Protein AF-A0A843FE63-F1 (afdb_monomer_lite)

Radius of gyration: 25.48 Å; chains: 1; bounding box: 56×61×73 Å

Foldseek 3Di:
DKWKKKFAFKAWLADQDAQAAQVQWPDFAPFQDAVRGGRTGRMTIHMDDPLSVVLSVVTMDTDDMDIHDDDDDDDDDAPPVLVLLLLVLVQQLFALVPPPPCVVVNVVSVVVNVVSLVVQQPDQFDFDWDQDPVVRDIDPTCDPGPPVVSVCCQVPDPPDPHHNVVSVVVQSVQVSLVSLVQCLQADSVVSDGQWNDDDSNDTDGPPVVVSVVVLVVSQVVVLVVLVVVCVVSVNDQCSQFPAYPVRHTDGPRGDDDPADWDKDAPDDQFIWTADPNDIWTGHPQFDGPLQVVVCVVVDPDSRVLRDAFNKWFQWDDDPNDIGGHRPHKDKDKAQDKDWDWDADPVGDIDIDIDRIDIDIDRGMDTHHDDPSNVVVVVVVVVVVVD

Secondary structure (DSSP, 8-state):
-EEEEEEEEEEES-SS----BGGGEEEEES-EEETTEEEEEEEEEEEEEHHHHHHHHHHEE-SEEEEEEEE-----PPPHHHHHHHHHHHHHHHHSTT-TT-HHHHHHHHHHHHHHHHHHT--SSPPPP-EETTTTEE--S-PPP-HHHHHHHHHT-TT----HHHHHHHHHHHHHHHHHHHHHTEETTTTEE-EEEEETTEEEES-GGGGHHHHHHHHHHHHHHHHHHHHHHT--GGGTSPBPTTS-B--TT--------EEEESSTTEEEEEETTEEEEEETTS-HHHHHHHHHHH-S-HHHHSSTT-EE-SEEEETTEEEESS-EEEEEEE-S-EEEEEE-TTS-EEEEEES-EEEEEEE-EE----HHHHHHHHHHHHHHT-

pLDDT: mean 90.54, std 9.46, range [31.5, 98.5]

Sequence (386 aa):
CVFDASFTDVESLIWFEHYISQSRCWSCVNAKTDNGRIIKADSISITLTEQDYEIIKMTYRWGSLKIKNLRIYKKDYLPKEFILAILGLYKNKTELKGVEGMEAEYLGSKELLNSCYGMTVTDICREETSFSKEDRSWDDGHKPIDYERNLQKYNDSKQRFLAYQWGVWVTAYARKRLWRGILGCTDMKTGSSDYLYSDTDSLKIINVERHQAWFDEDNRIAVEKLQRMCDHYRIPYDMVSPMTKDGKIKTLGLWEHEYDCDFKTLGAKRYMVRKDGKYEITVSGLNKKTTMDYIMTKTDDPFSFFKDNMHIPATYQKNGKTMIGAGKNTHTYIDVPREGIVKDHEGRYYEYHIDTCIHMEEADYTLSLASEFIDLLLHIERMEYN

Structure (mmCIF, N/CA/C/O backbone):
data_AF-A0A843FE63-F1
#
_entry.id   AF-A0A843FE63-F1
#
loop_
_atom_site.group_PDB
_atom_site.id
_atom_site.type_symbol
_atom_site.label_atom_id
_atom_site.label_alt_id
_atom_site.label_comp_id
_atom_site.label_asym_id
_atom_site.label_entity_id
_atom_site.label_seq_id
_atom_site.pdbx_PDB_ins_code
_atom_site.Cartn_x
_atom_site.Cartn_y
_atom_site.Cartn_z
_atom_site.occupancy
_atom_site.B_iso_or_equiv
_atom_site.auth_seq_id
_atom_site.auth_comp_id
_atom_site.auth_asym_id
_atom_site.auth_atom_id
_atom_site.pdbx_PDB_model_num
ATOM 1 N N . CYS A 1 1 ? 10.857 -7.842 -15.094 1.00 93.69 1 CYS A N 1
ATOM 2 C CA . CYS A 1 1 ? 12.273 -7.527 -14.836 1.00 93.69 1 CYS A CA 1
ATOM 3 C C . CYS A 1 1 ? 12.348 -6.451 -13.760 1.00 93.69 1 CYS A C 1
ATOM 5 O O . CYS A 1 1 ? 11.331 -5.843 -13.454 1.00 93.69 1 CYS A O 1
ATOM 7 N N . VAL A 1 2 ? 13.526 -6.250 -13.176 1.00 97.00 2 VAL A N 1
ATOM 8 C CA . VAL A 1 2 ? 13.840 -5.117 -12.291 1.00 97.00 2 VAL A CA 1
ATOM 9 C C . VAL A 1 2 ? 15.051 -4.409 -12.868 1.00 97.00 2 VAL A C 1
ATOM 11 O O . VAL A 1 2 ? 15.966 -5.081 -13.343 1.00 97.00 2 VAL A O 1
ATOM 14 N N . PHE A 1 3 ? 15.054 -3.085 -12.870 1.00 97.88 3 PHE A N 1
ATOM 15 C CA . PHE A 1 3 ? 16.146 -2.300 -13.430 1.00 97.88 3 PHE A CA 1
ATOM 16 C C . PHE A 1 3 ? 16.241 -0.929 -12.777 1.00 97.88 3 PHE A C 1
ATOM 18 O O . PHE A 1 3 ? 15.262 -0.417 -12.234 1.00 97.88 3 PHE A O 1
ATOM 25 N N . ASP A 1 4 ? 17.421 -0.333 -12.881 1.00 98.31 4 ASP A N 1
ATOM 26 C CA . ASP A 1 4 ? 17.639 1.057 -12.513 1.00 98.31 4 ASP A CA 1
ATOM 27 C C . ASP A 1 4 ? 17.378 1.931 -13.735 1.00 98.31 4 ASP A C 1
ATOM 29 O O . ASP A 1 4 ? 17.822 1.626 -14.846 1.00 98.31 4 ASP A O 1
ATOM 33 N N . ALA A 1 5 ? 16.644 3.014 -13.530 1.00 98.00 5 ALA A N 1
ATOM 34 C CA . ALA A 1 5 ? 16.250 3.950 -14.561 1.00 98.00 5 ALA A CA 1
ATOM 35 C C . ALA A 1 5 ? 16.658 5.366 -14.162 1.00 98.00 5 ALA A C 1
ATOM 37 O O . ALA A 1 5 ? 16.433 5.785 -13.027 1.00 98.00 5 ALA A O 1
ATOM 38 N N . SER A 1 6 ? 17.214 6.107 -15.116 1.00 98.25 6 SER A N 1
ATOM 39 C CA . SER A 1 6 ? 17.405 7.552 -15.010 1.00 98.25 6 SER A CA 1
ATOM 40 C C . SER A 1 6 ? 16.595 8.236 -16.099 1.00 98.25 6 SER A C 1
ATOM 42 O O . SER A 1 6 ? 16.800 7.953 -17.282 1.00 98.25 6 SER A O 1
ATOM 44 N N . PHE A 1 7 ? 15.695 9.126 -15.695 1.00 98.38 7 PHE A N 1
ATOM 45 C CA . PHE A 1 7 ? 14.868 9.920 -16.596 1.00 98.38 7 PHE A CA 1
ATOM 46 C C . PHE A 1 7 ? 15.310 11.385 -16.556 1.00 98.38 7 PHE A C 1
ATOM 48 O O . PHE A 1 7 ? 15.741 11.861 -15.503 1.00 98.38 7 PHE A O 1
ATOM 55 N N . THR A 1 8 ? 15.181 12.094 -17.677 1.00 98.50 8 THR A N 1
ATOM 56 C CA . THR A 1 8 ? 15.332 13.560 -17.749 1.00 98.50 8 THR A CA 1
ATOM 57 C C . THR A 1 8 ? 14.021 14.215 -18.152 1.00 98.50 8 THR A C 1
ATOM 59 O O . THR A 1 8 ? 13.212 13.577 -18.826 1.00 98.50 8 THR A O 1
ATOM 62 N N . ASP A 1 9 ? 13.829 15.474 -17.764 1.00 97.94 9 ASP A N 1
ATOM 63 C CA . ASP A 1 9 ? 12.680 16.306 -18.147 1.00 97.94 9 ASP A CA 1
ATOM 64 C C . ASP A 1 9 ? 11.342 15.604 -17.863 1.00 97.94 9 ASP A C 1
ATOM 66 O O . ASP A 1 9 ? 10.475 15.482 -18.729 1.00 97.94 9 ASP A O 1
ATOM 70 N N . VAL A 1 10 ? 11.220 15.044 -16.657 1.00 98.12 10 VAL A N 1
ATOM 71 C CA . VAL A 1 10 ? 10.059 14.257 -16.240 1.00 98.12 10 VAL A CA 1
ATOM 72 C C . VAL A 1 10 ? 8.908 15.192 -15.927 1.00 98.12 10 VAL A C 1
ATOM 74 O O . VAL A 1 10 ? 9.076 16.137 -15.161 1.00 98.12 10 VAL A O 1
ATOM 77 N N . GLU A 1 11 ? 7.727 14.891 -16.454 1.00 98.00 11 GLU A N 1
ATOM 78 C CA . GLU A 1 11 ? 6.517 15.662 -16.190 1.00 98.00 11 GLU A CA 1
ATOM 79 C C . GLU A 1 11 ? 5.276 14.774 -16.252 1.00 98.00 11 GLU A C 1
ATOM 81 O O . GLU A 1 11 ? 5.135 13.938 -17.146 1.00 98.00 11 GLU A O 1
ATOM 86 N N . SER A 1 12 ? 4.381 14.943 -15.285 1.00 96.00 12 SER A N 1
ATOM 87 C CA . SER A 1 12 ? 3.114 14.224 -15.211 1.00 96.00 12 SER A CA 1
ATOM 88 C C . SER A 1 12 ? 2.190 14.631 -16.359 1.00 96.00 12 SER A C 1
ATOM 90 O O . SER A 1 12 ? 2.055 15.808 -16.683 1.00 96.00 12 SER A O 1
ATOM 92 N N . LEU A 1 13 ? 1.528 13.647 -16.962 1.00 94.06 13 LEU A N 1
ATOM 93 C CA . LEU A 1 13 ? 0.487 13.832 -17.980 1.00 94.06 13 LEU A CA 1
ATOM 94 C C . LEU A 1 13 ? -0.896 14.070 -17.364 1.00 94.06 13 LEU A C 1
ATOM 96 O O . LEU A 1 13 ? -1.820 14.480 -18.059 1.00 94.06 13 LEU A O 1
ATOM 100 N N . ILE A 1 14 ? -1.035 13.785 -16.072 1.00 92.44 14 ILE A N 1
ATOM 101 C CA . ILE A 1 14 ? -2.270 13.909 -15.298 1.00 92.44 14 ILE A CA 1
ATOM 102 C C . ILE A 1 14 ? -2.037 14.824 -14.096 1.00 92.44 14 ILE A C 1
ATOM 104 O O . ILE A 1 14 ? -0.908 14.945 -13.618 1.00 92.44 14 ILE A O 1
ATOM 108 N N . TRP A 1 15 ? -3.095 15.466 -13.611 1.00 88.69 15 TRP A N 1
ATOM 109 C CA . TRP A 1 15 ? -3.023 16.465 -12.537 1.00 88.69 15 TRP A CA 1
ATOM 110 C C . TRP A 1 15 ? -3.649 15.999 -11.213 1.00 88.69 15 TRP A C 1
ATOM 112 O O . TRP A 1 15 ? -3.420 16.625 -10.188 1.00 88.69 15 TRP A O 1
ATOM 122 N N . PHE A 1 16 ? -4.436 14.920 -11.233 1.00 88.00 16 PHE A N 1
ATOM 123 C CA . PHE A 1 16 ? -5.239 14.464 -10.090 1.00 88.00 16 PHE A CA 1
ATOM 124 C C . PHE A 1 16 ? -4.562 13.382 -9.227 1.00 88.00 16 PHE A C 1
ATOM 126 O O . PHE A 1 16 ? -5.054 13.077 -8.146 1.00 88.00 16 PHE A O 1
ATOM 133 N N . GLU A 1 17 ? -3.485 12.747 -9.704 1.00 91.50 17 GLU A N 1
ATOM 134 C CA . GLU A 1 17 ? -2.731 11.723 -8.964 1.00 91.50 17 GLU A CA 1
ATOM 135 C C . GLU A 1 17 ? -1.332 11.544 -9.569 1.00 91.50 17 GLU A C 1
ATOM 137 O O . GLU A 1 17 ? -1.157 11.652 -10.784 1.00 91.50 17 GLU A O 1
ATOM 142 N N . HIS A 1 18 ? -0.332 11.211 -8.747 1.00 94.12 18 HIS A N 1
ATOM 143 C CA . HIS A 1 18 ? 1.064 11.144 -9.186 1.00 94.12 18 HIS A CA 1
ATOM 144 C C . HIS A 1 18 ? 1.771 9.875 -8.694 1.00 94.12 18 HIS A C 1
ATOM 146 O O . HIS A 1 18 ? 1.884 9.596 -7.499 1.00 94.12 18 HIS A O 1
ATOM 152 N N . TYR A 1 19 ? 2.304 9.084 -9.631 1.00 96.31 19 TYR A N 1
ATOM 153 C CA . TYR A 1 19 ? 2.851 7.766 -9.305 1.00 96.31 19 TYR A CA 1
ATOM 154 C C . TYR A 1 19 ? 4.201 7.819 -8.586 1.00 96.31 19 TYR A C 1
ATOM 156 O O . TYR A 1 19 ? 4.414 7.146 -7.569 1.00 96.31 19 TYR A O 1
ATOM 164 N N . ILE A 1 20 ? 5.142 8.589 -9.133 1.00 97.44 20 ILE A N 1
ATOM 165 C CA . ILE A 1 20 ? 6.550 8.507 -8.746 1.00 97.44 20 ILE A CA 1
ATOM 166 C C . ILE A 1 20 ? 6.724 9.152 -7.372 1.00 97.44 20 ILE A C 1
ATOM 168 O O . ILE A 1 20 ? 6.470 10.336 -7.205 1.00 97.44 20 ILE A O 1
ATOM 172 N N . SER A 1 21 ? 7.173 8.390 -6.374 1.00 95.31 21 SER A N 1
ATOM 173 C CA . SER A 1 21 ? 7.490 8.942 -5.053 1.00 95.31 21 SER A CA 1
ATOM 174 C C . SER A 1 21 ? 8.931 9.434 -4.999 1.00 95.31 21 SER A C 1
ATOM 176 O O . SER A 1 21 ? 9.858 8.680 -5.304 1.00 95.31 21 SER A O 1
ATOM 178 N N . GLN A 1 22 ? 9.125 10.673 -4.548 1.00 95.50 22 GLN A N 1
ATOM 179 C CA . GLN A 1 22 ? 10.445 11.280 -4.392 1.00 95.50 22 GLN A CA 1
ATOM 180 C C . GLN A 1 22 ? 11.329 10.482 -3.426 1.00 95.50 22 GLN A C 1
ATOM 182 O O . GLN A 1 22 ? 12.498 10.269 -3.719 1.00 95.50 22 GLN A O 1
ATOM 187 N N . SER A 1 23 ? 10.773 9.957 -2.329 1.00 94.50 23 SER A N 1
ATOM 188 C CA . SER A 1 23 ? 11.525 9.164 -1.339 1.00 94.50 23 SER A CA 1
ATOM 189 C C . SER A 1 23 ? 12.009 7.808 -1.861 1.00 94.50 23 SER A C 1
ATOM 191 O O . SER A 1 23 ? 12.816 7.142 -1.217 1.00 94.50 23 SER A O 1
ATOM 193 N N . ARG A 1 24 ? 11.508 7.372 -3.023 1.00 94.75 24 ARG A N 1
ATOM 194 C CA . ARG A 1 24 ? 11.960 6.158 -3.717 1.00 94.75 24 ARG A CA 1
ATOM 195 C C . ARG A 1 24 ? 12.994 6.451 -4.802 1.00 94.75 24 ARG A C 1
ATOM 197 O O . ARG A 1 24 ? 13.536 5.515 -5.383 1.00 94.75 24 ARG A O 1
ATOM 204 N N . CYS A 1 25 ? 13.268 7.725 -5.069 1.00 96.94 25 CYS A N 1
ATOM 205 C CA . CYS A 1 25 ? 14.338 8.143 -5.957 1.00 96.94 25 CYS A CA 1
ATOM 206 C C . CYS A 1 25 ? 15.630 8.270 -5.146 1.00 96.94 25 CYS A C 1
ATOM 208 O O . CYS A 1 25 ? 15.658 8.931 -4.113 1.00 96.94 25 CYS A O 1
ATOM 210 N N . TRP A 1 26 ? 16.714 7.663 -5.624 1.00 96.31 26 TRP A N 1
ATOM 211 C CA . TRP A 1 26 ? 18.041 7.820 -5.016 1.00 96.31 26 TRP A CA 1
ATOM 212 C C . TRP A 1 26 ? 18.768 9.073 -5.528 1.00 96.31 26 TRP A C 1
ATOM 214 O O . TRP A 1 26 ? 19.793 9.472 -4.984 1.00 96.31 26 TRP A O 1
ATOM 224 N N . SER A 1 27 ? 18.225 9.718 -6.563 1.00 96.69 27 SER A N 1
ATOM 225 C CA . SER A 1 27 ? 18.616 11.052 -7.016 1.00 96.69 27 SER A CA 1
ATOM 226 C C . SER A 1 27 ? 17.399 11.768 -7.595 1.00 96.69 27 SER A C 1
ATOM 228 O O . SER A 1 27 ? 16.607 11.153 -8.314 1.00 96.69 27 SER A O 1
ATOM 230 N N . CYS A 1 28 ? 17.236 13.047 -7.265 1.00 96.69 28 CYS A N 1
ATOM 231 C CA . CYS A 1 28 ? 16.118 13.871 -7.703 1.00 96.69 28 CYS A CA 1
ATOM 232 C C . CYS A 1 28 ? 16.577 15.332 -7.797 1.00 96.69 28 CYS A C 1
ATOM 234 O O . CYS A 1 28 ? 17.030 15.890 -6.798 1.00 96.69 28 CYS A O 1
ATOM 236 N N . VAL A 1 29 ? 16.497 15.938 -8.983 1.00 97.56 29 VAL A N 1
ATOM 237 C CA . VAL A 1 29 ? 16.990 17.300 -9.250 1.00 97.56 29 VAL A CA 1
ATOM 238 C C . VAL A 1 29 ? 15.822 18.215 -9.609 1.00 97.56 29 VAL A C 1
ATOM 240 O O . VAL A 1 29 ? 15.047 17.894 -10.509 1.00 97.56 29 VAL A O 1
ATOM 243 N N . ASN A 1 30 ? 15.718 19.351 -8.907 1.00 95.75 30 ASN A N 1
ATOM 244 C CA . ASN A 1 30 ? 14.715 20.405 -9.126 1.00 95.75 30 ASN A CA 1
ATOM 245 C C . ASN A 1 30 ? 13.269 19.885 -9.216 1.00 95.75 30 ASN A C 1
ATOM 247 O O . ASN A 1 30 ? 12.483 20.309 -10.063 1.00 95.75 30 ASN A O 1
ATOM 251 N N . ALA A 1 31 ? 12.910 18.935 -8.352 1.00 94.75 31 ALA A N 1
ATOM 252 C CA . ALA A 1 31 ? 11.579 18.351 -8.376 1.00 94.75 31 ALA A CA 1
ATOM 253 C C . ALA A 1 31 ? 10.525 19.279 -7.773 1.00 94.75 31 ALA A C 1
ATOM 255 O O . ALA A 1 31 ? 10.700 19.812 -6.679 1.00 94.75 31 ALA A O 1
ATOM 256 N N . LYS A 1 32 ? 9.389 19.390 -8.464 1.00 95.06 32 LYS A N 1
ATOM 257 C CA . LYS A 1 32 ? 8.132 19.879 -7.899 1.00 95.06 32 LYS A CA 1
ATOM 258 C C . LYS A 1 32 ? 7.281 18.675 -7.520 1.00 95.06 32 LYS A C 1
ATOM 260 O O . LYS A 1 32 ? 7.083 17.784 -8.354 1.00 95.06 32 LYS A O 1
ATOM 265 N N . THR A 1 33 ? 6.771 18.653 -6.293 1.00 92.12 33 THR A N 1
ATOM 266 C CA . THR A 1 33 ? 6.015 17.517 -5.767 1.00 92.12 33 THR A CA 1
ATOM 267 C C . THR A 1 33 ? 4.618 17.893 -5.279 1.00 92.12 33 THR A C 1
ATOM 269 O O . THR A 1 33 ? 4.340 19.047 -4.970 1.00 92.12 33 THR A O 1
ATOM 272 N N . ASP A 1 34 ? 3.742 16.893 -5.241 1.00 87.31 34 ASP A N 1
ATOM 273 C CA . ASP A 1 34 ? 2.472 16.869 -4.518 1.00 87.31 34 ASP A CA 1
ATOM 274 C C . ASP A 1 34 ? 2.613 15.838 -3.394 1.00 87.31 34 ASP A C 1
ATOM 276 O O . ASP A 1 34 ? 2.721 14.638 -3.659 1.00 87.31 34 ASP A O 1
ATOM 280 N N . ASN A 1 35 ? 2.705 16.292 -2.140 1.00 83.62 35 ASN A N 1
ATOM 281 C CA . ASN A 1 35 ? 2.868 15.422 -0.968 1.00 83.62 35 ASN A CA 1
ATOM 282 C C . ASN A 1 35 ? 3.978 14.358 -1.139 1.00 83.62 35 ASN A C 1
ATOM 284 O O . ASN A 1 35 ? 3.813 13.178 -0.809 1.00 83.62 35 ASN A O 1
ATOM 288 N N . GLY A 1 36 ? 5.123 14.762 -1.701 1.00 88.56 36 GLY A N 1
ATOM 289 C CA . GLY A 1 36 ? 6.260 13.872 -1.961 1.00 88.56 36 GLY A CA 1
ATOM 290 C C . GLY A 1 36 ? 6.110 12.960 -3.188 1.00 88.56 36 GLY A C 1
ATOM 291 O O . GLY A 1 36 ? 6.940 12.065 -3.390 1.00 88.56 36 GLY A O 1
ATOM 292 N N . ARG A 1 37 ? 5.084 13.156 -4.023 1.00 93.69 37 ARG A N 1
ATOM 293 C CA . ARG A 1 37 ? 4.957 12.560 -5.362 1.00 93.69 37 ARG A CA 1
ATOM 294 C C . ARG A 1 37 ? 5.413 13.540 -6.430 1.00 93.69 37 ARG A C 1
ATOM 296 O O . ARG A 1 37 ? 5.078 14.710 -6.370 1.00 93.69 37 ARG A O 1
ATOM 303 N N . ILE A 1 38 ? 6.190 13.087 -7.402 1.00 96.38 38 ILE A N 1
ATOM 304 C CA . ILE A 1 38 ? 6.798 13.952 -8.415 1.00 96.38 38 ILE A CA 1
ATOM 305 C C . ILE A 1 38 ? 5.742 14.375 -9.433 1.00 96.38 38 ILE A C 1
ATOM 307 O O . ILE A 1 38 ? 5.168 13.527 -10.113 1.00 96.38 38 ILE A O 1
ATOM 311 N N . ILE A 1 39 ? 5.543 15.684 -9.574 1.00 96.88 39 ILE A N 1
ATOM 312 C CA . ILE A 1 39 ? 4.764 16.290 -10.661 1.00 96.88 39 ILE A CA 1
ATOM 313 C C . ILE A 1 39 ? 5.687 16.519 -11.854 1.00 96.88 39 ILE A C 1
ATOM 315 O O . ILE A 1 39 ? 5.374 16.122 -12.972 1.00 96.88 39 ILE A O 1
ATOM 319 N N . LYS A 1 40 ? 6.844 17.143 -11.609 1.00 97.69 40 LYS A N 1
ATOM 320 C CA . LYS A 1 40 ? 7.896 17.351 -12.607 1.00 97.69 40 LYS A CA 1
ATOM 321 C C . LYS A 1 40 ? 9.281 17.403 -11.971 1.00 97.69 40 LYS A C 1
ATOM 323 O O . LYS A 1 40 ? 9.386 17.761 -10.799 1.00 97.69 40 LYS A O 1
ATOM 328 N N . ALA A 1 41 ? 10.320 17.067 -12.726 1.00 98.06 41 ALA A N 1
ATOM 329 C CA . ALA A 1 41 ? 11.715 17.117 -12.290 1.00 98.06 41 ALA A CA 1
ATOM 330 C C . ALA A 1 41 ? 12.668 17.162 -13.493 1.00 98.06 41 ALA A C 1
ATOM 332 O O . ALA A 1 41 ? 12.421 16.498 -14.500 1.00 98.06 41 ALA A O 1
ATOM 333 N N . ASP A 1 42 ? 13.797 17.859 -13.356 1.00 98.50 42 ASP A N 1
ATOM 334 C CA . ASP A 1 42 ? 14.818 17.932 -14.414 1.00 98.50 42 ASP A CA 1
ATOM 335 C C . ASP A 1 42 ? 15.484 16.570 -14.625 1.00 98.50 42 ASP A C 1
ATOM 337 O O . ASP A 1 42 ? 15.749 16.145 -15.749 1.00 98.50 42 ASP A O 1
ATOM 341 N N . SER A 1 43 ? 15.745 15.852 -13.530 1.00 98.00 43 SER A N 1
ATOM 342 C CA . SER A 1 43 ? 16.182 14.463 -13.597 1.00 98.00 43 SER A CA 1
ATOM 343 C C . SER A 1 43 ? 15.834 13.684 -12.338 1.00 98.00 43 SER A C 1
ATOM 345 O O . SER A 1 43 ? 15.839 14.220 -11.227 1.00 98.00 43 SER A O 1
ATOM 347 N N . ILE A 1 44 ? 15.554 12.395 -12.523 1.00 98.38 44 ILE A N 1
ATOM 348 C CA . ILE A 1 44 ? 15.342 11.442 -11.432 1.00 98.38 44 ILE A CA 1
ATOM 349 C C . ILE A 1 44 ? 16.113 10.163 -11.714 1.00 98.38 44 ILE A C 1
ATOM 351 O O . ILE A 1 44 ? 16.284 9.773 -12.872 1.00 98.38 44 ILE A O 1
ATOM 355 N N . SER A 1 45 ? 16.531 9.477 -10.654 1.00 98.38 45 SER A N 1
ATOM 356 C CA . SER A 1 45 ? 17.008 8.102 -10.750 1.00 98.38 45 SER A CA 1
ATOM 357 C C . SER A 1 45 ? 16.334 7.199 -9.721 1.00 98.38 45 SER A C 1
ATOM 359 O O . SER A 1 45 ? 16.221 7.553 -8.546 1.00 98.38 45 SER A O 1
ATOM 361 N N . ILE A 1 46 ? 15.853 6.044 -10.182 1.00 98.31 46 ILE A N 1
ATOM 362 C CA . ILE A 1 46 ? 14.939 5.163 -9.446 1.00 98.31 46 ILE A CA 1
ATOM 363 C C . ILE A 1 46 ? 15.120 3.699 -9.872 1.00 98.31 46 ILE A C 1
ATOM 365 O O . ILE A 1 46 ? 15.494 3.423 -11.010 1.00 98.31 46 ILE A O 1
ATOM 369 N N . THR A 1 47 ? 14.836 2.751 -8.978 1.00 97.94 47 THR A N 1
ATOM 370 C CA . THR A 1 47 ? 14.759 1.316 -9.304 1.00 97.94 47 THR A CA 1
ATOM 371 C C . THR A 1 47 ? 13.300 0.909 -9.492 1.00 97.94 47 THR A C 1
ATOM 373 O O . THR A 1 47 ? 12.457 1.198 -8.643 1.00 97.94 47 THR A O 1
ATOM 376 N N . LEU A 1 48 ? 12.991 0.236 -10.601 1.00 97.50 48 LEU A N 1
ATOM 377 C CA . LEU A 1 48 ? 11.625 -0.069 -11.028 1.00 97.50 48 LEU A CA 1
ATOM 378 C C . LEU A 1 48 ? 11.476 -1.542 -11.415 1.00 97.50 48 LEU A C 1
ATOM 380 O O . LEU A 1 48 ? 12.395 -2.153 -11.965 1.00 97.50 48 LEU A O 1
ATOM 384 N N . THR A 1 49 ? 10.288 -2.104 -11.190 1.00 97.81 49 THR A N 1
ATOM 385 C CA . THR A 1 49 ? 9.845 -3.302 -11.912 1.00 97.81 49 THR A CA 1
ATOM 386 C C . THR A 1 49 ? 9.303 -2.920 -13.289 1.00 97.81 49 THR A C 1
ATOM 388 O O . THR A 1 49 ? 8.984 -1.760 -13.561 1.00 97.81 49 THR A O 1
ATOM 391 N N . GLU A 1 50 ? 9.089 -3.911 -14.156 1.00 96.75 50 GLU A N 1
ATOM 392 C CA . GLU A 1 50 ? 8.411 -3.654 -15.425 1.00 96.75 50 GLU A CA 1
ATOM 393 C C . GLU A 1 50 ? 6.971 -3.159 -15.234 1.00 96.75 50 GLU A C 1
ATOM 395 O O . GLU A 1 50 ? 6.478 -2.409 -16.063 1.00 96.75 50 GLU A O 1
ATOM 400 N N . GLN A 1 51 ? 6.288 -3.547 -14.149 1.00 97.75 51 GLN A N 1
ATOM 401 C CA . GLN A 1 51 ? 4.918 -3.083 -13.907 1.00 97.75 51 GLN A CA 1
ATOM 402 C C . GLN A 1 51 ? 4.899 -1.604 -13.504 1.00 97.75 51 GLN A C 1
ATOM 404 O O . GLN A 1 51 ? 4.008 -0.881 -13.937 1.00 97.75 51 GLN A O 1
ATOM 409 N N . ASP A 1 52 ? 5.896 -1.155 -12.735 1.00 98.25 52 ASP A N 1
ATOM 410 C CA . ASP A 1 52 ? 6.057 0.257 -12.369 1.00 98.25 52 ASP A CA 1
ATOM 411 C C . ASP A 1 52 ? 6.337 1.116 -13.606 1.00 98.25 52 ASP A C 1
ATOM 413 O O . ASP A 1 52 ? 5.749 2.181 -13.777 1.00 98.25 52 ASP A O 1
ATOM 417 N N . TYR A 1 53 ? 7.197 0.624 -14.500 1.00 97.88 53 TYR A N 1
ATOM 418 C CA . TYR A 1 53 ? 7.508 1.307 -15.752 1.00 97.88 53 TYR A CA 1
ATOM 419 C C . TYR A 1 53 ? 6.288 1.460 -16.667 1.00 97.88 53 TYR A C 1
ATOM 421 O O . TYR A 1 53 ? 6.096 2.528 -17.241 1.00 97.88 53 TYR A O 1
ATOM 429 N N . GLU A 1 54 ? 5.432 0.437 -16.768 1.00 98.00 54 GLU A N 1
ATOM 430 C CA . GLU A 1 54 ? 4.181 0.539 -17.532 1.00 98.00 54 GLU A CA 1
ATOM 431 C C . GLU A 1 54 ? 3.265 1.647 -16.990 1.00 98.00 54 GLU A C 1
ATOM 433 O O . GLU A 1 54 ? 2.676 2.384 -17.774 1.00 98.00 54 GLU A O 1
ATOM 438 N N . ILE A 1 55 ? 3.181 1.816 -15.665 1.00 97.94 55 ILE A N 1
ATOM 439 C CA . ILE A 1 55 ? 2.398 2.906 -15.059 1.00 97.94 55 ILE A CA 1
ATOM 440 C C . ILE A 1 55 ? 3.015 4.264 -15.410 1.00 97.94 55 ILE A C 1
ATOM 442 O O . ILE A 1 55 ? 2.302 5.167 -15.847 1.00 97.94 55 ILE A O 1
ATOM 446 N N . ILE A 1 56 ? 4.338 4.407 -15.265 1.00 98.06 56 ILE A N 1
ATOM 447 C CA . ILE A 1 56 ? 5.058 5.652 -15.587 1.00 98.06 56 ILE A CA 1
ATOM 448 C C . ILE A 1 56 ? 4.851 6.024 -17.054 1.00 98.06 56 ILE A C 1
ATOM 450 O O . ILE A 1 56 ? 4.558 7.173 -17.361 1.00 98.06 56 ILE A O 1
ATOM 454 N N . LYS A 1 57 ? 4.916 5.047 -17.960 1.00 97.12 57 LYS A N 1
ATOM 455 C CA . LYS A 1 57 ? 4.690 5.252 -19.393 1.00 97.12 57 LYS A CA 1
ATOM 456 C C . LYS A 1 57 ? 3.290 5.773 -19.721 1.00 97.12 57 LYS A C 1
ATOM 458 O O . LYS A 1 57 ? 3.123 6.464 -20.719 1.00 97.12 57 LYS A O 1
ATOM 463 N N . MET A 1 58 ? 2.292 5.433 -18.909 1.00 95.44 58 MET A N 1
ATOM 464 C CA . MET A 1 58 ? 0.919 5.908 -19.087 1.00 95.44 58 MET A CA 1
ATOM 465 C C . MET A 1 58 ? 0.675 7.283 -18.454 1.00 95.44 58 MET A C 1
ATOM 467 O O . MET A 1 58 ? -0.269 7.961 -18.848 1.00 95.44 58 MET A O 1
ATOM 471 N N . THR A 1 59 ? 1.485 7.682 -17.470 1.00 96.19 59 THR A N 1
ATOM 472 C CA . THR A 1 59 ? 1.184 8.827 -16.591 1.00 96.19 59 THR A CA 1
ATOM 473 C C . THR A 1 59 ? 2.220 9.944 -16.633 1.00 96.19 59 THR A C 1
ATOM 475 O O . THR A 1 59 ? 1.942 11.023 -16.124 1.00 96.19 59 THR A O 1
ATOM 478 N N . TYR A 1 60 ? 3.374 9.741 -17.271 1.00 97.56 60 TYR A N 1
ATOM 479 C CA . TYR A 1 60 ? 4.436 10.738 -17.401 1.00 97.56 60 TYR A CA 1
ATOM 480 C C . TYR A 1 60 ? 4.958 10.827 -18.833 1.00 97.56 60 TYR A C 1
ATOM 482 O O . TYR A 1 60 ? 4.987 9.845 -19.575 1.00 97.56 60 TYR A O 1
ATOM 490 N N . ARG A 1 61 ? 5.455 12.013 -19.181 1.00 97.75 61 ARG A N 1
ATOM 491 C CA . ARG A 1 61 ? 6.397 12.238 -20.279 1.00 97.75 61 ARG A CA 1
ATOM 492 C C . ARG A 1 61 ? 7.798 12.474 -19.722 1.00 97.75 61 ARG A C 1
ATOM 494 O O . ARG A 1 61 ? 7.956 12.871 -18.570 1.00 97.75 61 ARG A O 1
ATOM 501 N N . TRP A 1 62 ? 8.804 12.207 -20.544 1.00 98.50 62 TRP A N 1
ATOM 502 C CA . TRP A 1 62 ? 10.211 12.437 -20.225 1.00 98.50 62 TRP A CA 1
ATOM 503 C C . TRP A 1 62 ? 11.003 12.708 -21.506 1.00 98.50 62 TRP A C 1
ATOM 505 O O . TRP A 1 62 ? 10.627 12.234 -22.581 1.00 98.50 62 TRP A O 1
ATOM 515 N N . GLY A 1 63 ? 12.108 13.441 -21.393 1.00 98.50 63 GLY A N 1
ATOM 516 C CA . GLY A 1 63 ? 13.012 13.735 -22.505 1.00 98.50 63 GLY A CA 1
ATOM 517 C C . GLY A 1 63 ? 13.868 12.530 -22.894 1.00 98.50 63 GLY A C 1
ATOM 518 O O . GLY A 1 63 ? 13.909 12.126 -24.055 1.00 98.50 63 GLY A O 1
ATOM 519 N N . SER A 1 64 ? 14.533 11.904 -21.920 1.00 98.00 64 SER A N 1
ATOM 520 C CA . SER A 1 64 ? 15.369 10.722 -22.154 1.00 98.00 64 SER A CA 1
ATOM 521 C C . SER A 1 64 ? 15.260 9.696 -21.027 1.00 98.00 64 SER A C 1
ATOM 523 O O . SER A 1 64 ? 14.942 10.040 -19.892 1.00 98.00 64 SER A O 1
ATOM 525 N N . LEU A 1 65 ? 15.517 8.426 -21.354 1.00 98.06 65 LEU A N 1
ATOM 526 C CA . LEU A 1 65 ? 15.547 7.304 -20.415 1.00 98.06 65 LEU A CA 1
ATOM 527 C C . LEU A 1 65 ? 16.847 6.518 -20.598 1.00 98.06 65 LEU A C 1
ATOM 529 O O . LEU A 1 65 ? 17.152 6.049 -21.694 1.00 98.06 65 LEU A O 1
ATOM 533 N N . LYS A 1 66 ? 17.591 6.328 -19.508 1.00 98.06 66 LYS A N 1
ATOM 534 C CA . LYS A 1 66 ? 18.750 5.431 -19.434 1.00 98.06 66 LYS A CA 1
ATOM 535 C C . LYS A 1 66 ? 18.431 4.272 -18.499 1.00 98.06 66 LYS A C 1
ATOM 537 O O . LYS A 1 66 ? 17.988 4.500 -17.379 1.00 98.06 66 LYS A O 1
ATOM 542 N N . ILE A 1 67 ? 18.691 3.045 -18.946 1.00 97.69 67 ILE A N 1
ATOM 543 C CA . ILE A 1 67 ? 18.466 1.818 -18.170 1.00 97.69 67 ILE A CA 1
ATOM 544 C C . ILE A 1 67 ? 19.817 1.217 -17.778 1.00 97.69 67 ILE A C 1
ATOM 546 O O . ILE A 1 67 ? 20.718 1.107 -18.611 1.00 97.69 67 ILE A O 1
ATOM 550 N N . LYS A 1 68 ? 19.954 0.809 -16.515 1.00 97.06 68 LYS A N 1
ATOM 551 C CA . LYS A 1 68 ? 21.121 0.107 -15.962 1.00 97.06 68 LYS A CA 1
ATOM 552 C C . LYS A 1 68 ? 20.677 -1.077 -15.097 1.00 97.06 68 LYS A C 1
ATOM 554 O O . LYS A 1 68 ? 19.519 -1.167 -14.699 1.00 97.06 68 LYS A O 1
ATOM 559 N N . ASN A 1 69 ? 21.605 -1.994 -14.813 1.00 96.75 69 ASN A N 1
ATOM 560 C CA . ASN A 1 69 ? 21.417 -3.109 -13.872 1.00 96.75 69 ASN A CA 1
ATOM 561 C C . ASN A 1 69 ? 20.135 -3.937 -14.106 1.00 96.75 69 ASN A C 1
ATOM 563 O O . ASN A 1 69 ? 19.432 -4.306 -13.161 1.00 96.75 69 ASN A O 1
ATOM 567 N N . LEU A 1 70 ? 19.826 -4.224 -15.375 1.00 96.88 70 LEU A N 1
ATOM 568 C CA . LEU A 1 70 ? 18.645 -4.990 -15.765 1.00 96.88 70 LEU A CA 1
ATOM 569 C C . LEU A 1 70 ? 18.753 -6.444 -15.289 1.00 96.88 70 LEU A C 1
ATOM 571 O O . LEU A 1 70 ? 19.637 -7.190 -15.704 1.00 96.88 70 LEU A O 1
ATOM 575 N N . ARG A 1 71 ? 17.798 -6.858 -14.457 1.00 95.62 71 ARG A N 1
ATOM 576 C CA . ARG A 1 71 ? 17.642 -8.223 -13.950 1.00 95.62 71 ARG A CA 1
ATOM 577 C C . ARG A 1 71 ? 16.341 -8.820 -14.467 1.00 95.62 71 ARG A C 1
ATOM 579 O O . ARG A 1 71 ? 15.262 -8.232 -14.331 1.00 95.62 71 ARG A O 1
ATOM 586 N N . ILE A 1 72 ? 16.431 -10.000 -15.068 1.00 94.19 72 ILE A N 1
ATOM 587 C CA . ILE A 1 72 ? 15.298 -10.706 -15.670 1.00 94.19 72 ILE A CA 1
ATOM 588 C C . ILE A 1 72 ? 15.050 -11.990 -14.884 1.00 94.19 72 ILE A C 1
ATOM 590 O O . ILE A 1 72 ? 15.983 -12.676 -14.484 1.00 94.19 72 ILE A O 1
ATOM 594 N N . TYR A 1 73 ? 13.774 -12.300 -14.677 1.00 90.25 73 TYR A N 1
ATOM 595 C CA . TYR A 1 73 ? 13.320 -13.492 -13.972 1.00 90.25 73 TYR A CA 1
ATOM 596 C C . TYR A 1 73 ? 12.295 -14.212 -14.842 1.00 90.25 73 TYR A C 1
ATOM 598 O O . TYR A 1 73 ? 11.489 -13.561 -15.518 1.00 90.25 73 TYR A O 1
ATOM 606 N N . LYS A 1 74 ? 12.314 -15.547 -14.817 1.00 91.06 74 LYS A N 1
ATOM 607 C CA . LYS A 1 74 ? 11.269 -16.357 -15.444 1.00 91.06 74 LYS A CA 1
ATOM 608 C C . LYS A 1 74 ? 9.972 -16.169 -14.657 1.00 91.06 74 LYS A C 1
ATOM 610 O O . LYS A 1 74 ? 9.965 -16.316 -13.438 1.00 91.06 74 LYS A O 1
ATOM 615 N N . LYS A 1 75 ? 8.890 -15.824 -15.355 1.00 91.06 75 LYS A N 1
ATOM 616 C CA . LYS A 1 75 ? 7.548 -15.769 -14.767 1.00 91.06 75 LYS A CA 1
ATOM 617 C C . LYS A 1 75 ? 6.956 -17.171 -14.760 1.00 91.06 75 LYS A C 1
ATOM 619 O O . LYS A 1 75 ? 7.024 -17.860 -15.774 1.00 91.06 75 LYS A O 1
ATOM 624 N N . ASP A 1 76 ? 6.376 -17.544 -13.635 1.00 92.31 76 ASP A N 1
ATOM 625 C CA . ASP A 1 76 ? 5.607 -18.769 -13.464 1.00 92.31 76 ASP A CA 1
ATOM 626 C C . ASP A 1 76 ? 4.577 -18.546 -12.350 1.00 92.31 76 ASP A C 1
ATOM 628 O O . ASP A 1 76 ? 4.606 -17.507 -11.674 1.00 92.31 76 ASP A O 1
ATOM 632 N N . TYR A 1 77 ? 3.664 -19.491 -12.165 1.00 94.31 77 TYR A N 1
ATOM 633 C CA . TYR A 1 77 ? 2.799 -19.482 -10.993 1.00 94.31 77 TYR A CA 1
ATOM 634 C C . TYR A 1 77 ? 3.604 -19.738 -9.704 1.00 94.31 77 TYR A C 1
ATOM 636 O O . TYR A 1 77 ? 4.688 -20.325 -9.720 1.00 94.31 77 TYR A O 1
ATOM 644 N N . LEU A 1 78 ? 3.080 -19.264 -8.567 1.00 93.94 78 LEU A N 1
ATOM 645 C CA . LEU A 1 78 ? 3.639 -19.588 -7.250 1.00 93.94 78 LEU A CA 1
ATOM 646 C C . LEU A 1 78 ? 3.514 -21.097 -6.976 1.00 93.94 78 LEU A C 1
ATOM 648 O O . LEU A 1 78 ? 2.604 -21.722 -7.520 1.00 93.94 78 LEU A O 1
ATOM 652 N N . PRO A 1 79 ? 4.358 -21.681 -6.101 1.00 93.88 79 PRO A N 1
ATOM 653 C CA . PRO A 1 79 ? 4.234 -23.088 -5.728 1.00 93.88 79 PRO A CA 1
ATOM 654 C C . PRO A 1 79 ? 2.805 -23.443 -5.309 1.00 93.88 79 PRO A C 1
ATOM 656 O O . PRO A 1 79 ? 2.174 -22.709 -4.539 1.00 93.88 79 PRO A O 1
ATOM 659 N N . LYS A 1 80 ? 2.297 -24.571 -5.812 1.00 95.88 80 LYS A N 1
ATOM 660 C CA . LYS A 1 80 ? 0.901 -24.991 -5.632 1.00 95.88 80 LYS A CA 1
ATOM 661 C C . LYS A 1 80 ? 0.509 -25.048 -4.157 1.00 95.88 80 LYS A C 1
ATOM 663 O O . LYS A 1 80 ? -0.568 -24.595 -3.787 1.00 95.88 80 LYS A O 1
ATOM 668 N N . GLU A 1 81 ? 1.384 -25.580 -3.317 1.00 95.00 81 GLU A N 1
ATOM 669 C CA . GLU A 1 81 ? 1.184 -25.744 -1.878 1.00 95.00 81 GLU A CA 1
ATOM 670 C C . GLU A 1 81 ? 1.012 -24.388 -1.189 1.00 95.00 81 GLU A C 1
ATOM 672 O O . GLU A 1 81 ? 0.147 -24.225 -0.329 1.00 95.00 81 GLU A O 1
ATOM 677 N N . PHE A 1 82 ? 1.783 -23.387 -1.620 1.00 93.94 82 PHE A N 1
ATOM 678 C CA . PHE A 1 82 ? 1.666 -22.029 -1.103 1.00 93.94 82 PHE A CA 1
ATOM 679 C C . PHE A 1 82 ? 0.355 -21.369 -1.549 1.00 93.94 82 PHE A C 1
ATOM 681 O O . PHE A 1 82 ? -0.318 -20.734 -0.739 1.00 93.94 82 PHE A O 1
ATOM 688 N N . ILE A 1 83 ? -0.059 -21.579 -2.804 1.00 95.75 83 ILE A N 1
ATOM 689 C CA . ILE A 1 83 ? -1.367 -21.124 -3.299 1.00 95.75 83 ILE A CA 1
ATOM 690 C C . ILE A 1 83 ? -2.498 -21.761 -2.488 1.00 95.75 83 ILE A C 1
ATOM 692 O O . ILE A 1 83 ? -3.378 -21.047 -2.021 1.00 95.75 83 ILE A O 1
ATOM 696 N N . LEU A 1 84 ? -2.474 -23.079 -2.276 1.00 96.75 84 LEU A N 1
ATOM 697 C CA . LEU A 1 84 ? -3.506 -23.780 -1.507 1.00 96.75 84 LEU A CA 1
ATOM 698 C C . LEU A 1 84 ? -3.604 -23.263 -0.066 1.00 96.75 84 LEU A C 1
ATOM 700 O O . LEU A 1 84 ? -4.715 -23.084 0.430 1.00 96.75 84 LEU A O 1
ATOM 704 N N . ALA A 1 85 ? -2.474 -22.959 0.580 1.00 94.56 85 ALA A N 1
ATOM 705 C CA . ALA A 1 85 ? -2.465 -22.345 1.907 1.00 94.56 85 ALA A CA 1
ATOM 706 C C . ALA A 1 85 ? -3.135 -20.957 1.905 1.00 94.56 85 ALA A C 1
ATOM 708 O O . ALA A 1 85 ? -3.988 -20.680 2.749 1.00 94.56 85 ALA A O 1
ATOM 709 N N . ILE A 1 86 ? -2.808 -20.106 0.924 1.00 95.44 86 ILE A N 1
ATOM 710 C CA . ILE A 1 86 ? -3.430 -18.782 0.753 1.00 95.44 86 ILE A CA 1
ATOM 711 C C . ILE A 1 86 ? -4.939 -18.912 0.505 1.00 95.44 86 ILE A C 1
ATOM 713 O O . ILE A 1 86 ? -5.724 -18.188 1.117 1.00 95.44 86 ILE A O 1
ATOM 717 N N . LEU A 1 87 ? -5.357 -19.835 -0.365 1.00 96.50 87 LEU A N 1
ATOM 718 C CA . LEU A 1 87 ? -6.770 -20.057 -0.678 1.00 96.50 87 LEU A CA 1
ATOM 719 C C . LEU A 1 87 ? -7.547 -20.602 0.524 1.00 96.50 87 LEU A C 1
ATOM 721 O O . LEU A 1 87 ? -8.679 -20.181 0.745 1.00 96.50 87 LEU A O 1
ATOM 725 N N . GLY A 1 88 ? -6.938 -21.460 1.346 1.00 95.38 88 GLY A N 1
ATOM 726 C CA . GLY A 1 88 ? -7.527 -21.907 2.611 1.00 95.38 88 GLY A CA 1
ATOM 727 C C . GLY A 1 88 ? -7.778 -20.745 3.576 1.00 95.38 88 GLY A C 1
ATOM 728 O O . GLY A 1 88 ? -8.887 -20.587 4.084 1.00 95.38 88 GLY A O 1
ATOM 729 N N . LEU A 1 89 ? -6.782 -19.871 3.767 1.00 94.88 89 LEU A N 1
ATOM 730 C CA . LEU A 1 89 ? -6.927 -18.665 4.592 1.00 94.88 89 LEU A CA 1
ATOM 731 C C . LEU A 1 89 ? -7.981 -17.702 4.027 1.00 94.88 89 LEU A C 1
ATOM 733 O O . LEU A 1 89 ? -8.759 -17.120 4.783 1.00 94.88 89 LEU A O 1
ATOM 737 N N . TYR A 1 90 ? -8.032 -17.543 2.702 1.00 95.25 90 TYR A N 1
ATOM 738 C CA . TYR A 1 90 ? -9.022 -16.702 2.032 1.00 95.25 90 TYR A CA 1
ATOM 739 C C . TYR A 1 90 ? -10.450 -17.239 2.198 1.00 95.25 90 TYR A C 1
ATOM 741 O O . TYR A 1 90 ? -11.356 -16.466 2.524 1.00 95.25 90 TYR A O 1
ATOM 749 N N . LYS A 1 91 ? -10.642 -18.553 2.036 1.00 93.56 91 LYS A N 1
ATOM 750 C CA . LYS A 1 91 ? -11.923 -19.233 2.249 1.00 93.56 91 LYS A CA 1
ATOM 751 C C . LYS A 1 91 ? -12.410 -19.045 3.682 1.00 93.56 91 LYS A C 1
ATOM 753 O O . LYS A 1 91 ? -13.484 -18.483 3.874 1.00 93.56 91 LYS A O 1
ATOM 758 N N . ASN A 1 92 ? -11.570 -19.354 4.672 1.00 91.88 92 ASN A N 1
ATOM 759 C CA . ASN A 1 92 ? -11.897 -19.158 6.088 1.00 91.88 92 ASN A CA 1
ATOM 760 C C . ASN A 1 92 ? -12.236 -17.694 6.397 1.00 91.88 92 ASN A C 1
ATOM 762 O O . ASN A 1 92 ? -13.268 -17.403 6.996 1.00 91.88 92 ASN A O 1
ATOM 766 N N . LYS A 1 93 ? -11.416 -16.742 5.928 1.00 92.31 93 LYS A N 1
ATOM 767 C CA . LYS A 1 93 ? -11.691 -15.303 6.078 1.00 92.31 93 LYS A CA 1
ATOM 768 C C . LYS A 1 93 ? -13.062 -14.918 5.507 1.00 92.31 93 LYS A C 1
ATOM 770 O O . LYS A 1 93 ? -13.696 -14.007 6.031 1.00 92.31 93 LYS A O 1
ATOM 775 N N . THR A 1 94 ? -13.488 -15.551 4.418 1.00 90.56 94 THR A N 1
ATOM 776 C CA . THR A 1 94 ? -14.741 -15.228 3.724 1.00 90.56 94 THR A CA 1
ATOM 777 C C . THR A 1 94 ? -15.952 -15.849 4.413 1.00 90.56 94 THR A C 1
ATOM 779 O O . THR A 1 94 ? -16.940 -15.156 4.650 1.00 90.56 94 THR A O 1
ATOM 782 N N . GLU A 1 95 ? -15.861 -17.128 4.765 1.00 91.62 95 GLU A N 1
ATOM 783 C CA . GLU A 1 95 ? -16.949 -17.905 5.365 1.00 91.62 95 GLU A CA 1
ATOM 784 C C . GLU A 1 95 ? -17.220 -17.489 6.816 1.00 91.62 95 GLU A C 1
ATOM 786 O O . GLU A 1 95 ? -18.375 -17.398 7.226 1.00 91.62 95 GLU A O 1
ATOM 791 N N . LEU A 1 96 ? -16.169 -17.153 7.575 1.00 90.62 96 LEU A N 1
ATOM 792 C CA . LEU A 1 96 ? -16.271 -16.802 8.997 1.00 90.62 96 LEU A CA 1
ATOM 793 C C . LEU A 1 96 ? -16.631 -15.329 9.244 1.00 90.62 96 LEU A C 1
ATOM 795 O O . LEU A 1 96 ? -16.923 -14.938 10.375 1.00 90.62 96 LEU A O 1
ATOM 799 N N . LYS A 1 97 ? -16.607 -14.475 8.211 1.00 89.25 97 LYS A N 1
ATOM 800 C CA . LYS A 1 97 ? -16.838 -13.035 8.380 1.00 89.25 97 LYS A CA 1
ATOM 801 C C . LYS A 1 97 ? -18.246 -12.766 8.921 1.00 89.25 97 LYS A C 1
ATOM 803 O O . LYS A 1 97 ? -19.246 -12.964 8.236 1.00 89.25 97 LYS A O 1
ATOM 808 N N . GLY A 1 98 ? -18.301 -12.223 10.137 1.00 84.62 98 GLY A N 1
ATOM 809 C CA . GLY A 1 98 ? -19.545 -11.851 10.810 1.00 84.62 98 GLY A CA 1
ATOM 810 C C . GLY A 1 98 ? -20.334 -13.035 11.372 1.00 84.62 98 GLY A C 1
ATOM 811 O O . GLY A 1 98 ? -21.508 -12.855 11.689 1.00 84.62 98 GLY A O 1
ATOM 812 N N . VAL A 1 99 ? -19.748 -14.231 11.456 1.00 87.81 99 VAL A N 1
ATOM 813 C CA . VAL A 1 99 ? -20.340 -15.368 12.175 1.00 87.81 99 VAL A CA 1
ATOM 814 C C . VAL A 1 99 ? -20.110 -15.160 13.672 1.00 87.81 99 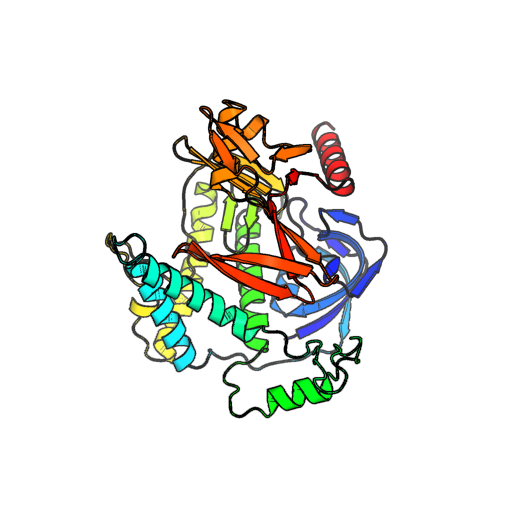VAL A C 1
ATOM 816 O O . VAL A 1 99 ? -18.970 -14.984 14.094 1.00 87.81 99 VAL A O 1
ATOM 819 N N . GLU A 1 100 ? -21.193 -15.154 14.450 1.00 89.62 100 GLU A N 1
ATOM 820 C CA . GLU A 1 100 ? -21.147 -14.961 15.903 1.00 89.62 100 GLU A CA 1
ATOM 821 C C . GLU A 1 100 ? -20.331 -16.078 16.570 1.00 89.62 100 GLU A C 1
ATOM 823 O O . GLU A 1 100 ? -20.561 -17.260 16.306 1.00 89.62 100 GLU A O 1
ATOM 828 N N . GLY A 1 101 ? -19.364 -15.701 17.407 1.00 89.81 101 GLY A N 1
ATOM 829 C CA . GLY A 1 101 ? -18.483 -16.630 18.119 1.00 89.81 101 GLY A CA 1
ATOM 830 C C . GLY A 1 101 ? -17.251 -17.089 17.332 1.00 89.81 101 GLY A C 1
ATOM 831 O O . GLY A 1 101 ? -16.440 -17.818 17.893 1.00 89.81 101 GLY A O 1
ATOM 832 N N . MET A 1 102 ? -17.092 -16.665 16.070 1.00 91.31 102 MET A N 1
ATOM 833 C CA . MET A 1 102 ? -15.934 -16.990 15.215 1.00 91.31 102 MET A CA 1
ATOM 834 C C . MET A 1 102 ? -15.040 -15.768 14.944 1.00 91.31 102 MET A C 1
ATOM 836 O O . MET A 1 102 ? -14.259 -15.739 13.985 1.00 91.31 102 MET A O 1
ATOM 840 N N . GLU A 1 103 ? -15.179 -14.700 15.736 1.00 91.06 103 GLU A N 1
ATOM 841 C CA . GLU A 1 103 ? -14.464 -13.441 15.527 1.00 91.06 103 GLU A CA 1
ATOM 842 C C . GLU A 1 103 ? -12.946 -13.624 15.639 1.00 91.06 103 GLU A C 1
ATOM 844 O O . GLU A 1 103 ? -12.201 -13.027 14.858 1.00 91.06 103 GLU A O 1
ATOM 849 N N . ALA A 1 104 ? -12.488 -14.467 16.569 1.00 89.00 104 ALA A N 1
ATOM 850 C CA . ALA A 1 104 ? -11.070 -14.744 16.777 1.00 89.00 104 ALA A CA 1
ATOM 851 C C . ALA A 1 104 ? -10.459 -15.495 15.583 1.00 89.00 104 ALA A C 1
ATOM 853 O O . ALA A 1 104 ? -9.407 -15.109 15.075 1.00 89.00 104 ALA A O 1
ATOM 854 N N . GLU A 1 105 ? -11.140 -16.521 15.077 1.00 89.06 105 GLU A N 1
ATOM 855 C CA . GLU A 1 105 ? -10.724 -17.330 13.932 1.00 89.06 105 GLU A CA 1
ATOM 856 C C . GLU A 1 105 ? -10.728 -16.514 12.635 1.00 89.06 105 GLU A C 1
ATOM 858 O O . GLU A 1 105 ? -9.814 -16.633 11.809 1.00 89.06 105 GLU A O 1
ATOM 863 N N . TYR A 1 106 ? -11.734 -15.650 12.461 1.00 89.94 106 TYR A N 1
ATOM 864 C CA . TYR A 1 106 ? -11.787 -14.693 11.359 1.00 89.94 106 TYR A CA 1
ATOM 865 C C . TYR A 1 106 ? -10.601 -13.720 11.408 1.00 89.94 106 TYR A C 1
ATOM 867 O O . TYR A 1 106 ? -9.931 -13.517 10.387 1.00 89.94 106 TYR A O 1
ATOM 875 N N . LEU A 1 107 ? -10.323 -13.131 12.578 1.00 87.81 107 LEU A N 1
ATOM 876 C CA . LEU A 1 107 ? -9.195 -12.216 12.764 1.00 87.81 107 LEU A CA 1
ATOM 877 C C . LEU A 1 107 ? -7.864 -12.923 12.502 1.00 87.81 107 LEU A C 1
ATOM 879 O O . LEU A 1 107 ? -7.091 -12.441 11.675 1.00 87.81 107 LEU A O 1
ATOM 883 N N . GLY A 1 108 ? -7.651 -14.104 13.085 1.00 89.50 108 GLY A N 1
ATOM 884 C CA . GLY A 1 108 ? -6.449 -14.906 12.863 1.00 89.50 108 GLY A CA 1
ATOM 885 C C . GLY A 1 108 ? -6.246 -15.266 11.389 1.00 89.50 108 GLY A C 1
ATOM 886 O O . GLY A 1 108 ? -5.160 -15.075 10.846 1.00 89.50 108 GLY A O 1
ATOM 887 N N . SER A 1 109 ? -7.302 -15.692 10.687 1.00 90.06 109 SER A N 1
ATOM 888 C CA . SER A 1 109 ? -7.227 -15.996 9.247 1.00 90.06 109 SER A CA 1
ATOM 889 C C . SER A 1 109 ? -6.870 -14.760 8.414 1.00 90.06 109 SER A C 1
ATOM 891 O O . SER A 1 109 ? -6.063 -14.836 7.486 1.00 90.06 109 SER A O 1
ATOM 893 N N . LYS A 1 110 ? -7.445 -13.598 8.751 1.00 89.31 110 LYS A N 1
ATOM 894 C CA . LYS A 1 110 ? -7.161 -12.322 8.082 1.00 89.31 110 LYS A CA 1
ATOM 895 C C . LYS A 1 110 ? -5.720 -11.861 8.323 1.00 89.31 110 LYS A C 1
ATOM 897 O O . LYS A 1 110 ? -5.069 -11.400 7.385 1.00 89.31 110 LYS A O 1
ATOM 902 N N . GLU A 1 111 ? -5.230 -11.973 9.551 1.00 90.94 111 GLU A N 1
ATOM 903 C CA . GLU A 1 111 ? -3.867 -11.597 9.930 1.00 90.94 111 GLU A CA 1
ATOM 904 C C . GLU A 1 111 ? -2.829 -12.508 9.275 1.00 90.94 111 GLU A C 1
ATOM 906 O O . GLU A 1 111 ? -1.860 -12.012 8.695 1.00 90.94 111 GLU A O 1
ATOM 911 N N . LEU A 1 112 ? -3.061 -13.823 9.272 1.00 92.38 112 LEU A N 1
ATOM 912 C CA . LEU A 1 112 ? -2.187 -14.795 8.615 1.00 92.38 112 LEU A CA 1
ATOM 913 C C . LEU A 1 112 ? -2.145 -14.591 7.098 1.00 92.38 112 LEU A C 1
ATOM 915 O O . LEU A 1 112 ? -1.060 -14.596 6.518 1.00 92.38 112 LEU A O 1
ATOM 919 N N . LEU A 1 113 ? -3.294 -14.334 6.461 1.00 91.25 113 LEU A N 1
ATOM 920 C CA . LEU A 1 113 ? -3.356 -14.043 5.026 1.00 91.25 113 LEU A CA 1
ATOM 921 C C . LEU A 1 113 ? -2.498 -12.821 4.663 1.00 91.25 113 LEU A C 1
ATOM 923 O O . LEU A 1 113 ? -1.718 -12.865 3.711 1.00 91.25 113 LEU A O 1
ATOM 927 N N . ASN A 1 114 ? -2.599 -11.743 5.445 1.00 88.38 114 ASN A N 1
ATOM 928 C CA . ASN A 1 114 ? -1.771 -10.550 5.254 1.00 88.38 114 ASN A CA 1
ATOM 929 C C . ASN A 1 114 ? -0.285 -10.831 5.548 1.00 88.38 114 ASN A C 1
ATOM 931 O O . ASN A 1 114 ? 0.604 -10.302 4.874 1.00 88.38 114 ASN A O 1
ATOM 935 N N . SER A 1 115 ? -0.010 -11.704 6.518 1.00 90.31 115 SER A N 1
ATOM 936 C CA . SER A 1 115 ? 1.345 -12.101 6.907 1.00 90.31 115 SER A CA 1
ATOM 937 C C . SER A 1 115 ? 2.054 -12.929 5.836 1.00 90.31 115 SER A C 1
ATOM 939 O O . SER A 1 115 ? 3.274 -12.840 5.739 1.00 90.31 115 SER A O 1
ATOM 941 N N . CYS A 1 116 ? 1.341 -13.663 4.970 1.00 91.56 116 CYS A N 1
ATOM 942 C CA . CYS A 1 116 ? 1.955 -14.360 3.829 1.00 91.56 116 CYS A CA 1
ATOM 943 C C . CYS A 1 116 ? 2.782 -13.403 2.953 1.00 91.56 116 CYS A C 1
ATOM 945 O O . CYS A 1 116 ? 3.915 -13.714 2.574 1.00 91.56 116 CYS A O 1
ATOM 947 N N . TYR A 1 117 ? 2.245 -12.211 2.674 1.00 91.56 117 TYR A N 1
ATOM 948 C CA . TYR A 1 117 ? 2.986 -11.158 1.982 1.00 91.56 117 TYR A CA 1
ATOM 949 C C . TYR A 1 117 ? 4.130 -10.612 2.853 1.00 91.56 117 TYR A C 1
ATOM 951 O O . TYR A 1 117 ? 5.267 -10.559 2.386 1.00 91.56 117 TYR A O 1
ATOM 959 N N . GLY A 1 118 ? 3.860 -10.268 4.117 1.00 90.75 118 GLY A N 1
ATOM 960 C CA . GLY A 1 118 ? 4.858 -9.690 5.029 1.00 90.75 118 GLY A CA 1
ATOM 961 C C . GLY A 1 118 ? 6.098 -10.570 5.236 1.00 90.75 118 GLY A C 1
ATOM 962 O O . GLY A 1 118 ? 7.224 -10.081 5.164 1.00 90.75 118 GLY A O 1
ATOM 963 N N . MET A 1 119 ? 5.909 -11.882 5.392 1.00 90.94 119 MET A N 1
ATOM 964 C CA . MET A 1 119 ? 7.002 -12.858 5.494 1.00 90.94 119 MET A CA 1
ATOM 965 C C . MET A 1 119 ? 7.843 -12.927 4.217 1.00 90.94 119 MET A C 1
ATOM 967 O O . MET A 1 119 ? 9.044 -13.173 4.272 1.00 90.94 119 MET A O 1
ATOM 971 N N . THR A 1 120 ? 7.223 -12.694 3.059 1.00 92.25 120 THR A N 1
ATOM 972 C CA . THR A 1 120 ? 7.924 -12.721 1.774 1.00 92.25 120 THR A CA 1
ATOM 973 C C . THR A 1 120 ? 8.871 -11.528 1.638 1.00 92.25 120 THR A C 1
ATOM 975 O O . THR A 1 120 ? 9.967 -11.690 1.117 1.00 92.25 120 THR A O 1
ATOM 978 N N . VAL A 1 121 ? 8.483 -10.346 2.126 1.00 91.75 121 VAL A N 1
ATOM 979 C CA . VAL A 1 121 ? 9.273 -9.100 2.018 1.00 91.75 121 VAL A CA 1
ATOM 980 C C . VAL A 1 121 ? 9.975 -8.698 3.314 1.00 91.75 121 VAL A C 1
ATOM 982 O O . VAL A 1 121 ? 10.378 -7.545 3.460 1.00 91.75 121 VAL A O 1
ATOM 985 N N . THR A 1 122 ? 10.106 -9.622 4.265 1.00 90.81 122 THR A N 1
ATOM 986 C CA . THR A 1 122 ? 10.843 -9.361 5.506 1.00 90.81 122 THR A CA 1
ATOM 987 C C . THR A 1 122 ? 12.279 -8.979 5.170 1.00 90.81 122 THR A C 1
ATOM 989 O O . THR A 1 122 ? 12.914 -9.632 4.338 1.00 90.81 122 THR A O 1
ATOM 992 N N . ASP A 1 123 ? 12.771 -7.910 5.796 1.00 89.88 123 ASP A N 1
ATOM 993 C CA . ASP A 1 123 ? 14.124 -7.428 5.554 1.00 89.88 123 ASP A CA 1
ATOM 994 C C . ASP A 1 123 ? 15.147 -8.499 5.949 1.00 89.88 123 ASP A C 1
ATOM 996 O O . ASP A 1 123 ? 15.182 -8.981 7.085 1.00 89.88 123 ASP A O 1
ATOM 1000 N N . ILE A 1 124 ? 15.944 -8.907 4.965 1.00 90.44 124 ILE A N 1
ATOM 1001 C CA . ILE A 1 124 ? 16.971 -9.935 5.110 1.00 90.44 124 ILE A CA 1
ATOM 1002 C C . ILE A 1 124 ? 18.207 -9.340 5.791 1.00 90.44 124 ILE A C 1
ATOM 1004 O O . ILE A 1 124 ? 18.882 -10.026 6.558 1.00 90.44 124 ILE A O 1
ATOM 1008 N N . CYS A 1 125 ? 18.496 -8.068 5.516 1.00 89.75 125 CYS A N 1
ATOM 1009 C CA . CYS A 1 125 ? 19.725 -7.394 5.900 1.00 89.75 125 CYS A CA 1
ATOM 1010 C C . CYS A 1 125 ? 19.404 -6.315 6.932 1.00 89.75 125 CYS A C 1
ATOM 1012 O O . CYS A 1 125 ? 19.386 -5.131 6.619 1.00 89.75 125 CYS A O 1
ATOM 1014 N N . ARG A 1 126 ? 19.151 -6.750 8.167 1.00 84.00 126 ARG A N 1
ATOM 1015 C CA . ARG A 1 126 ? 18.845 -5.879 9.308 1.00 84.00 126 ARG A CA 1
ATOM 1016 C C . ARG A 1 126 ? 20.068 -5.633 10.178 1.00 84.00 126 ARG A C 1
ATOM 1018 O O . ARG A 1 126 ? 20.955 -6.483 10.264 1.00 84.00 126 ARG A O 1
ATOM 1025 N N . GLU A 1 127 ? 20.060 -4.503 10.867 1.00 81.44 127 GLU A N 1
ATOM 1026 C CA . GLU A 1 127 ? 20.965 -4.266 11.985 1.00 81.44 127 GLU A CA 1
ATOM 1027 C C . GLU A 1 127 ? 20.645 -5.264 13.107 1.00 81.44 127 GLU A C 1
ATOM 1029 O O . GLU A 1 127 ? 19.483 -5.476 13.467 1.00 81.44 127 GLU A O 1
ATOM 1034 N N . GLU A 1 128 ? 21.677 -5.930 13.619 1.00 75.25 128 GLU A N 1
ATOM 1035 C CA . GLU A 1 128 ? 21.564 -6.834 14.760 1.00 75.25 128 GLU A CA 1
ATOM 1036 C C . GLU A 1 128 ? 22.122 -6.120 15.993 1.00 75.25 128 GLU A C 1
ATOM 1038 O O . GLU A 1 128 ? 23.293 -5.750 16.023 1.00 75.25 128 GLU A O 1
ATOM 1043 N N . THR A 1 129 ? 21.292 -5.943 17.019 1.00 77.25 129 THR A N 1
ATOM 1044 C CA . THR A 1 129 ? 21.740 -5.456 18.328 1.00 77.25 129 THR A CA 1
ATOM 1045 C C . THR A 1 129 ? 21.926 -6.654 19.252 1.00 77.25 129 THR A C 1
ATOM 1047 O O . THR A 1 129 ? 20.969 -7.370 19.556 1.00 77.25 129 THR A O 1
ATOM 1050 N N . SER A 1 130 ? 23.159 -6.900 19.694 1.00 78.50 130 SER A N 1
ATOM 1051 C CA . SER A 1 130 ? 23.477 -7.975 20.639 1.00 78.50 130 SER A CA 1
ATOM 1052 C C . SER A 1 130 ? 23.745 -7.422 22.035 1.00 78.50 130 SER A C 1
ATOM 1054 O O . SER A 1 130 ? 24.446 -6.425 22.181 1.00 78.50 130 SER A O 1
ATOM 1056 N N . PHE A 1 131 ? 23.228 -8.097 23.060 1.00 80.38 131 PHE A N 1
ATOM 1057 C CA . PHE A 1 131 ? 23.546 -7.804 24.456 1.00 80.38 131 PHE A CA 1
ATOM 1058 C C . PHE A 1 131 ? 24.717 -8.676 24.926 1.00 80.38 131 PHE A C 1
ATOM 1060 O O . PHE A 1 131 ? 24.619 -9.908 24.899 1.00 80.38 131 PHE A O 1
ATOM 1067 N N . SER A 1 132 ? 25.807 -8.050 25.372 1.00 79.69 132 SER A N 1
ATOM 1068 C CA . SER A 1 132 ? 26.921 -8.730 26.034 1.00 79.69 132 SER A CA 1
ATOM 1069 C C . SER A 1 132 ? 26.552 -8.995 27.491 1.00 79.69 132 SER A C 1
ATOM 1071 O O . SER A 1 132 ? 26.385 -8.076 28.292 1.00 79.69 132 SER A O 1
ATOM 1073 N N . LYS A 1 133 ? 26.425 -10.276 27.858 1.00 78.44 133 LYS A N 1
ATOM 1074 C CA . LYS A 1 133 ? 26.199 -10.666 29.261 1.00 78.44 133 LYS A CA 1
ATOM 1075 C C . LYS A 1 133 ? 27.414 -10.387 30.143 1.00 78.44 133 LYS A C 1
ATOM 1077 O O . LYS A 1 133 ? 27.238 -10.137 31.330 1.00 78.44 133 LYS A O 1
ATOM 1082 N N . GLU A 1 134 ? 28.609 -10.471 29.567 1.00 82.62 134 GLU A N 1
ATOM 1083 C CA . GLU A 1 134 ? 29.886 -10.287 30.262 1.00 82.62 134 GLU A CA 1
ATOM 1084 C C . GLU A 1 134 ? 30.091 -8.815 30.617 1.00 82.62 134 GLU A C 1
ATOM 1086 O O . GLU A 1 134 ? 30.358 -8.491 31.772 1.00 82.62 134 GLU A O 1
ATOM 1091 N N . ASP A 1 135 ? 29.835 -7.925 29.659 1.00 77.62 135 ASP A N 1
ATOM 1092 C CA . ASP A 1 135 ? 30.021 -6.480 29.829 1.00 77.62 135 ASP A CA 1
ATOM 1093 C C . ASP A 1 135 ? 28.765 -5.772 30.367 1.00 77.62 135 ASP A C 1
ATOM 1095 O O . ASP A 1 135 ? 28.783 -4.568 30.617 1.00 77.62 135 ASP A O 1
ATOM 1099 N N . ARG A 1 136 ? 27.657 -6.516 30.531 1.00 77.12 136 ARG A N 1
ATOM 1100 C CA . ARG A 1 136 ? 26.311 -6.005 30.856 1.00 77.12 136 ARG A CA 1
ATOM 1101 C C . ARG A 1 136 ? 25.911 -4.798 30.001 1.00 77.12 136 ARG A C 1
ATOM 1103 O O . ARG A 1 136 ? 25.229 -3.891 30.475 1.00 77.12 136 ARG A O 1
ATOM 1110 N N . SER A 1 137 ? 26.322 -4.801 28.740 1.00 76.81 137 SER A N 1
ATOM 1111 C CA . SER A 1 137 ? 26.127 -3.697 27.811 1.00 76.81 137 SER A CA 1
ATOM 1112 C C . SER A 1 137 ? 25.494 -4.182 26.513 1.00 76.81 137 SER A C 1
ATOM 1114 O O . SER A 1 137 ? 25.643 -5.333 26.092 1.00 76.81 137 SER A O 1
ATOM 1116 N N . TRP A 1 138 ? 24.749 -3.288 25.876 1.00 76.75 138 TRP A N 1
ATOM 1117 C CA . TRP A 1 138 ? 24.392 -3.452 24.477 1.00 76.75 138 TRP A CA 1
ATOM 1118 C C . TRP A 1 138 ? 25.604 -3.089 23.627 1.00 76.75 138 TRP A C 1
ATOM 1120 O O . TRP A 1 138 ? 26.330 -2.154 23.961 1.00 76.75 138 TRP A O 1
ATOM 1130 N N . ASP A 1 139 ? 25.812 -3.829 22.542 1.00 73.75 139 ASP A N 1
ATOM 1131 C CA . ASP A 1 139 ? 26.715 -3.400 21.478 1.00 73.75 139 ASP A CA 1
ATOM 1132 C C . ASP A 1 139 ? 26.316 -1.976 21.063 1.00 73.75 139 ASP A C 1
ATOM 1134 O O . ASP A 1 139 ? 25.137 -1.722 20.799 1.00 73.75 139 ASP A O 1
ATOM 1138 N N . ASP A 1 140 ? 27.271 -1.046 21.042 1.00 58.31 140 ASP A N 1
ATOM 1139 C CA . ASP A 1 140 ? 27.054 0.391 20.806 1.00 58.31 140 ASP A CA 1
ATOM 1140 C C . ASP A 1 140 ? 26.680 0.720 19.349 1.00 58.31 140 ASP A C 1
ATOM 1142 O O . ASP A 1 140 ? 26.543 1.878 18.956 1.00 58.31 140 ASP A O 1
ATOM 1146 N N . GLY A 1 141 ? 26.366 -0.321 18.579 1.00 56.53 141 GLY A N 1
ATOM 1147 C CA . GLY A 1 141 ? 25.133 -0.296 17.812 1.00 56.53 141 GLY A CA 1
ATOM 1148 C C . GLY A 1 141 ? 25.236 0.437 16.493 1.00 56.53 141 GLY A C 1
ATOM 1149 O O . GLY A 1 141 ? 24.256 1.026 16.079 1.00 56.53 141 GLY A O 1
ATOM 1150 N N . HIS A 1 142 ? 26.374 0.353 15.803 1.00 59.31 142 HIS A N 1
ATOM 1151 C CA . HIS A 1 142 ? 26.471 0.672 14.374 1.00 59.31 142 HIS A CA 1
ATOM 1152 C C . HIS A 1 142 ? 27.468 -0.249 13.666 1.00 59.31 142 HIS A C 1
ATOM 1154 O O . HIS A 1 142 ? 28.382 0.199 12.970 1.00 59.31 142 HIS A O 1
ATOM 1160 N N . LYS A 1 143 ? 27.321 -1.568 13.834 1.00 67.50 143 LYS A N 1
ATOM 1161 C CA . LYS A 1 143 ? 28.064 -2.498 12.978 1.00 67.50 143 LYS A CA 1
ATOM 1162 C C . LYS A 1 143 ? 27.551 -2.352 11.543 1.00 67.50 143 LYS A C 1
ATOM 1164 O O . LYS A 1 143 ? 26.343 -2.475 11.331 1.00 67.50 143 LYS A O 1
ATOM 1169 N N . PRO A 1 144 ? 28.431 -2.099 10.556 1.00 75.75 144 PRO A N 1
ATOM 1170 C CA . PRO A 1 144 ? 28.026 -2.066 9.161 1.00 75.75 144 PRO A CA 1
ATOM 1171 C C . PRO A 1 144 ? 27.291 -3.356 8.801 1.00 75.75 144 PRO A C 1
ATOM 1173 O O . PRO A 1 144 ? 27.759 -4.451 9.120 1.00 75.75 144 PRO A O 1
ATOM 1176 N N . ILE A 1 145 ? 26.143 -3.227 8.138 1.00 84.75 145 ILE A N 1
ATOM 1177 C CA . ILE A 1 145 ? 25.380 -4.386 7.679 1.00 84.75 145 ILE A CA 1
ATOM 1178 C C . ILE A 1 145 ? 26.232 -5.144 6.657 1.00 84.75 145 ILE A C 1
ATOM 1180 O O . ILE A 1 145 ? 26.543 -4.632 5.580 1.00 84.75 145 ILE A O 1
ATOM 1184 N N . ASP A 1 146 ? 26.580 -6.386 6.982 1.00 88.00 146 ASP A N 1
ATOM 1185 C CA . ASP A 1 146 ? 27.245 -7.296 6.055 1.00 88.00 146 ASP A CA 1
ATOM 1186 C C . ASP A 1 146 ? 26.203 -7.905 5.107 1.00 88.00 146 ASP A C 1
ATOM 1188 O O . ASP A 1 146 ? 25.633 -8.976 5.345 1.00 88.00 146 ASP A O 1
ATOM 1192 N N . TYR A 1 147 ? 25.900 -7.161 4.040 1.00 90.75 147 TYR A N 1
ATOM 1193 C CA . TYR A 1 147 ? 24.916 -7.563 3.038 1.00 90.75 147 TYR A CA 1
ATOM 1194 C C . TYR A 1 147 ? 25.260 -8.907 2.399 1.00 90.75 147 TYR A C 1
ATOM 1196 O O . TYR A 1 147 ? 24.361 -9.717 2.186 1.00 90.75 147 TYR A O 1
ATOM 1204 N N . GLU A 1 148 ? 26.532 -9.158 2.091 1.00 92.00 148 GLU A N 1
ATOM 1205 C CA . GLU A 1 148 ? 26.950 -10.378 1.401 1.00 92.00 148 GLU A CA 1
ATOM 1206 C C . GLU A 1 148 ? 26.716 -11.602 2.284 1.00 92.00 148 GLU A C 1
ATOM 1208 O O . GLU A 1 148 ? 26.019 -12.537 1.875 1.00 92.00 148 GLU A O 1
ATOM 1213 N N . ARG A 1 149 ? 27.178 -11.553 3.537 1.00 90.62 149 ARG A N 1
ATOM 1214 C CA . ARG A 1 149 ? 26.964 -12.635 4.501 1.00 90.62 149 ARG A CA 1
ATOM 1215 C C . ARG A 1 149 ? 25.486 -12.861 4.804 1.00 90.62 149 ARG A C 1
ATOM 1217 O O . ARG A 1 149 ? 25.048 -14.012 4.855 1.00 90.62 149 ARG A O 1
ATOM 1224 N N . ASN A 1 150 ? 24.710 -11.797 5.013 1.00 91.06 150 ASN A N 1
ATOM 1225 C CA . ASN A 1 150 ? 23.285 -11.910 5.335 1.00 91.06 150 ASN A CA 1
ATOM 1226 C C . ASN A 1 150 ? 22.492 -12.512 4.172 1.00 91.06 150 ASN A C 1
ATOM 1228 O O . ASN A 1 150 ? 21.692 -13.432 4.374 1.00 91.06 150 ASN A O 1
ATOM 1232 N N . LEU A 1 151 ? 22.762 -12.057 2.945 1.00 92.56 151 LEU A N 1
ATOM 1233 C CA . LEU A 1 151 ? 22.153 -12.617 1.743 1.00 92.56 151 LEU A CA 1
ATOM 1234 C C . LEU A 1 151 ? 22.569 -14.072 1.534 1.00 92.56 151 LEU A C 1
ATOM 1236 O O . LEU A 1 151 ? 21.711 -14.893 1.219 1.00 92.56 151 LEU A O 1
ATOM 1240 N N . GLN A 1 152 ? 23.842 -14.417 1.741 1.00 92.88 152 GLN A N 1
ATOM 1241 C CA . GLN A 1 152 ? 24.313 -15.796 1.633 1.00 92.88 152 GLN A CA 1
ATOM 1242 C C . GLN A 1 152 ? 23.625 -16.700 2.664 1.00 92.88 152 GLN A C 1
ATOM 1244 O O . GLN A 1 152 ? 23.027 -17.705 2.291 1.00 92.88 152 GLN A O 1
ATOM 1249 N N . LYS A 1 153 ? 23.599 -16.304 3.942 1.00 91.31 153 LYS A N 1
ATOM 1250 C CA . LYS A 1 153 ? 22.912 -17.039 5.019 1.00 91.31 153 LYS A CA 1
ATOM 1251 C C . LYS A 1 153 ? 21.433 -17.265 4.707 1.00 91.31 153 LYS A C 1
ATOM 1253 O O . LYS A 1 153 ? 20.911 -18.354 4.940 1.00 91.31 153 LYS A O 1
ATOM 1258 N N . TYR A 1 154 ? 20.750 -16.246 4.188 1.00 91.06 154 TYR A N 1
ATOM 1259 C CA . TYR A 1 154 ? 19.360 -16.371 3.762 1.00 91.06 154 TYR A CA 1
ATOM 1260 C C . TYR A 1 154 ? 19.212 -17.313 2.563 1.00 91.06 154 TYR A C 1
ATOM 1262 O O . TYR A 1 154 ? 18.325 -18.168 2.561 1.00 91.06 154 TYR A O 1
ATOM 1270 N N . ASN A 1 155 ? 20.078 -17.182 1.555 1.00 90.44 155 ASN A N 1
ATOM 1271 C CA . ASN A 1 155 ? 20.014 -17.975 0.332 1.00 90.44 155 ASN A CA 1
ATOM 1272 C C . ASN A 1 155 ? 20.323 -19.459 0.560 1.00 90.44 155 ASN A C 1
ATOM 1274 O O . ASN A 1 155 ? 19.642 -20.294 -0.031 1.00 90.44 155 ASN A O 1
ATOM 1278 N N . ASP A 1 156 ? 21.267 -19.766 1.449 1.00 93.31 156 ASP A N 1
ATOM 1279 C CA . ASP A 1 156 ? 21.724 -21.125 1.760 1.00 93.31 156 ASP A CA 1
ATOM 1280 C C . ASP A 1 156 ? 20.864 -21.814 2.838 1.00 93.31 156 ASP A C 1
ATOM 1282 O O . ASP A 1 156 ? 21.044 -22.998 3.145 1.00 93.31 156 ASP A O 1
ATOM 1286 N N . SER A 1 157 ? 19.911 -21.093 3.439 1.00 92.06 157 SER A N 1
ATOM 1287 C CA . SER A 1 157 ? 19.048 -21.637 4.487 1.00 92.06 157 SER A CA 1
ATOM 1288 C C . SER A 1 157 ? 18.145 -22.752 3.957 1.00 92.06 157 SER A C 1
ATOM 1290 O O . SER A 1 157 ? 17.271 -22.532 3.121 1.00 92.06 157 SER A O 1
ATOM 1292 N N . LYS A 1 158 ? 18.260 -23.945 4.552 1.00 90.94 158 LYS A N 1
ATOM 1293 C CA . LYS A 1 158 ? 17.369 -25.089 4.273 1.00 90.94 158 LYS A CA 1
ATOM 1294 C C . LYS A 1 158 ? 15.914 -24.851 4.686 1.00 90.94 158 LYS A C 1
ATOM 1296 O O . LYS A 1 158 ? 15.034 -25.587 4.259 1.00 90.94 158 LYS A O 1
ATOM 1301 N N . GLN A 1 159 ? 15.667 -23.856 5.538 1.00 87.50 159 GLN A N 1
ATOM 1302 C CA . GLN A 1 159 ? 14.322 -23.478 5.976 1.00 87.50 159 GLN A CA 1
ATOM 1303 C C . GLN A 1 159 ? 13.676 -22.453 5.038 1.00 87.50 159 GLN A C 1
ATOM 1305 O O . GLN A 1 159 ? 12.526 -22.072 5.242 1.00 87.50 159 GLN A O 1
ATOM 1310 N N . ARG A 1 160 ? 14.395 -21.968 4.019 1.00 87.44 160 ARG A N 1
ATOM 1311 C CA . ARG A 1 160 ? 13.854 -20.995 3.078 1.00 87.44 160 ARG A CA 1
ATOM 1312 C C . ARG A 1 160 ? 12.849 -21.667 2.142 1.00 87.44 160 ARG A C 1
ATOM 1314 O O . ARG A 1 160 ? 13.219 -22.460 1.285 1.00 87.44 160 ARG A O 1
ATOM 1321 N N . PHE A 1 161 ? 11.588 -21.266 2.259 1.00 87.50 161 PHE A N 1
ATOM 1322 C CA . PHE A 1 161 ? 10.507 -21.668 1.350 1.00 87.50 161 PHE A CA 1
ATOM 1323 C C . PHE A 1 161 ? 9.874 -20.482 0.601 1.00 87.50 161 PHE A C 1
ATOM 1325 O O . PHE A 1 161 ? 9.046 -20.682 -0.286 1.00 87.50 161 PHE A O 1
ATOM 1332 N N . LEU A 1 162 ? 10.270 -19.247 0.937 1.00 90.69 162 LEU A N 1
ATOM 1333 C CA . LEU A 1 162 ? 9.812 -18.016 0.291 1.00 90.69 162 LEU A CA 1
ATOM 1334 C C . LEU A 1 162 ? 10.933 -17.361 -0.517 1.00 90.69 162 LEU A C 1
ATOM 1336 O O . LEU A 1 162 ? 12.119 -17.445 -0.179 1.00 90.69 162 LEU A O 1
ATOM 1340 N N . ALA A 1 163 ? 10.540 -16.656 -1.573 1.00 89.75 163 ALA A N 1
ATOM 1341 C CA . ALA A 1 163 ? 11.436 -15.830 -2.361 1.00 89.75 163 ALA A CA 1
ATOM 1342 C C . ALA A 1 163 ? 11.042 -14.356 -2.234 1.00 89.75 163 ALA A C 1
ATOM 1344 O O . ALA A 1 163 ? 9.928 -13.988 -2.599 1.00 89.75 163 ALA A O 1
ATOM 1345 N N . TYR A 1 164 ? 11.978 -13.508 -1.793 1.00 91.38 164 TYR A N 1
ATOM 1346 C CA . TYR A 1 164 ? 11.763 -12.061 -1.646 1.00 91.38 164 TYR A CA 1
ATOM 1347 C C . TYR A 1 164 ? 11.180 -11.410 -2.904 1.00 91.38 164 TYR A C 1
ATOM 1349 O O . TYR A 1 164 ? 10.303 -10.547 -2.839 1.00 91.38 164 TYR A O 1
ATOM 1357 N N . GLN A 1 165 ? 11.610 -11.897 -4.073 1.00 91.94 165 GLN A N 1
ATOM 1358 C CA . GLN A 1 165 ? 11.094 -11.469 -5.367 1.00 91.94 165 GLN A CA 1
ATOM 1359 C C . GLN A 1 165 ? 9.565 -11.542 -5.432 1.00 91.94 165 GLN A C 1
ATOM 1361 O O . GLN A 1 165 ? 8.941 -10.587 -5.879 1.00 91.94 165 GLN A O 1
ATOM 1366 N N . TRP A 1 166 ? 8.935 -12.621 -4.959 1.00 93.69 166 TRP A N 1
ATOM 1367 C CA . TRP A 1 166 ? 7.483 -12.783 -5.067 1.00 93.69 166 TRP A CA 1
ATOM 1368 C C . TRP A 1 166 ? 6.730 -11.582 -4.486 1.00 93.69 166 TRP A C 1
ATOM 1370 O O . TRP A 1 166 ? 5.832 -11.053 -5.137 1.00 93.69 166 TRP A O 1
ATOM 1380 N N . GLY A 1 167 ? 7.162 -11.072 -3.333 1.00 93.31 167 GLY A N 1
ATOM 1381 C CA . GLY A 1 167 ? 6.549 -9.912 -2.693 1.00 93.31 167 GLY A CA 1
ATOM 1382 C C . GLY A 1 167 ? 6.755 -8.602 -3.460 1.00 93.31 167 GLY A C 1
ATOM 1383 O O . GLY A 1 167 ? 5.829 -7.791 -3.557 1.00 93.31 167 GLY A O 1
ATOM 1384 N N . VAL A 1 168 ? 7.920 -8.427 -4.097 1.00 94.19 168 VAL A N 1
ATOM 1385 C CA . VAL A 1 168 ? 8.185 -7.291 -5.000 1.00 94.19 168 VAL A CA 1
ATOM 1386 C C . VAL A 1 168 ? 7.150 -7.255 -6.129 1.00 94.19 168 VAL A C 1
ATOM 1388 O O . VAL A 1 168 ? 6.525 -6.217 -6.355 1.00 94.19 168 VAL A O 1
ATOM 1391 N N . TRP A 1 169 ? 6.895 -8.389 -6.796 1.00 95.19 169 TRP A N 1
ATOM 1392 C CA . TRP A 1 169 ? 5.914 -8.444 -7.889 1.00 95.19 169 TRP A CA 1
ATOM 1393 C C . TRP A 1 169 ? 4.460 -8.411 -7.413 1.00 95.19 169 TRP A C 1
ATOM 1395 O O . TRP A 1 169 ? 3.640 -7.815 -8.109 1.00 95.19 169 TRP A O 1
ATOM 1405 N N . VAL A 1 170 ? 4.124 -8.975 -6.246 1.00 93.94 170 VAL A N 1
ATOM 1406 C CA . VAL A 1 170 ? 2.766 -8.874 -5.675 1.00 93.94 170 VAL A CA 1
ATOM 1407 C C . VAL A 1 170 ? 2.354 -7.407 -5.546 1.00 93.94 170 VAL A C 1
ATOM 1409 O O . VAL A 1 170 ? 1.312 -7.013 -6.071 1.00 93.94 170 VAL A O 1
ATOM 1412 N N . THR A 1 171 ? 3.200 -6.567 -4.940 1.00 94.00 171 THR A N 1
ATOM 1413 C CA . THR A 1 171 ? 2.875 -5.137 -4.804 1.00 94.00 171 THR A CA 1
ATOM 1414 C C . THR A 1 171 ? 2.896 -4.394 -6.133 1.00 94.00 171 THR A C 1
ATOM 1416 O O . THR A 1 171 ? 2.078 -3.502 -6.341 1.00 94.00 171 THR A O 1
ATOM 1419 N N . ALA A 1 172 ? 3.793 -4.756 -7.051 1.00 96.56 172 ALA A N 1
ATOM 1420 C CA . ALA A 1 172 ? 3.873 -4.119 -8.360 1.00 96.56 172 ALA A CA 1
ATOM 1421 C C . ALA A 1 172 ? 2.618 -4.387 -9.208 1.00 96.56 172 ALA A C 1
ATOM 1423 O O . ALA A 1 172 ? 2.074 -3.470 -9.824 1.00 96.56 172 ALA A O 1
ATOM 1424 N N . TYR A 1 173 ? 2.098 -5.621 -9.192 1.00 96.12 173 TYR A N 1
ATOM 1425 C CA . TYR A 1 173 ? 0.830 -5.948 -9.846 1.00 96.12 173 TYR A CA 1
ATOM 1426 C C . TYR A 1 173 ? -0.369 -5.297 -9.152 1.00 96.12 173 TYR A C 1
ATOM 1428 O O . TYR A 1 173 ? -1.263 -4.824 -9.854 1.00 96.12 173 TYR A O 1
ATOM 1436 N N . ALA A 1 174 ? -0.382 -5.222 -7.816 1.00 96.06 174 ALA A N 1
ATOM 1437 C CA . ALA A 1 174 ? -1.429 -4.515 -7.078 1.00 96.06 174 ALA A CA 1
ATOM 1438 C C . ALA A 1 174 ? -1.469 -3.024 -7.455 1.00 96.06 174 ALA A C 1
ATOM 1440 O O . ALA A 1 174 ? -2.517 -2.528 -7.864 1.00 96.06 174 ALA A O 1
ATOM 1441 N N . ARG A 1 175 ? -0.314 -2.337 -7.449 1.00 97.12 175 ARG A N 1
ATOM 1442 C CA . ARG A 1 175 ? -0.200 -0.936 -7.895 1.00 97.12 175 ARG A CA 1
ATOM 1443 C C . ARG A 1 175 ? -0.658 -0.767 -9.336 1.00 97.12 175 ARG A C 1
ATOM 1445 O O . ARG A 1 175 ? -1.455 0.119 -9.613 1.00 97.12 175 ARG A O 1
ATOM 1452 N N . LYS A 1 176 ? -0.212 -1.630 -10.252 1.00 97.00 176 LYS A N 1
ATOM 1453 C CA . LYS A 1 176 ? -0.643 -1.552 -11.654 1.00 97.00 176 LYS A CA 1
ATOM 1454 C C . LYS A 1 176 ? -2.145 -1.725 -11.801 1.00 97.00 176 LYS A C 1
ATOM 1456 O O . LYS A 1 176 ? -2.747 -1.050 -12.628 1.00 97.00 176 LYS A O 1
ATOM 1461 N N . ARG A 1 177 ? -2.755 -2.623 -11.031 1.00 96.44 177 ARG A N 1
ATOM 1462 C CA . ARG A 1 177 ? -4.202 -2.815 -11.077 1.00 96.44 177 ARG A CA 1
ATOM 1463 C C . ARG A 1 177 ? -4.956 -1.607 -10.534 1.00 96.44 177 ARG A C 1
ATOM 1465 O O . ARG A 1 177 ? -5.906 -1.177 -11.177 1.00 96.44 177 ARG A O 1
ATOM 1472 N N . LEU A 1 178 ? -4.497 -1.036 -9.423 1.00 97.44 178 LEU A N 1
ATOM 1473 C CA . LEU A 1 178 ? -5.053 0.203 -8.885 1.00 97.44 178 LEU A CA 1
ATOM 1474 C C . LEU A 1 178 ? -4.985 1.326 -9.928 1.00 97.44 178 LEU A C 1
ATOM 1476 O O . LEU A 1 178 ? -6.000 1.930 -10.248 1.00 97.44 178 LEU A O 1
ATOM 1480 N N . TRP A 1 179 ? -3.816 1.527 -10.540 1.00 97.38 179 TRP A N 1
ATOM 1481 C CA . TRP A 1 179 ? -3.608 2.541 -11.576 1.00 97.38 179 TRP A CA 1
ATOM 1482 C C . TRP A 1 179 ? -4.428 2.310 -12.838 1.00 97.38 179 TRP A C 1
ATOM 1484 O O . TRP A 1 179 ? -4.910 3.265 -13.434 1.00 97.38 179 TRP A O 1
ATOM 1494 N N . ARG A 1 180 ? -4.636 1.054 -13.235 1.00 96.12 180 ARG A N 1
ATOM 1495 C CA . ARG A 1 180 ? -5.579 0.731 -14.307 1.00 96.12 180 ARG A CA 1
ATOM 1496 C C . ARG A 1 180 ? -6.988 1.205 -13.963 1.00 96.12 180 ARG A C 1
ATOM 1498 O O . ARG A 1 180 ? -7.622 1.767 -14.841 1.00 96.12 180 ARG A O 1
ATOM 1505 N N . GLY A 1 181 ? -7.437 1.017 -12.721 1.00 96.19 181 GLY A N 1
ATOM 1506 C CA . GLY A 1 181 ? -8.736 1.505 -12.253 1.00 96.19 181 GLY A CA 1
ATOM 1507 C C . GLY A 1 181 ? -8.838 3.024 -12.212 1.00 96.19 181 GLY A C 1
ATOM 1508 O O . GLY A 1 181 ? -9.812 3.569 -12.718 1.00 96.19 181 GLY A O 1
ATOM 1509 N N . ILE A 1 182 ? -7.800 3.704 -11.716 1.00 96.69 182 ILE A N 1
ATOM 1510 C CA . ILE A 1 182 ? -7.710 5.173 -11.751 1.00 96.69 182 ILE A CA 1
ATOM 1511 C C . ILE A 1 182 ? -7.874 5.670 -13.191 1.00 96.69 182 ILE A C 1
ATOM 1513 O O . ILE A 1 182 ? -8.780 6.443 -13.475 1.00 96.69 182 ILE A O 1
ATOM 1517 N N . LEU A 1 183 ? -7.052 5.161 -14.113 1.00 95.88 183 LEU A N 1
ATOM 1518 C CA . LEU A 1 183 ? -7.071 5.573 -15.518 1.00 95.88 183 LEU A CA 1
ATOM 1519 C C . LEU A 1 183 ? -8.323 5.099 -16.266 1.00 95.88 183 LEU A C 1
ATOM 1521 O O . LEU A 1 183 ? -8.714 5.716 -17.249 1.00 95.88 183 LEU A O 1
ATOM 1525 N N . GLY A 1 184 ? -8.960 4.019 -15.811 1.00 95.69 184 GLY A N 1
ATOM 1526 C CA . GLY A 1 184 ? -10.256 3.561 -16.310 1.00 95.69 184 GLY A CA 1
ATOM 1527 C C . GLY A 1 184 ? -11.384 4.549 -16.024 1.00 95.69 184 GLY A C 1
ATOM 1528 O O . GLY A 1 184 ? -12.344 4.596 -16.783 1.00 95.69 184 GLY A O 1
ATOM 1529 N N . CYS A 1 185 ? -11.223 5.373 -14.985 1.00 95.56 185 CYS A N 1
ATOM 1530 C CA . CYS A 1 185 ? -12.145 6.443 -14.613 1.00 95.56 185 CYS A CA 1
ATOM 1531 C C . CYS A 1 185 ? -11.731 7.814 -15.188 1.00 95.56 185 CYS A C 1
ATOM 1533 O O . CYS A 1 185 ? -12.262 8.844 -14.766 1.00 95.56 185 CYS A O 1
ATOM 1535 N N . THR A 1 186 ? -10.768 7.848 -16.118 1.00 93.50 186 THR A N 1
ATOM 1536 C CA . THR A 1 186 ? -10.189 9.078 -16.677 1.00 93.50 186 THR A CA 1
ATOM 1537 C C . THR A 1 186 ? -10.296 9.104 -18.198 1.00 93.50 186 THR A C 1
ATOM 1539 O O . THR A 1 186 ? -9.851 8.189 -18.891 1.00 93.50 186 THR A O 1
ATOM 1542 N N . ASP A 1 187 ? -10.783 10.216 -18.744 1.00 89.88 187 ASP A N 1
ATOM 1543 C CA . ASP A 1 187 ? -10.609 10.525 -20.159 1.00 89.88 187 ASP A CA 1
ATOM 1544 C C . ASP A 1 187 ? -9.241 11.179 -20.387 1.00 89.88 187 ASP A C 1
ATOM 1546 O O . ASP A 1 187 ? -9.040 12.377 -20.192 1.00 89.88 187 ASP A O 1
ATOM 1550 N N . MET A 1 188 ? -8.288 10.376 -20.856 1.00 85.06 188 MET A N 1
ATOM 1551 C CA . MET A 1 188 ? -6.917 10.816 -21.129 1.00 85.06 188 MET A CA 1
ATOM 1552 C C . MET A 1 188 ? -6.803 11.875 -22.239 1.00 85.06 188 MET A C 1
ATOM 1554 O O . MET A 1 188 ? -5.741 12.478 -22.377 1.00 85.06 188 MET A O 1
ATOM 1558 N N . LYS A 1 189 ? -7.845 12.102 -23.055 1.00 85.81 189 LYS A N 1
ATOM 1559 C CA . LYS A 1 189 ? -7.824 13.147 -24.094 1.00 85.81 189 LYS A CA 1
ATOM 1560 C C . LYS A 1 189 ? -8.167 14.517 -23.531 1.00 85.81 189 LYS A C 1
ATOM 1562 O O . LYS A 1 189 ? -7.568 15.506 -23.940 1.00 85.81 189 LYS A O 1
ATOM 1567 N N . THR A 1 190 ? -9.155 14.567 -22.644 1.00 86.12 190 THR A N 1
ATOM 1568 C CA . THR A 1 190 ? -9.635 15.816 -22.039 1.00 86.12 190 THR A CA 1
ATOM 1569 C C . THR A 1 190 ? -8.964 16.106 -20.700 1.00 86.12 190 THR A C 1
ATOM 1571 O O . THR A 1 190 ? -8.997 17.242 -20.241 1.00 86.12 190 THR A O 1
ATOM 1574 N N . GLY A 1 191 ? -8.349 15.101 -20.069 1.00 82.31 191 GLY A N 1
ATOM 1575 C CA . GLY A 1 191 ? -7.804 15.197 -18.715 1.00 82.31 191 GLY A CA 1
ATOM 1576 C C . GLY A 1 191 ? -8.883 15.213 -17.628 1.00 82.31 191 GLY A C 1
ATOM 1577 O O . GLY A 1 191 ? -8.558 15.428 -16.460 1.00 82.31 191 GLY A O 1
ATOM 1578 N N . SER A 1 192 ? -10.151 14.998 -18.001 1.00 88.12 192 SER A N 1
ATOM 1579 C CA . SER A 1 192 ? -11.273 14.893 -17.070 1.00 88.12 192 SER A CA 1
ATOM 1580 C C . SER A 1 192 ? -11.273 13.520 -16.402 1.00 88.12 192 SER A C 1
ATOM 1582 O O . SER A 1 192 ? -11.038 12.499 -17.053 1.00 88.12 192 SER A O 1
ATOM 1584 N N . SER A 1 193 ? -11.524 13.491 -15.097 1.00 93.88 193 SER A N 1
ATOM 1585 C CA . SER A 1 193 ? -11.483 12.273 -14.296 1.00 93.88 193 SER A CA 1
ATOM 1586 C C . SER A 1 193 ? -12.627 12.263 -13.296 1.00 93.88 193 SER A C 1
ATOM 1588 O O . SER A 1 193 ? -12.843 13.247 -12.595 1.00 93.88 193 SER A O 1
ATOM 1590 N N . ASP A 1 194 ? -13.331 11.137 -13.212 1.00 95.62 194 ASP A N 1
ATOM 1591 C CA . ASP A 1 194 ? -14.322 10.878 -12.162 1.00 95.62 194 ASP A CA 1
ATOM 1592 C C . ASP A 1 194 ? -13.662 10.252 -10.909 1.00 95.62 194 ASP A C 1
ATOM 1594 O O . ASP A 1 194 ? -14.337 9.925 -9.933 1.00 95.62 194 ASP A O 1
ATOM 1598 N N . TYR A 1 195 ? -12.336 10.069 -10.917 1.00 95.38 195 TYR A N 1
ATOM 1599 C CA . TYR A 1 195 ? -11.552 9.621 -9.765 1.00 95.38 195 TYR A CA 1
ATOM 1600 C C . TYR A 1 195 ? -11.383 10.729 -8.718 1.00 95.38 195 TYR A C 1
ATOM 1602 O O . TYR A 1 195 ? -11.013 11.851 -9.054 1.00 95.38 195 TYR A O 1
ATOM 1610 N N . LEU A 1 196 ? -11.576 10.383 -7.440 1.00 93.31 196 LEU A N 1
ATOM 1611 C CA . LEU A 1 196 ? -11.366 11.288 -6.304 1.00 93.31 196 LEU A CA 1
ATOM 1612 C C . LEU A 1 196 ? -10.206 10.869 -5.396 1.00 93.31 196 LEU A C 1
ATOM 1614 O O . LEU A 1 196 ? -9.478 11.720 -4.892 1.00 93.31 196 LEU A O 1
ATOM 1618 N N . TYR A 1 197 ? -10.084 9.575 -5.093 1.00 93.88 197 TYR A N 1
ATOM 1619 C CA . TYR A 1 197 ? -9.107 9.086 -4.116 1.00 93.88 197 TYR A CA 1
ATOM 1620 C C . TYR A 1 197 ? -8.875 7.579 -4.242 1.00 93.88 197 TYR A C 1
ATOM 1622 O O . TYR A 1 197 ? -9.781 6.830 -4.609 1.00 93.88 197 TYR A O 1
ATOM 1630 N N . SER A 1 198 ? -7.683 7.118 -3.868 1.00 93.44 198 SER A N 1
ATOM 1631 C CA . SER A 1 198 ? -7.361 5.700 -3.729 1.00 93.44 198 SER A CA 1
ATOM 1632 C C . SER A 1 198 ? -6.608 5.401 -2.438 1.00 93.44 198 SER A C 1
ATOM 1634 O O . SER A 1 198 ? -5.808 6.199 -1.954 1.00 93.44 198 SER A O 1
ATOM 1636 N N . ASP A 1 199 ? -6.829 4.207 -1.891 1.00 89.94 199 ASP A N 1
ATOM 1637 C CA . ASP A 1 199 ? -5.960 3.638 -0.860 1.00 89.94 199 ASP A CA 1
ATOM 1638 C C . ASP A 1 199 ? -5.782 2.148 -1.113 1.00 89.94 199 ASP A C 1
ATOM 1640 O O . ASP A 1 199 ? -6.728 1.379 -0.956 1.00 89.94 199 ASP A O 1
ATOM 1644 N N . THR A 1 200 ? -4.552 1.774 -1.478 1.00 87.62 200 THR A N 1
ATOM 1645 C CA . THR A 1 200 ? -4.030 0.406 -1.626 1.00 87.62 200 THR A CA 1
ATOM 1646 C C . THR A 1 200 ? -4.751 -0.468 -2.662 1.00 87.62 200 THR A C 1
ATOM 1648 O O . THR A 1 200 ? -4.137 -0.882 -3.645 1.00 87.62 200 THR A O 1
ATOM 1651 N N . ASP A 1 201 ? -6.026 -0.755 -2.447 1.00 90.88 201 ASP A N 1
ATOM 1652 C CA . ASP A 1 201 ? -6.894 -1.646 -3.216 1.00 90.88 201 ASP A CA 1
ATOM 1653 C C . ASP A 1 201 ? -8.328 -1.098 -3.368 1.00 90.88 201 ASP A C 1
ATOM 1655 O O . ASP A 1 201 ? -9.225 -1.818 -3.798 1.00 90.88 201 ASP A O 1
ATOM 1659 N N . SER A 1 202 ? -8.545 0.182 -3.055 1.00 93.44 202 SER A N 1
ATOM 1660 C CA . SER A 1 202 ? -9.847 0.849 -3.137 1.00 93.44 202 SER A CA 1
ATOM 1661 C C . SER A 1 202 ? -9.796 2.124 -3.978 1.00 93.44 202 SER A C 1
ATOM 1663 O O . SER A 1 202 ? -8.772 2.809 -4.024 1.00 93.44 202 SER A O 1
ATOM 1665 N N . LEU A 1 203 ? -10.922 2.443 -4.623 1.00 95.44 203 LEU A N 1
ATOM 1666 C CA . LEU A 1 203 ? -11.144 3.677 -5.376 1.00 95.44 203 LEU A CA 1
ATOM 1667 C C . LEU A 1 203 ? -12.394 4.381 -4.845 1.00 95.44 203 LEU A C 1
ATOM 1669 O O . LEU A 1 203 ? -13.419 3.746 -4.592 1.00 95.44 203 LEU A O 1
ATOM 1673 N N . LYS A 1 204 ? -12.313 5.700 -4.698 1.00 95.38 204 LYS A N 1
ATOM 1674 C CA . LYS A 1 204 ? -13.457 6.594 -4.525 1.00 95.38 204 LYS A CA 1
ATOM 1675 C C . LYS A 1 204 ? -13.625 7.363 -5.822 1.00 95.38 204 LYS A C 1
ATOM 1677 O O . LYS A 1 204 ? -12.687 8.022 -6.271 1.00 95.38 204 LYS A O 1
ATOM 1682 N N . ILE A 1 205 ? -14.800 7.230 -6.420 1.00 95.56 205 ILE A N 1
ATOM 1683 C CA . ILE A 1 205 ? -15.133 7.817 -7.714 1.00 95.56 205 ILE A CA 1
ATOM 1684 C C . ILE A 1 205 ? -16.528 8.433 -7.652 1.00 95.56 205 ILE A C 1
ATOM 1686 O O . ILE A 1 205 ? -17.347 8.036 -6.821 1.00 95.56 205 ILE A O 1
ATOM 1690 N N . ILE A 1 206 ? -16.795 9.371 -8.547 1.00 95.38 206 ILE A N 1
ATOM 1691 C CA . ILE A 1 206 ? -18.140 9.867 -8.844 1.00 95.38 206 ILE A CA 1
ATOM 1692 C C . ILE A 1 206 ? -18.663 9.210 -10.124 1.00 95.38 206 ILE A C 1
ATOM 1694 O O . ILE A 1 206 ? -17.916 8.562 -10.850 1.00 95.38 206 ILE A O 1
ATOM 1698 N N . ASN A 1 207 ? -19.964 9.340 -10.394 1.00 93.81 207 ASN A N 1
ATOM 1699 C CA . ASN A 1 207 ? -20.581 8.856 -11.636 1.00 93.81 207 ASN A CA 1
ATOM 1700 C C . ASN A 1 207 ? -20.276 7.374 -11.964 1.00 93.81 207 ASN A C 1
ATOM 1702 O O . ASN A 1 207 ? -20.073 7.034 -13.128 1.00 93.81 207 ASN A O 1
ATOM 1706 N N . VAL A 1 208 ? -20.256 6.496 -10.948 1.00 91.69 208 VAL A N 1
ATOM 1707 C CA . VAL A 1 208 ? -19.847 5.074 -11.047 1.00 91.69 208 VAL A CA 1
ATOM 1708 C C . VAL A 1 208 ? -20.479 4.321 -12.222 1.00 91.69 208 VAL A C 1
ATOM 1710 O O . VAL A 1 208 ? -19.795 3.569 -12.912 1.00 91.69 208 VAL A O 1
ATOM 1713 N N . GLU A 1 209 ? -21.752 4.599 -12.504 1.00 92.75 209 GLU A N 1
ATOM 1714 C CA . GLU A 1 209 ? -22.541 4.042 -13.611 1.00 92.75 209 GLU A CA 1
ATOM 1715 C C . GLU A 1 209 ? -21.816 4.153 -14.968 1.00 92.75 209 GLU A C 1
ATOM 1717 O O . GLU A 1 209 ? -21.880 3.245 -15.795 1.00 92.75 209 GLU A O 1
ATOM 1722 N N . ARG A 1 210 ? -21.067 5.244 -15.199 1.00 94.31 210 ARG A N 1
ATOM 1723 C CA . ARG A 1 210 ? -20.326 5.485 -16.453 1.00 94.31 210 ARG A CA 1
ATOM 1724 C C . ARG A 1 210 ? -19.152 4.530 -16.651 1.00 94.31 210 ARG A C 1
ATOM 1726 O O . ARG A 1 210 ? -18.743 4.296 -17.786 1.00 94.31 210 ARG A O 1
ATOM 1733 N N . HIS A 1 211 ? -18.629 3.980 -15.559 1.00 94.81 211 HIS A N 1
ATOM 1734 C CA . HIS A 1 211 ? -17.400 3.185 -15.532 1.00 94.81 211 HIS A CA 1
ATOM 1735 C C . HIS A 1 211 ? -17.669 1.694 -15.328 1.00 94.81 211 HIS A C 1
ATOM 1737 O O . HIS A 1 211 ? -16.735 0.894 -15.356 1.00 94.81 211 HIS A O 1
ATOM 1743 N N . GLN A 1 212 ? -18.936 1.291 -15.172 1.00 95.06 212 GLN A N 1
ATOM 1744 C CA . GLN A 1 212 ? -19.317 -0.097 -14.900 1.00 95.06 212 GLN A CA 1
ATOM 1745 C C . GLN A 1 212 ? -18.764 -1.070 -15.950 1.00 95.06 212 GLN A C 1
ATOM 1747 O O . GLN A 1 212 ? -18.149 -2.073 -15.599 1.00 95.06 212 GLN A O 1
ATOM 1752 N N . ALA A 1 213 ? -18.874 -0.725 -17.238 1.00 95.88 213 ALA A N 1
ATOM 1753 C CA . ALA A 1 213 ? -18.352 -1.553 -18.326 1.00 95.88 213 ALA A CA 1
ATOM 1754 C C . ALA A 1 213 ? -16.830 -1.773 -18.234 1.00 95.88 213 ALA A C 1
ATOM 1756 O O . ALA A 1 213 ? -16.329 -2.840 -18.591 1.00 95.88 213 ALA A O 1
ATOM 1757 N N . TRP A 1 214 ? -16.086 -0.778 -17.739 1.00 96.38 214 TRP A N 1
ATOM 1758 C CA . TRP A 1 214 ? -14.649 -0.908 -17.522 1.00 96.38 214 TRP A CA 1
ATOM 1759 C C . TRP A 1 214 ? -14.348 -1.879 -16.372 1.00 96.38 214 TRP A C 1
ATOM 1761 O O . TRP A 1 214 ? -13.501 -2.764 -16.522 1.00 96.38 214 TRP A O 1
ATOM 1771 N N . PHE A 1 215 ? -15.061 -1.752 -15.246 1.00 96.81 215 PHE A N 1
ATOM 1772 C CA . PHE A 1 215 ? -14.897 -2.644 -14.093 1.00 96.81 215 PHE A CA 1
ATOM 1773 C C . PHE A 1 215 ? -15.270 -4.087 -14.429 1.00 96.81 215 PHE A C 1
ATOM 1775 O O . PHE A 1 215 ? -14.543 -5.004 -14.042 1.00 96.81 215 PHE A O 1
ATOM 1782 N N . ASP A 1 216 ? -16.349 -4.289 -15.185 1.00 97.00 216 ASP A N 1
ATOM 1783 C CA . ASP A 1 216 ? -16.786 -5.610 -15.636 1.00 97.00 216 ASP A CA 1
ATOM 1784 C C . ASP A 1 216 ? -15.720 -6.276 -16.512 1.00 97.00 216 ASP A C 1
ATOM 1786 O O . ASP A 1 216 ? -15.401 -7.450 -16.314 1.00 97.00 216 ASP A O 1
ATOM 1790 N N . GLU A 1 217 ? -15.098 -5.525 -17.425 1.00 97.44 217 GLU A N 1
ATOM 1791 C CA . GLU A 1 217 ? -14.021 -6.041 -18.273 1.00 97.44 217 GLU A CA 1
ATOM 1792 C C . GLU A 1 217 ? -12.740 -6.352 -17.476 1.00 97.44 217 GLU A C 1
ATOM 1794 O O . GLU A 1 217 ? -12.146 -7.420 -17.655 1.00 97.44 217 GLU A O 1
ATOM 1799 N N . ASP A 1 218 ? -12.309 -5.478 -16.556 1.00 96.94 218 ASP A N 1
ATOM 1800 C CA . ASP A 1 218 ? -11.136 -5.759 -15.708 1.00 96.94 218 ASP A CA 1
ATOM 1801 C C . ASP A 1 218 ? -11.389 -6.973 -14.793 1.00 96.94 218 ASP A C 1
ATOM 1803 O O . ASP A 1 218 ? -10.507 -7.825 -14.623 1.00 96.94 218 ASP A O 1
ATOM 1807 N N . ASN A 1 219 ? -12.613 -7.113 -14.274 1.00 97.88 219 ASN A N 1
ATOM 1808 C CA . ASN A 1 219 ? -13.049 -8.277 -13.505 1.00 97.88 219 ASN A CA 1
ATOM 1809 C C . ASN A 1 219 ? -13.069 -9.553 -14.351 1.00 97.88 219 ASN A C 1
ATOM 1811 O O . ASN A 1 219 ? -12.568 -10.585 -13.900 1.00 97.88 219 ASN A O 1
ATOM 1815 N N . ARG A 1 220 ? -13.564 -9.495 -15.592 1.00 98.06 220 ARG A N 1
ATOM 1816 C CA . ARG A 1 220 ? -13.554 -10.625 -16.532 1.00 98.06 220 ARG A CA 1
ATOM 1817 C C . ARG A 1 220 ? -12.130 -11.127 -16.779 1.00 98.06 220 ARG A C 1
ATOM 1819 O O . ARG A 1 220 ? -11.870 -12.326 -16.685 1.00 98.06 220 ARG A O 1
ATOM 1826 N N . ILE A 1 221 ? -11.179 -10.216 -16.998 1.00 96.94 221 ILE A N 1
ATOM 1827 C CA . ILE A 1 221 ? -9.755 -10.552 -17.159 1.00 96.94 221 ILE A CA 1
ATOM 1828 C C . ILE A 1 221 ? -9.186 -11.203 -15.886 1.00 96.94 221 ILE A C 1
ATOM 1830 O O . ILE A 1 221 ? -8.365 -12.123 -15.971 1.00 96.94 221 ILE A O 1
ATOM 1834 N N . ALA A 1 222 ? -9.576 -10.734 -14.698 1.00 96.94 222 ALA A N 1
ATOM 1835 C CA . ALA A 1 222 ? -9.149 -11.334 -13.435 1.00 96.94 222 ALA A CA 1
ATOM 1836 C C . ALA A 1 222 ? -9.696 -12.762 -13.265 1.00 96.94 222 ALA A C 1
ATOM 1838 O O . ALA A 1 222 ? -8.930 -13.672 -12.940 1.00 96.94 222 ALA A O 1
ATOM 1839 N N . VAL A 1 223 ? -10.979 -12.975 -13.570 1.00 98.06 223 VAL A N 1
ATOM 1840 C CA . VAL A 1 223 ? -11.632 -14.293 -13.568 1.00 98.06 223 VAL A CA 1
ATOM 1841 C C . VAL A 1 223 ? -10.932 -15.263 -14.518 1.00 98.06 223 VAL A C 1
ATOM 1843 O O . VAL A 1 223 ? -10.603 -16.376 -14.111 1.00 98.06 223 VAL A O 1
ATOM 1846 N N . GLU A 1 224 ? -10.618 -14.846 -15.747 1.00 97.88 224 GLU A N 1
ATOM 1847 C CA . GLU A 1 224 ? -9.888 -15.694 -16.697 1.00 97.88 224 GLU A CA 1
ATOM 1848 C C . GLU A 1 224 ? -8.512 -16.117 -16.173 1.00 97.88 224 GLU A C 1
ATOM 1850 O O . GLU A 1 224 ? -8.090 -17.260 -16.361 1.00 97.88 224 GLU A O 1
ATOM 1855 N N . LYS A 1 225 ? -7.788 -15.208 -15.510 1.00 96.81 225 LYS A N 1
ATOM 1856 C CA . LYS A 1 225 ? -6.479 -15.523 -14.918 1.00 96.81 225 LYS A CA 1
ATOM 1857 C C . LYS A 1 225 ? -6.601 -16.542 -13.790 1.00 96.81 225 LYS A C 1
ATOM 1859 O O . LYS A 1 225 ? -5.762 -17.441 -13.710 1.00 96.81 225 LYS A O 1
ATOM 1864 N N . LEU A 1 226 ? -7.626 -16.409 -12.947 1.00 97.50 226 LEU A N 1
ATOM 1865 C CA . LEU A 1 226 ? -7.927 -17.380 -11.895 1.00 97.50 226 LEU A CA 1
ATOM 1866 C C . LEU A 1 226 ? -8.281 -18.742 -12.489 1.00 97.50 226 LEU A C 1
ATOM 1868 O O . LEU A 1 226 ? -7.732 -19.742 -12.034 1.00 97.50 226 LEU A O 1
ATOM 1872 N N . GLN A 1 227 ? -9.114 -18.779 -13.532 1.00 97.62 227 GLN A N 1
ATOM 1873 C CA . GLN A 1 227 ? -9.489 -20.020 -14.208 1.00 97.62 227 GLN A CA 1
ATOM 1874 C C . GLN A 1 227 ? -8.257 -20.736 -14.770 1.00 97.62 227 GLN A C 1
ATOM 1876 O O . GLN A 1 227 ? -8.027 -21.895 -14.450 1.00 97.62 227 GLN A O 1
ATOM 1881 N N . ARG A 1 228 ? -7.392 -20.023 -15.504 1.00 97.81 228 ARG A N 1
ATOM 1882 C CA . ARG A 1 228 ? -6.148 -20.596 -16.051 1.00 97.81 228 ARG A CA 1
ATOM 1883 C C . ARG A 1 228 ? -5.232 -21.160 -14.962 1.00 97.81 228 ARG A C 1
ATOM 1885 O O . ARG A 1 228 ? -4.617 -22.203 -15.166 1.00 97.81 228 ARG A O 1
ATOM 1892 N N . MET A 1 229 ? -5.141 -20.485 -13.813 1.00 97.31 229 MET A N 1
ATOM 1893 C CA . MET A 1 229 ? -4.368 -20.966 -12.662 1.00 97.31 229 MET A CA 1
ATOM 1894 C C . MET A 1 229 ? -4.987 -22.235 -12.063 1.00 97.31 229 MET A C 1
ATOM 1896 O O . MET A 1 229 ? -4.275 -23.210 -11.815 1.00 97.31 229 MET A O 1
ATOM 1900 N N . CYS A 1 230 ? -6.310 -22.240 -11.880 1.00 97.81 230 CYS A N 1
ATOM 1901 C CA . CYS A 1 230 ? -7.050 -23.392 -11.377 1.00 97.81 230 CYS A CA 1
ATOM 1902 C C . CYS A 1 230 ? -6.891 -24.600 -12.304 1.00 97.81 230 CYS A C 1
ATOM 1904 O O . CYS A 1 230 ? -6.574 -25.685 -11.825 1.00 97.81 230 CYS A O 1
ATOM 1906 N N . ASP A 1 231 ? -7.008 -24.407 -13.619 1.00 97.94 231 ASP A N 1
ATOM 1907 C CA . ASP A 1 231 ? -6.835 -25.461 -14.623 1.00 97.94 231 ASP A CA 1
ATOM 1908 C C . ASP A 1 231 ? -5.404 -26.012 -14.618 1.00 97.94 231 ASP A C 1
ATOM 1910 O O . ASP A 1 231 ? -5.199 -27.228 -14.616 1.00 97.94 231 ASP A O 1
ATOM 1914 N N . HIS A 1 232 ? -4.407 -25.122 -14.551 1.00 97.44 232 HIS A N 1
ATOM 1915 C CA . HIS A 1 232 ? -2.993 -25.490 -14.516 1.00 97.44 232 HIS A CA 1
ATOM 1916 C C . HIS A 1 232 ? -2.664 -26.408 -13.328 1.00 97.44 232 HIS A C 1
ATOM 1918 O O . HIS A 1 232 ? -2.002 -27.433 -13.503 1.00 97.44 232 HIS A O 1
ATOM 1924 N N . TYR A 1 233 ? -3.153 -26.080 -12.127 1.00 97.88 233 TYR A N 1
ATOM 1925 C CA . TYR A 1 233 ? -2.888 -26.863 -10.914 1.00 97.88 233 TYR A CA 1
ATOM 1926 C C . TYR A 1 233 ? -3.962 -27.887 -10.553 1.00 97.88 233 TYR A C 1
ATOM 1928 O O . TYR A 1 233 ? -3.772 -28.637 -9.586 1.00 97.88 233 TYR A O 1
ATOM 1936 N N . ARG A 1 234 ? -5.059 -27.949 -11.315 1.00 97.69 234 ARG A N 1
ATOM 1937 C CA . ARG A 1 234 ? -6.266 -28.731 -11.006 1.00 97.69 234 ARG A CA 1
ATOM 1938 C C . ARG A 1 234 ? -6.812 -28.396 -9.615 1.00 97.69 234 ARG A C 1
ATOM 1940 O O . ARG A 1 234 ? -7.013 -29.283 -8.786 1.00 97.69 234 ARG A O 1
ATOM 1947 N N . ILE A 1 235 ? -6.962 -27.104 -9.341 1.00 97.56 235 ILE A N 1
ATOM 1948 C CA . ILE A 1 235 ? -7.557 -26.585 -8.107 1.00 97.56 235 ILE A CA 1
ATOM 1949 C C . ILE A 1 235 ? -9.054 -26.352 -8.361 1.00 97.56 235 ILE A C 1
ATOM 1951 O O . ILE A 1 235 ? -9.395 -25.755 -9.382 1.00 97.56 235 ILE A O 1
ATOM 1955 N N . PRO A 1 236 ? -9.949 -26.808 -7.469 1.00 96.31 236 PRO A N 1
ATOM 1956 C CA . PRO A 1 236 ? -11.373 -26.498 -7.555 1.00 96.31 236 PRO A CA 1
ATOM 1957 C C . PRO A 1 236 ? -11.643 -24.983 -7.552 1.00 96.31 236 PRO A C 1
ATOM 1959 O O . PRO A 1 236 ? -11.086 -24.245 -6.739 1.00 96.31 236 PRO A O 1
ATOM 1962 N N . TYR A 1 237 ? -12.491 -24.507 -8.469 1.00 95.38 237 TYR A N 1
ATOM 1963 C CA . TYR A 1 237 ? -12.734 -23.068 -8.649 1.00 95.38 237 TYR A CA 1
ATOM 1964 C C . TYR A 1 237 ? -13.451 -22.418 -7.449 1.00 95.38 237 TYR A C 1
ATOM 1966 O O . TYR A 1 237 ? -13.269 -21.236 -7.170 1.00 95.38 237 TYR A O 1
ATOM 1974 N N . ASP A 1 238 ? -14.214 -23.187 -6.676 1.00 94.38 238 ASP A N 1
ATOM 1975 C CA . ASP A 1 238 ? -14.846 -22.721 -5.436 1.00 94.38 238 ASP A CA 1
ATOM 1976 C C . ASP A 1 238 ? -13.819 -22.258 -4.386 1.00 94.38 238 ASP A C 1
ATOM 1978 O O . ASP A 1 238 ? -14.129 -21.406 -3.558 1.00 94.38 238 ASP A O 1
ATOM 1982 N N . MET A 1 239 ? -12.565 -22.726 -4.448 1.00 95.12 239 MET A N 1
ATOM 1983 C CA . MET A 1 239 ? -11.499 -22.237 -3.563 1.00 95.12 239 MET A CA 1
ATOM 1984 C C . MET A 1 239 ? -11.086 -20.788 -3.852 1.00 95.12 239 MET A C 1
ATOM 1986 O O . MET A 1 239 ? -10.635 -20.089 -2.944 1.00 95.12 239 MET A O 1
ATOM 1990 N N . VAL A 1 240 ? -11.219 -20.326 -5.100 1.00 96.69 240 VAL A N 1
ATOM 1991 C CA . VAL A 1 240 ? -10.974 -18.921 -5.476 1.00 96.69 240 VAL A CA 1
ATOM 1992 C C . VAL A 1 240 ? -12.252 -18.082 -5.449 1.00 96.69 240 VAL A C 1
ATOM 1994 O O . VAL A 1 240 ? -12.180 -16.862 -5.594 1.00 96.69 240 VAL A O 1
ATOM 1997 N N . SER A 1 241 ? -13.406 -18.725 -5.266 1.00 96.81 241 SER A N 1
ATOM 1998 C CA . SER A 1 241 ? -14.735 -18.115 -5.271 1.00 96.81 241 SER A CA 1
ATOM 1999 C C . SER A 1 241 ? -15.632 -18.675 -4.147 1.00 96.81 241 SER A C 1
ATOM 2001 O O . SER A 1 241 ? -16.700 -19.227 -4.418 1.00 96.81 241 SER A O 1
ATOM 2003 N N . PRO A 1 242 ? -15.201 -18.583 -2.871 1.00 95.44 242 PRO A N 1
ATOM 2004 C CA . PRO A 1 242 ? -15.976 -19.063 -1.733 1.00 95.44 242 PRO A CA 1
ATOM 20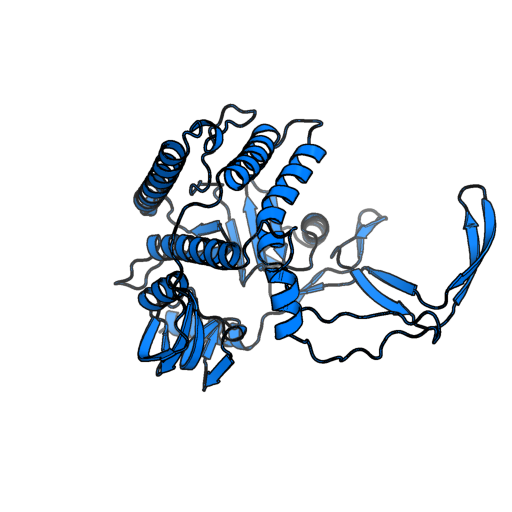05 C C . PRO A 1 242 ? -17.264 -18.257 -1.523 1.00 95.44 242 PRO A C 1
ATOM 2007 O O . PRO A 1 242 ? -17.409 -17.120 -1.980 1.00 95.44 242 PRO A O 1
ATOM 2010 N N . MET A 1 243 ? -18.200 -18.845 -0.783 1.00 93.69 243 MET A N 1
ATOM 2011 C CA . MET A 1 243 ? -19.487 -18.242 -0.444 1.00 93.69 243 MET A CA 1
ATOM 2012 C C . MET A 1 243 ? -19.460 -17.697 0.990 1.00 93.69 243 MET A C 1
ATOM 2014 O O . MET A 1 243 ? -18.902 -18.324 1.883 1.00 93.69 243 MET A O 1
ATOM 2018 N N . THR A 1 244 ? -20.052 -16.531 1.239 1.00 90.62 244 THR A N 1
ATOM 2019 C CA . THR A 1 244 ? -20.218 -16.006 2.604 1.00 90.62 244 THR A CA 1
ATOM 2020 C C . THR A 1 244 ? -21.324 -16.751 3.352 1.00 90.62 244 THR A C 1
ATOM 2022 O O . THR A 1 244 ? -22.170 -17.404 2.740 1.00 90.62 244 THR A O 1
ATOM 2025 N N . LYS A 1 245 ? -21.405 -16.557 4.676 1.00 88.50 245 LYS A N 1
ATOM 2026 C CA . LYS A 1 245 ? -22.528 -17.045 5.502 1.00 88.50 245 LYS A CA 1
ATOM 2027 C C . LYS A 1 245 ? -23.920 -16.621 4.994 1.00 88.50 245 LYS A C 1
ATOM 2029 O O . LYS A 1 245 ? -24.900 -17.305 5.256 1.00 88.50 245 LYS A O 1
ATOM 2034 N N . ASP A 1 246 ? -23.996 -15.512 4.252 1.00 88.88 246 ASP A N 1
ATOM 2035 C CA . ASP A 1 246 ? -25.236 -14.950 3.698 1.00 88.88 246 ASP A CA 1
ATOM 2036 C C . ASP A 1 246 ? -25.510 -15.435 2.259 1.00 88.88 246 ASP A C 1
ATOM 2038 O O . ASP A 1 246 ? -26.328 -14.854 1.547 1.00 88.88 246 ASP A O 1
ATOM 2042 N N . GLY A 1 247 ? -24.781 -16.449 1.782 1.00 89.81 247 GLY A N 1
ATOM 2043 C CA . GLY A 1 247 ? -24.971 -17.035 0.455 1.00 89.81 247 GLY A CA 1
ATOM 2044 C C . GLY A 1 247 ? -24.353 -16.243 -0.703 1.00 89.81 247 GLY A C 1
ATOM 2045 O O . GLY A 1 247 ? -24.585 -16.570 -1.866 1.00 89.81 247 GLY A O 1
ATOM 2046 N N . LYS A 1 248 ? -23.569 -15.190 -0.428 1.00 91.50 248 LYS A N 1
ATOM 2047 C CA . LYS A 1 248 ? -22.967 -14.350 -1.475 1.00 91.50 248 LYS A CA 1
ATOM 2048 C C . LYS A 1 248 ? -21.629 -14.923 -1.922 1.00 91.50 248 LYS A C 1
ATOM 2050 O O . LYS A 1 248 ? -20.745 -15.135 -1.099 1.00 91.50 248 LYS A O 1
ATOM 2055 N N . ILE A 1 249 ? -21.456 -15.120 -3.223 1.00 93.69 249 ILE A N 1
ATOM 2056 C CA . ILE A 1 249 ? -20.181 -15.555 -3.801 1.00 93.69 249 ILE A CA 1
ATOM 2057 C C . ILE A 1 249 ? -19.180 -14.394 -3.762 1.00 93.69 249 ILE A C 1
ATOM 2059 O O . ILE A 1 249 ? -19.512 -13.271 -4.143 1.00 93.69 249 ILE A O 1
ATOM 2063 N N . LYS A 1 250 ? -17.957 -14.666 -3.301 1.00 94.31 250 LYS A N 1
ATOM 2064 C CA . LYS A 1 250 ? -16.854 -13.705 -3.225 1.00 94.31 250 LYS A CA 1
ATOM 2065 C C . LYS A 1 250 ? -15.639 -14.253 -3.955 1.00 94.31 250 LYS A C 1
ATOM 2067 O O . LYS A 1 250 ? -14.842 -15.000 -3.399 1.00 94.31 250 LYS A O 1
ATOM 2072 N N . THR A 1 251 ? -15.501 -13.864 -5.217 1.00 96.62 251 THR A N 1
ATOM 2073 C CA . THR A 1 251 ? -14.343 -14.225 -6.038 1.00 96.62 251 THR A CA 1
ATOM 2074 C C . THR A 1 251 ? -13.136 -13.362 -5.690 1.00 96.62 251 THR A C 1
ATOM 2076 O O . THR A 1 251 ? -13.237 -12.141 -5.551 1.00 96.62 251 THR A O 1
ATOM 2079 N N . LEU A 1 252 ? -11.974 -14.002 -5.581 1.00 94.88 252 LEU A N 1
ATOM 2080 C CA . LEU A 1 252 ? -10.727 -13.358 -5.199 1.00 94.88 252 LEU A CA 1
ATOM 2081 C C . LEU A 1 252 ? -10.342 -12.232 -6.167 1.00 94.88 252 LEU A C 1
ATOM 2083 O O . LEU A 1 252 ? -10.160 -12.440 -7.365 1.00 94.88 252 LEU A O 1
ATOM 2087 N N . GLY A 1 253 ? -10.118 -11.043 -5.610 1.00 93.25 253 GLY A N 1
ATOM 2088 C CA . GLY A 1 253 ? -9.546 -9.920 -6.339 1.00 93.25 253 GLY A CA 1
ATOM 2089 C C . GLY A 1 253 ? -10.461 -9.379 -7.430 1.00 93.25 253 GLY A C 1
ATOM 2090 O O . GLY A 1 253 ? -9.959 -9.051 -8.497 1.00 93.25 253 GLY A O 1
ATOM 2091 N N . LEU A 1 254 ? -11.770 -9.300 -7.218 1.00 96.06 254 LEU A N 1
ATOM 2092 C CA . LEU A 1 254 ? -12.649 -8.508 -8.082 1.00 96.06 254 LEU A CA 1
ATOM 2093 C C . LEU A 1 254 ? -12.846 -7.105 -7.503 1.00 96.06 254 LEU A C 1
ATOM 2095 O O . LEU A 1 254 ? -12.789 -6.919 -6.289 1.00 96.06 254 LEU A O 1
ATOM 2099 N N . TRP A 1 255 ? -13.075 -6.131 -8.379 1.00 96.31 255 TRP A N 1
ATOM 2100 C CA . TRP A 1 255 ? -13.650 -4.849 -7.997 1.00 96.31 255 TRP A CA 1
ATOM 2101 C C . TRP A 1 255 ? -15.108 -5.068 -7.609 1.00 96.31 255 TRP A C 1
ATOM 2103 O O . TRP A 1 255 ? -15.876 -5.630 -8.391 1.00 96.31 255 TRP A O 1
ATOM 2113 N N . GLU A 1 256 ? -15.474 -4.628 -6.411 1.00 93.69 256 GLU A N 1
ATOM 2114 C CA . GLU A 1 256 ? -16.836 -4.701 -5.892 1.00 93.69 256 GLU A CA 1
ATOM 2115 C C . GLU A 1 256 ? -17.291 -3.298 -5.488 1.00 93.69 256 GLU A C 1
ATOM 2117 O O . GLU A 1 256 ? -16.543 -2.565 -4.837 1.00 93.69 256 GLU A O 1
ATOM 2122 N N . HIS A 1 257 ? -18.523 -2.926 -5.847 1.00 93.12 257 HIS A N 1
ATOM 2123 C CA . HIS A 1 257 ? -19.144 -1.722 -5.297 1.00 93.12 257 HIS A CA 1
ATOM 2124 C C . HIS A 1 257 ? -19.456 -1.969 -3.820 1.00 93.12 257 HIS A C 1
ATOM 2126 O O . HIS A 1 257 ? -20.198 -2.889 -3.470 1.00 93.12 257 HIS A O 1
ATOM 2132 N N . GLU A 1 258 ? -18.813 -1.196 -2.946 1.00 90.56 258 GLU A N 1
ATOM 2133 C CA . GLU A 1 258 ? -18.940 -1.386 -1.502 1.00 90.56 258 GLU A CA 1
ATOM 2134 C C . GLU A 1 258 ? -20.143 -0.622 -0.937 1.00 90.56 258 GLU A C 1
ATOM 2136 O O . GLU A 1 258 ? -20.905 -1.175 -0.138 1.00 90.56 258 GLU A O 1
ATOM 2141 N N . TYR A 1 259 ? -20.276 0.656 -1.307 1.00 91.06 259 TYR A N 1
ATOM 2142 C CA . TYR A 1 259 ? -21.361 1.558 -0.922 1.00 91.06 259 TYR A CA 1
ATOM 2143 C C . TYR A 1 259 ? -21.185 2.950 -1.538 1.00 91.06 259 TYR A C 1
ATOM 2145 O O . TYR A 1 259 ? -20.065 3.367 -1.839 1.00 91.06 259 TYR A O 1
ATOM 2153 N N . ASP A 1 260 ? -22.285 3.698 -1.585 1.00 93.56 260 ASP A N 1
ATOM 2154 C CA . ASP A 1 260 ? -22.278 5.141 -1.819 1.00 93.56 260 ASP A CA 1
ATOM 2155 C C . ASP A 1 260 ? -22.085 5.899 -0.498 1.00 93.56 260 ASP A C 1
ATOM 2157 O O . ASP A 1 260 ? -22.507 5.446 0.573 1.00 93.56 260 ASP A O 1
ATOM 2161 N N . CYS A 1 261 ? -21.397 7.038 -0.551 1.00 94.19 261 CYS A N 1
ATOM 2162 C CA . CYS A 1 261 ? -21.090 7.832 0.635 1.00 94.19 261 CYS A CA 1
ATOM 2163 C C . CYS A 1 261 ? -20.811 9.297 0.311 1.00 94.19 261 CYS A C 1
ATOM 2165 O O . CYS A 1 261 ? -20.293 9.605 -0.762 1.00 94.19 261 CYS A O 1
ATOM 2167 N N . ASP A 1 262 ? -21.000 10.163 1.308 1.00 95.38 262 ASP A N 1
ATOM 2168 C CA . ASP A 1 262 ? -20.337 11.466 1.310 1.00 95.38 262 ASP A CA 1
ATOM 2169 C C . ASP A 1 262 ? -18.872 11.265 1.710 1.00 95.38 262 ASP A C 1
ATOM 2171 O O . ASP A 1 262 ? -18.558 10.491 2.625 1.00 95.38 262 ASP A O 1
ATOM 2175 N N . PHE A 1 263 ? -17.963 11.971 1.044 1.00 95.06 263 PHE A N 1
ATOM 2176 C CA . PHE A 1 263 ? -16.528 11.781 1.213 1.00 95.06 263 PHE A CA 1
ATOM 2177 C C . PHE A 1 263 ? -15.803 13.120 1.323 1.00 95.06 263 PHE A C 1
ATOM 2179 O O . PHE A 1 263 ? -16.010 14.017 0.509 1.00 95.06 263 PHE A O 1
ATOM 2186 N N . LYS A 1 264 ? -14.904 13.232 2.305 1.00 94.25 264 LYS A N 1
ATOM 2187 C CA . LYS A 1 264 ? -13.976 14.359 2.434 1.00 94.25 264 LYS A CA 1
ATOM 2188 C C . LYS A 1 264 ? -12.578 13.836 2.717 1.00 94.25 264 LYS A C 1
ATOM 2190 O O . LYS A 1 264 ? -12.383 13.081 3.666 1.00 94.25 264 LYS A O 1
ATOM 2195 N N . THR A 1 265 ? -11.598 14.277 1.940 1.00 92.12 265 THR A N 1
ATOM 2196 C CA . THR A 1 265 ? -10.186 13.936 2.135 1.00 92.12 265 THR A CA 1
ATOM 2197 C C . THR A 1 265 ? -9.351 15.190 2.351 1.00 92.12 265 THR A C 1
ATOM 2199 O O . THR A 1 265 ? -9.643 16.246 1.798 1.00 92.12 265 THR A O 1
ATOM 2202 N N . LEU A 1 266 ? -8.325 15.064 3.185 1.00 88.50 266 LEU A N 1
ATOM 2203 C CA . LEU A 1 266 ? -7.271 16.053 3.404 1.00 88.50 266 LEU A CA 1
ATOM 2204 C C . LEU A 1 266 ? -5.908 15.506 2.934 1.00 88.50 266 LEU A C 1
ATOM 2206 O O . LEU A 1 266 ? -4.862 16.021 3.319 1.00 88.50 266 LEU A O 1
ATOM 2210 N N . GLY A 1 267 ? -5.913 14.417 2.159 1.00 85.12 267 GLY A N 1
ATOM 2211 C CA . GLY A 1 267 ? -4.723 13.764 1.624 1.00 85.12 267 GLY A CA 1
ATOM 2212 C C . GLY A 1 267 ? -4.634 12.279 1.979 1.00 85.12 267 GLY A C 1
ATOM 2213 O O . GLY A 1 267 ? -5.563 11.663 2.511 1.00 85.12 267 GLY A O 1
ATOM 2214 N N . ALA A 1 268 ? -3.480 11.684 1.679 1.00 84.50 268 ALA A N 1
ATOM 2215 C CA . ALA A 1 268 ? -3.244 10.254 1.850 1.00 84.50 268 ALA A CA 1
ATOM 2216 C C . ALA A 1 268 ? -3.493 9.790 3.297 1.00 84.50 268 ALA A C 1
ATOM 2218 O O . ALA A 1 268 ? -2.898 10.305 4.247 1.00 84.50 268 ALA A O 1
ATOM 2219 N N . LYS A 1 269 ? -4.361 8.780 3.457 1.00 86.81 269 LYS A N 1
ATOM 2220 C CA . LYS A 1 269 ? -4.767 8.194 4.750 1.00 86.81 269 LYS A CA 1
ATOM 2221 C C . LYS A 1 269 ? -5.314 9.216 5.754 1.00 86.81 269 LYS A C 1
ATOM 2223 O O . LYS A 1 269 ? -5.145 9.039 6.963 1.00 86.81 269 LYS A O 1
ATOM 2228 N N . ARG A 1 270 ? -5.931 10.288 5.249 1.00 90.88 270 ARG A N 1
ATOM 2229 C CA . ARG A 1 270 ? -6.578 11.354 6.022 1.00 90.88 270 ARG A CA 1
ATOM 2230 C C . ARG A 1 270 ? -7.915 11.684 5.373 1.00 90.88 270 ARG A C 1
ATOM 2232 O O . ARG A 1 270 ? -8.033 12.655 4.633 1.00 90.88 270 ARG A O 1
ATOM 2239 N N . TYR A 1 271 ? -8.929 10.880 5.654 1.00 93.44 271 TYR A N 1
ATOM 2240 C CA . TYR A 1 271 ? -10.257 11.067 5.081 1.00 93.44 271 TYR A CA 1
ATOM 2241 C C . TYR A 1 271 ? -11.371 10.721 6.067 1.00 93.44 271 TYR A C 1
ATOM 2243 O O . TYR A 1 271 ? -11.183 9.966 7.023 1.00 93.44 271 TYR A O 1
ATOM 2251 N N . MET A 1 272 ? -12.546 11.275 5.803 1.00 95.56 272 MET A N 1
ATOM 2252 C CA . MET A 1 272 ? -13.786 11.014 6.512 1.00 95.56 272 MET A CA 1
ATOM 2253 C C . MET A 1 272 ? -14.857 10.587 5.509 1.00 95.56 272 MET A C 1
ATOM 2255 O O . MET A 1 272 ? -14.914 11.087 4.384 1.00 95.56 272 MET A O 1
ATOM 2259 N N . VAL A 1 273 ? -15.691 9.645 5.930 1.00 95.25 273 VAL A N 1
ATOM 2260 C CA . VAL A 1 273 ? -16.782 9.069 5.146 1.00 95.25 273 VAL A CA 1
ATOM 2261 C C . VAL A 1 273 ? -18.069 9.221 5.940 1.00 95.25 273 VAL A C 1
ATOM 2263 O O . VAL A 1 273 ? -18.069 8.976 7.146 1.00 95.25 273 VAL A O 1
ATOM 2266 N N . ARG A 1 274 ? -19.171 9.569 5.274 1.00 95.44 274 ARG A N 1
ATOM 2267 C CA . ARG A 1 274 ? -20.517 9.424 5.831 1.00 95.44 274 ARG A CA 1
ATOM 2268 C C . ARG A 1 274 ? -21.295 8.409 5.006 1.00 95.44 274 ARG A C 1
ATOM 2270 O O . ARG A 1 274 ? -21.502 8.607 3.813 1.00 95.44 274 ARG A O 1
ATOM 2277 N N . LYS A 1 275 ? -21.737 7.334 5.652 1.00 93.75 275 LYS A N 1
ATOM 2278 C CA . LYS A 1 275 ? -22.523 6.258 5.043 1.00 93.75 275 LYS A CA 1
ATOM 2279 C C . LYS A 1 275 ? -23.708 5.936 5.942 1.00 93.75 275 LYS A C 1
ATOM 2281 O O . LYS A 1 275 ? -23.530 5.793 7.149 1.00 93.75 275 LYS A O 1
ATOM 2286 N N . ASP A 1 276 ? -24.909 5.839 5.374 1.00 91.69 276 ASP A N 1
ATOM 2287 C CA . ASP A 1 276 ? -26.140 5.518 6.117 1.00 91.69 276 ASP A CA 1
ATOM 2288 C C . ASP A 1 276 ? -26.336 6.413 7.362 1.00 91.69 276 ASP A C 1
ATOM 2290 O O . ASP A 1 276 ? -26.720 5.963 8.442 1.00 91.69 276 ASP A O 1
ATOM 2294 N N . GLY A 1 277 ? -25.979 7.698 7.236 1.00 88.88 277 GLY A N 1
ATOM 2295 C CA . GLY A 1 277 ? -26.031 8.682 8.321 1.00 88.88 277 GLY A CA 1
ATOM 2296 C C . GLY A 1 277 ? -24.917 8.578 9.373 1.00 88.88 277 GLY A C 1
ATOM 2297 O O . GLY A 1 277 ? -24.857 9.437 10.250 1.00 88.88 277 GLY A O 1
ATOM 2298 N N . LYS A 1 278 ? -24.020 7.588 9.290 1.00 92.38 278 LYS A N 1
ATOM 2299 C CA . LYS A 1 278 ? -22.909 7.376 10.230 1.00 92.38 278 LYS A CA 1
ATOM 2300 C C . LYS A 1 278 ? -21.594 7.899 9.669 1.00 92.38 278 LYS A C 1
ATOM 2302 O O . LYS A 1 278 ? -21.275 7.661 8.507 1.00 92.38 278 LYS A O 1
ATOM 2307 N N . TYR A 1 279 ? -20.830 8.578 10.518 1.00 94.81 279 TYR A N 1
ATOM 2308 C CA . TYR A 1 279 ? -19.512 9.102 10.180 1.00 94.81 279 TYR A CA 1
ATOM 2309 C C . TYR A 1 279 ? -18.405 8.141 10.604 1.00 94.81 279 TYR A C 1
ATOM 2311 O O . TYR A 1 279 ? -18.394 7.640 11.729 1.00 94.81 279 TYR A O 1
ATOM 2319 N N . GLU A 1 280 ? -17.437 7.949 9.717 1.00 94.50 280 GLU A N 1
ATOM 2320 C CA . GLU A 1 280 ? -16.218 7.193 9.969 1.00 94.50 280 GLU A CA 1
ATOM 2321 C C . GLU A 1 280 ? -15.002 8.026 9.566 1.00 94.50 280 GLU A C 1
ATOM 2323 O O . GLU A 1 280 ? -14.955 8.594 8.476 1.00 94.50 280 GLU A O 1
ATOM 2328 N N . ILE A 1 281 ? -13.989 8.073 10.432 1.00 94.06 281 ILE A N 1
ATOM 2329 C CA . ILE A 1 281 ? -12.723 8.762 10.167 1.00 94.06 281 ILE A CA 1
ATOM 2330 C C . ILE A 1 281 ? -11.591 7.758 9.964 1.00 94.06 281 ILE A C 1
ATOM 2332 O O . ILE A 1 281 ? -11.489 6.748 10.662 1.00 94.06 281 ILE A O 1
ATOM 2336 N N . THR A 1 282 ? -10.707 8.049 9.015 1.00 92.69 282 THR A N 1
ATOM 2337 C CA . THR A 1 282 ? -9.434 7.355 8.833 1.00 92.69 282 THR A CA 1
ATOM 2338 C C . THR A 1 282 ? -8.317 8.384 8.792 1.00 92.69 282 THR A C 1
ATOM 2340 O O . THR A 1 282 ? -8.158 9.111 7.816 1.00 92.69 282 THR A O 1
ATOM 2343 N N . VAL A 1 283 ? -7.542 8.432 9.874 1.00 90.38 283 VAL A N 1
ATOM 2344 C CA . VAL A 1 283 ? -6.348 9.266 10.017 1.00 90.38 283 VAL A CA 1
ATOM 2345 C C . VAL A 1 283 ? -5.240 8.400 10.603 1.00 90.38 283 VAL A C 1
ATOM 2347 O O . VAL A 1 283 ? -5.426 7.755 11.635 1.00 90.38 283 VAL A O 1
ATOM 2350 N N . SER A 1 284 ? -4.087 8.358 9.936 1.00 84.31 284 SER A N 1
ATOM 2351 C CA . SER A 1 284 ? -2.931 7.603 10.429 1.00 84.31 284 SER A CA 1
ATOM 2352 C C . SER A 1 284 ? -2.496 8.095 11.814 1.00 84.31 284 SER A C 1
ATOM 2354 O O . SER A 1 284 ? -2.224 9.281 11.996 1.00 84.31 284 SER A O 1
ATOM 2356 N N . GLY A 1 285 ? -2.384 7.168 12.768 1.00 83.75 285 GLY A N 1
ATOM 2357 C CA . GLY A 1 285 ? -2.006 7.464 14.153 1.00 83.75 285 GLY A CA 1
ATOM 2358 C C . GLY A 1 285 ? -3.173 7.805 15.084 1.00 83.75 285 GLY A C 1
ATOM 2359 O O . GLY A 1 285 ? -2.915 8.120 16.239 1.00 83.75 285 GLY A O 1
ATOM 2360 N N . LEU A 1 286 ? -4.422 7.721 14.611 1.00 89.69 286 LEU A N 1
ATOM 2361 C CA . LEU A 1 286 ? -5.624 7.887 15.429 1.00 89.69 286 LEU A CA 1
ATOM 2362 C C . LEU A 1 286 ? -6.436 6.594 15.513 1.00 89.69 286 LEU A C 1
ATOM 2364 O O . LEU A 1 286 ? -6.587 5.861 14.530 1.00 89.69 286 LEU A O 1
ATOM 2368 N N . ASN A 1 287 ? -7.034 6.345 16.677 1.00 92.50 287 ASN A N 1
ATOM 2369 C CA . ASN A 1 287 ? -8.052 5.312 16.811 1.00 92.50 287 ASN A CA 1
ATOM 2370 C C . ASN A 1 287 ? -9.389 5.826 16.255 1.00 92.50 287 ASN A C 1
ATOM 2372 O O . ASN A 1 287 ? -9.923 6.833 16.720 1.00 92.50 287 ASN A O 1
ATOM 2376 N N . LYS A 1 288 ? -9.951 5.111 15.272 1.00 92.62 288 LYS A N 1
ATOM 2377 C CA . LYS A 1 288 ? -11.159 5.539 14.546 1.00 92.62 288 LYS A CA 1
ATOM 2378 C C . LYS A 1 288 ? -12.363 5.762 15.464 1.00 92.62 288 LYS A C 1
ATOM 2380 O O . LYS A 1 288 ? -13.082 6.742 15.298 1.00 92.62 288 LYS A O 1
ATOM 2385 N N . LYS A 1 289 ? -12.583 4.861 16.426 1.00 92.25 289 LYS A N 1
ATOM 2386 C CA . LYS A 1 289 ? -13.778 4.865 17.280 1.00 92.25 289 LYS A CA 1
ATOM 2387 C C . LYS A 1 289 ? -13.713 5.986 18.311 1.00 92.25 289 LYS A C 1
ATOM 2389 O O . LYS A 1 289 ? -14.616 6.812 18.362 1.00 92.25 289 LYS A O 1
ATOM 2394 N N . THR A 1 290 ? -12.631 6.046 19.085 1.00 93.62 290 THR A N 1
ATOM 2395 C CA . THR A 1 290 ? -12.479 7.046 20.155 1.00 93.62 290 THR A CA 1
ATOM 2396 C C . THR A 1 290 ? -12.402 8.466 19.595 1.00 93.62 290 THR A C 1
ATOM 2398 O O . THR A 1 290 ? -12.995 9.387 20.156 1.00 93.62 290 THR A O 1
ATOM 2401 N N . THR A 1 291 ? -11.754 8.627 18.436 1.00 93.69 291 THR A N 1
ATOM 2402 C CA . THR A 1 291 ? -11.678 9.910 17.730 1.00 93.69 291 THR A CA 1
ATOM 2403 C C . THR A 1 291 ? -13.059 10.370 17.275 1.00 93.69 291 THR A C 1
ATOM 2405 O O . THR A 1 291 ? -13.430 11.513 17.536 1.00 93.69 291 THR A O 1
ATOM 2408 N N . MET A 1 292 ? -13.851 9.497 16.638 1.00 94.88 292 MET A N 1
ATOM 2409 C CA . MET A 1 292 ? -15.218 9.859 16.247 1.00 94.88 292 MET A CA 1
ATOM 2410 C C . MET A 1 292 ? -16.093 10.168 17.456 1.00 94.88 292 MET A C 1
ATOM 2412 O O . MET A 1 292 ? -16.810 11.165 17.435 1.00 94.88 292 MET A O 1
ATOM 2416 N N . ASP A 1 293 ? -15.997 9.378 18.528 1.00 94.25 293 ASP A N 1
ATOM 2417 C CA . ASP A 1 293 ? -16.759 9.620 19.753 1.00 94.25 293 ASP A CA 1
ATOM 2418 C C . ASP A 1 293 ? -16.475 11.011 20.336 1.00 94.25 293 ASP A C 1
ATOM 2420 O O . ASP A 1 293 ? -17.411 11.666 20.797 1.00 94.25 293 ASP A O 1
ATOM 2424 N N . TYR A 1 294 ? -15.216 11.467 20.289 1.00 95.12 294 TYR A N 1
ATOM 2425 C CA . TYR A 1 294 ? -14.825 12.824 20.673 1.00 95.12 294 TYR A CA 1
ATOM 2426 C C . TYR A 1 294 ? -15.412 13.880 19.733 1.00 95.12 294 TYR A C 1
ATOM 2428 O O . TYR A 1 294 ? -16.051 14.817 20.213 1.00 95.12 294 TYR A O 1
ATOM 2436 N N . ILE A 1 295 ? -15.238 13.735 18.414 1.00 94.94 295 ILE A N 1
ATOM 2437 C CA . ILE A 1 295 ? -15.718 14.714 17.419 1.00 94.94 295 ILE A CA 1
ATOM 2438 C C . ILE A 1 295 ? -17.229 14.927 17.554 1.00 94.94 295 ILE A C 1
ATOM 2440 O O . ILE A 1 295 ? -17.685 16.069 17.596 1.00 94.94 295 ILE A O 1
ATOM 2444 N N . MET A 1 296 ? -17.990 13.845 17.737 1.00 93.88 296 MET A N 1
ATOM 2445 C CA . MET A 1 296 ? -19.443 13.897 17.933 1.00 93.88 296 MET A CA 1
ATOM 2446 C C . MET A 1 296 ? -19.861 14.618 19.229 1.00 93.88 296 MET A C 1
ATOM 2448 O O . MET A 1 296 ? -21.025 14.964 19.381 1.00 93.88 296 MET A O 1
ATOM 2452 N N . THR A 1 297 ? -18.948 14.856 20.184 1.00 93.38 297 THR A N 1
ATOM 2453 C CA . THR A 1 297 ? -19.226 15.716 21.358 1.00 93.38 297 THR A CA 1
ATOM 2454 C C . THR A 1 297 ? -18.981 17.200 21.103 1.00 93.38 297 THR A C 1
ATOM 2456 O O . THR A 1 297 ? -19.370 18.033 21.921 1.00 93.38 297 THR A O 1
ATOM 2459 N N . LYS A 1 298 ? -18.277 17.538 20.019 1.00 93.88 298 LYS A N 1
ATOM 2460 C CA . LYS A 1 298 ? -17.835 18.904 19.712 1.00 93.88 298 LYS A CA 1
ATOM 2461 C C . LYS A 1 298 ? -18.663 19.563 18.627 1.00 93.88 298 LYS A C 1
ATOM 2463 O O . LYS A 1 298 ? -18.710 20.789 18.580 1.00 93.88 298 LYS A O 1
ATOM 2468 N N . THR A 1 299 ? -19.274 18.777 17.750 1.00 93.75 299 THR A N 1
ATOM 2469 C CA . THR A 1 299 ? -20.033 19.303 16.624 1.00 93.75 299 THR A CA 1
ATOM 2470 C C . THR A 1 299 ? -21.074 18.305 16.131 1.00 93.75 299 THR A C 1
ATOM 2472 O O . THR A 1 299 ? -20.870 17.094 16.216 1.00 93.75 299 THR A O 1
ATOM 2475 N N . ASP A 1 300 ? -22.147 18.840 15.553 1.00 91.62 300 ASP A N 1
ATOM 2476 C CA . ASP A 1 300 ? -23.125 18.089 14.764 1.00 91.62 300 ASP A CA 1
ATOM 2477 C C . ASP A 1 300 ? -22.719 17.980 13.281 1.00 91.62 300 ASP A C 1
ATOM 2479 O O . ASP A 1 300 ? -23.331 17.224 12.528 1.00 91.62 300 ASP A O 1
ATOM 2483 N N . ASP A 1 301 ? -21.662 18.691 12.858 1.00 93.44 301 ASP A N 1
ATOM 2484 C CA . ASP A 1 301 ? -21.085 18.614 11.511 1.00 93.44 301 ASP A CA 1
ATOM 2485 C C . ASP A 1 301 ? -19.607 18.165 11.540 1.00 93.44 301 ASP A C 1
ATOM 2487 O O . ASP A 1 301 ? -18.676 18.982 11.447 1.00 93.44 301 ASP A O 1
ATOM 2491 N N . PRO A 1 302 ? -19.357 16.844 11.644 1.00 95.25 302 PRO A N 1
ATOM 2492 C CA . PRO A 1 302 ? -18.009 16.283 11.646 1.00 95.25 302 PRO A CA 1
ATOM 2493 C C . PRO A 1 302 ? -17.156 16.657 10.426 1.00 95.25 302 PRO A C 1
ATOM 2495 O O . PRO A 1 302 ? -15.937 16.787 10.562 1.00 95.25 302 PRO A O 1
ATOM 2498 N N . PHE A 1 303 ? -17.754 16.879 9.247 1.00 95.50 303 PHE A N 1
ATOM 2499 C CA . PHE A 1 303 ? -16.987 17.260 8.058 1.00 95.50 303 PHE A CA 1
ATOM 2500 C C . PHE A 1 303 ? -16.387 18.658 8.186 1.00 95.50 303 PHE A C 1
ATOM 2502 O O . PHE A 1 303 ? -15.254 18.869 7.745 1.00 95.50 303 PHE A O 1
ATOM 2509 N N . SER A 1 304 ? -17.093 19.604 8.807 1.00 93.62 304 SER A N 1
ATOM 2510 C CA . SER A 1 304 ? -16.554 20.944 9.076 1.00 93.62 304 SER A CA 1
ATOM 2511 C C . SER A 1 304 ? -15.457 20.940 10.144 1.00 93.62 304 SER A C 1
ATOM 2513 O O . SER A 1 304 ? -14.535 21.759 10.087 1.00 93.62 304 SER A O 1
ATOM 2515 N N . PHE A 1 305 ? -15.512 20.003 11.096 1.00 93.88 305 PHE A N 1
ATOM 2516 C CA . PHE A 1 305 ? -14.448 19.806 12.086 1.00 93.88 305 PHE A CA 1
ATOM 2517 C C . PHE A 1 305 ? -13.197 19.153 11.481 1.00 93.88 305 PHE A C 1
ATOM 2519 O O . PHE A 1 305 ? -12.078 19.461 11.890 1.00 93.88 305 PHE A O 1
ATOM 2526 N N . PHE A 1 306 ? -13.371 18.292 10.474 1.00 95.06 306 PHE A N 1
ATOM 2527 C CA . PHE A 1 306 ? -12.278 17.638 9.759 1.00 95.06 306 PHE A CA 1
ATOM 2528 C C . PHE A 1 306 ? -11.594 18.595 8.769 1.00 95.06 306 PHE A C 1
ATOM 2530 O O . PHE A 1 306 ? -11.947 18.671 7.587 1.00 95.06 306 PHE A O 1
ATOM 2537 N N . LYS A 1 307 ? -10.619 19.360 9.266 1.00 92.31 307 LYS A N 1
ATOM 2538 C CA . LYS A 1 307 ? -9.832 20.349 8.513 1.00 92.31 307 LYS A CA 1
ATOM 2539 C C . LYS A 1 307 ? -8.394 20.432 9.032 1.00 92.31 307 LYS A C 1
ATOM 2541 O O . LYS A 1 307 ? -8.045 19.773 10.011 1.00 92.31 307 LYS A O 1
ATOM 2546 N N . ASP A 1 308 ? -7.568 21.234 8.367 1.00 88.00 308 ASP A N 1
ATOM 2547 C CA . ASP A 1 308 ? -6.216 21.531 8.842 1.00 88.00 308 ASP A CA 1
ATOM 2548 C C . ASP A 1 308 ? -6.238 22.095 10.273 1.00 88.00 308 ASP A C 1
ATOM 2550 O O . ASP A 1 308 ? -7.155 22.831 10.650 1.00 88.00 308 ASP A O 1
ATOM 2554 N N . ASN A 1 309 ? -5.244 21.719 11.077 1.00 88.25 309 ASN A N 1
ATOM 2555 C CA . ASN A 1 309 ? -5.144 22.002 12.513 1.00 88.25 309 ASN A CA 1
ATOM 2556 C C . ASN A 1 309 ? -6.251 21.376 13.379 1.00 88.25 309 ASN A C 1
ATOM 2558 O O . ASN A 1 309 ? -6.459 21.796 14.519 1.00 88.25 309 ASN A O 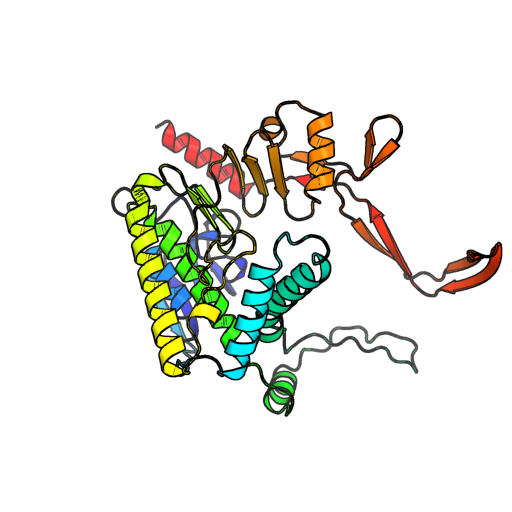1
ATOM 2562 N N . MET A 1 310 ? -6.952 20.347 12.883 1.00 92.25 310 MET A N 1
ATOM 2563 C CA . MET A 1 310 ? -7.824 19.527 13.726 1.00 92.25 310 MET A CA 1
ATOM 2564 C C . MET A 1 310 ? -7.006 18.923 14.874 1.00 92.25 310 MET A C 1
ATOM 2566 O O . MET A 1 310 ? -6.049 18.183 14.642 1.00 92.25 310 MET A O 1
ATOM 2570 N N . HIS A 1 311 ? -7.420 19.202 16.107 1.00 93.75 311 HIS A N 1
ATOM 2571 C CA . HIS A 1 311 ? -6.774 18.705 17.315 1.00 93.75 311 HIS A CA 1
ATOM 2572 C C . HIS A 1 311 ? -7.675 17.707 18.047 1.00 93.75 311 HIS A C 1
ATOM 2574 O O . HIS A 1 311 ? -8.861 17.969 18.265 1.00 93.75 311 HIS A O 1
ATOM 2580 N N . ILE A 1 312 ? -7.097 16.570 18.430 1.00 94.62 312 ILE A N 1
ATOM 2581 C CA . ILE A 1 312 ? -7.736 15.514 19.210 1.00 94.62 312 ILE A CA 1
ATOM 2582 C C . ILE A 1 312 ? -6.888 15.298 20.470 1.00 94.62 312 ILE A C 1
ATOM 2584 O O . ILE A 1 312 ? -5.727 14.900 20.346 1.00 94.62 312 ILE A O 1
ATOM 2588 N N . PRO A 1 313 ? -7.437 15.535 21.671 1.00 93.94 313 PRO A N 1
ATOM 2589 C CA . PRO A 1 313 ? -6.687 15.360 22.907 1.00 93.94 313 PRO A CA 1
ATOM 2590 C C . PRO A 1 313 ? -6.493 13.872 23.234 1.00 93.94 313 PRO A C 1
ATOM 2592 O O . PRO A 1 313 ? -7.260 13.017 22.778 1.00 93.94 313 PRO A O 1
ATOM 2595 N N . ALA A 1 314 ? -5.505 13.562 24.069 1.00 93.31 314 ALA A N 1
ATOM 2596 C CA . ALA A 1 314 ? -5.244 12.238 24.624 1.00 93.31 314 ALA A CA 1
ATOM 2597 C C . ALA A 1 314 ? -6.492 11.702 25.332 1.00 93.31 314 ALA A C 1
ATOM 2599 O O . ALA A 1 314 ? -6.957 10.598 25.039 1.00 93.31 314 ALA A O 1
ATOM 2600 N N . THR A 1 315 ? -7.100 12.548 26.173 1.00 94.44 315 THR A N 1
ATOM 2601 C CA . THR A 1 315 ? -8.351 12.275 26.884 1.00 94.44 315 THR A CA 1
ATOM 2602 C C . THR A 1 315 ? -9.330 13.441 26.828 1.00 94.44 315 THR A C 1
ATOM 2604 O O . THR A 1 315 ? -8.970 14.590 26.580 1.00 94.44 315 THR A O 1
ATOM 2607 N N . TYR A 1 316 ? -10.606 13.155 27.077 1.00 94.12 316 TYR A N 1
ATOM 2608 C CA . TYR A 1 316 ? -11.651 14.161 27.235 1.00 94.12 316 TYR A CA 1
ATOM 2609 C C . TYR A 1 316 ? -12.713 13.705 28.242 1.00 94.12 316 TYR A C 1
ATOM 2611 O O . TYR A 1 316 ? -12.837 12.522 28.543 1.00 94.12 316 TYR A O 1
ATOM 2619 N N . GLN A 1 317 ? -13.499 14.643 28.770 1.00 94.06 317 GLN A N 1
ATOM 2620 C CA . GLN A 1 317 ? -14.590 14.332 29.697 1.00 94.06 317 GLN A CA 1
ATOM 2621 C C . GLN A 1 317 ? -15.908 14.118 28.948 1.00 94.06 317 GLN A C 1
ATOM 2623 O O . GLN A 1 317 ? -16.312 14.958 28.142 1.00 94.06 317 GLN A O 1
ATOM 2628 N N . LYS A 1 318 ? -16.613 13.024 29.255 1.00 91.81 318 LYS A N 1
ATOM 2629 C CA . LYS A 1 318 ? -17.972 12.739 28.768 1.00 91.81 318 LYS A CA 1
ATOM 2630 C C . LYS A 1 318 ? -18.804 12.164 29.908 1.00 91.81 318 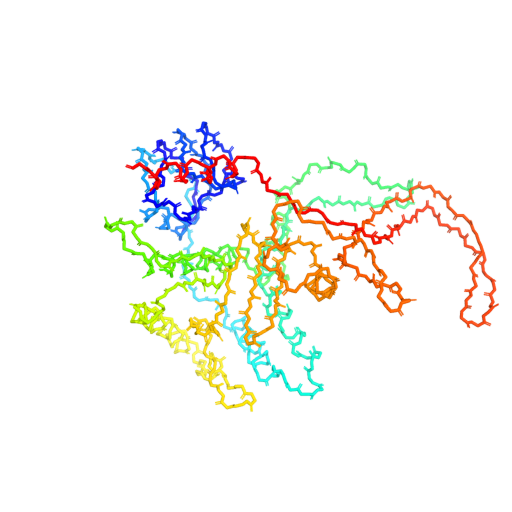LYS A C 1
ATOM 2632 O O . LYS A 1 318 ? -18.452 11.130 30.468 1.00 91.81 318 LYS A O 1
ATOM 2637 N N . ASN A 1 319 ? -19.905 12.828 30.262 1.00 91.75 319 ASN A N 1
ATOM 2638 C CA . ASN A 1 319 ? -20.808 12.402 31.343 1.00 91.75 319 ASN A CA 1
ATOM 2639 C C . ASN A 1 319 ? -20.083 12.111 32.678 1.00 91.75 319 ASN A C 1
ATOM 2641 O O . ASN A 1 319 ? -20.364 11.113 33.338 1.00 91.75 319 ASN A O 1
ATOM 2645 N N . GLY A 1 320 ? -19.111 12.956 33.046 1.00 90.00 320 GLY A N 1
ATOM 2646 C CA . GLY A 1 320 ? -18.330 12.819 34.284 1.00 90.00 320 GLY A CA 1
ATOM 2647 C C . GLY A 1 320 ? -17.288 11.694 34.281 1.00 90.00 320 GLY A C 1
ATOM 2648 O O . GLY A 1 320 ? -16.750 11.374 35.337 1.00 90.00 320 GLY A O 1
ATOM 2649 N N . LYS A 1 321 ? -17.014 11.076 33.125 1.00 93.19 321 LYS A N 1
ATOM 2650 C CA . LYS A 1 321 ? -15.968 10.062 32.958 1.00 93.19 321 LYS A CA 1
ATOM 2651 C C . LYS A 1 321 ? -14.878 10.557 32.014 1.00 93.19 321 LYS A C 1
ATOM 2653 O O . LYS A 1 321 ? -15.178 11.142 30.969 1.00 93.19 321 LYS A O 1
ATOM 2658 N N . THR A 1 322 ? -13.630 10.242 32.353 1.00 93.69 322 THR A N 1
ATOM 2659 C CA . THR A 1 322 ? -12.488 10.385 31.449 1.00 93.69 322 THR A CA 1
ATOM 2660 C C . THR A 1 322 ? -12.588 9.335 30.348 1.00 93.69 322 THR A C 1
ATOM 2662 O O . THR A 1 322 ? -12.659 8.138 30.620 1.00 93.69 322 THR A O 1
ATOM 2665 N N . MET A 1 323 ? -12.607 9.800 29.107 1.00 94.25 323 MET A N 1
ATOM 2666 C CA . MET A 1 323 ? -12.630 8.997 27.895 1.00 94.25 323 MET A CA 1
ATOM 2667 C C . MET A 1 323 ? -11.327 9.208 27.132 1.00 94.25 323 MET A C 1
ATOM 2669 O O . MET A 1 323 ? -10.790 10.313 27.119 1.00 94.25 323 MET A O 1
ATOM 2673 N N . ILE A 1 324 ? -10.864 8.175 26.439 1.00 92.69 324 ILE A N 1
ATOM 2674 C CA . ILE A 1 324 ? -9.741 8.276 25.504 1.00 92.69 324 ILE A CA 1
ATOM 2675 C C . ILE A 1 324 ? -10.211 9.040 24.263 1.00 92.69 324 ILE A C 1
ATOM 2677 O O . ILE A 1 324 ? -11.276 8.733 23.727 1.00 92.69 324 ILE A O 1
ATOM 2681 N N . GLY A 1 325 ? -9.436 10.025 23.812 1.00 91.75 325 GLY A N 1
ATOM 2682 C CA . GLY A 1 325 ? -9.671 10.769 22.574 1.00 91.75 325 GLY A CA 1
ATOM 2683 C C . GLY A 1 325 ? -8.869 10.181 21.417 1.00 91.75 325 GLY A C 1
ATOM 2684 O O . GLY A 1 325 ? -9.379 9.353 20.661 1.00 91.75 325 GLY A O 1
ATOM 2685 N N . ALA A 1 326 ? -7.602 10.581 21.291 1.00 89.88 326 ALA A N 1
ATOM 2686 C CA . ALA A 1 326 ? -6.745 10.213 20.162 1.00 89.88 326 ALA A CA 1
ATOM 2687 C C . ALA A 1 326 ? -6.469 8.700 20.071 1.00 89.88 326 ALA A C 1
ATOM 2689 O O . ALA A 1 326 ? -6.353 8.149 18.972 1.00 89.88 326 ALA A O 1
ATOM 2690 N N . GLY A 1 327 ? -6.377 8.017 21.219 1.00 87.44 327 GLY A N 1
ATOM 2691 C CA . GLY A 1 327 ? -6.020 6.594 21.282 1.00 87.44 327 GLY A CA 1
ATOM 2692 C C . GLY A 1 327 ? -4.605 6.306 20.770 1.00 87.44 327 GLY A C 1
ATOM 2693 O O . GLY A 1 327 ? -4.331 5.204 20.297 1.00 87.44 327 GLY A O 1
ATOM 2694 N N . LYS A 1 328 ? -3.737 7.320 20.824 1.00 87.12 328 LYS A N 1
ATOM 2695 C CA . LYS A 1 328 ? -2.312 7.265 20.511 1.00 87.12 328 LYS A CA 1
ATOM 2696 C C . LYS A 1 328 ? -1.540 7.264 21.823 1.00 87.12 328 LYS A C 1
ATOM 2698 O O . LYS A 1 328 ? -1.905 8.014 22.721 1.00 87.12 328 LYS A O 1
ATOM 2703 N N . ASN A 1 329 ? -0.449 6.504 21.881 1.00 87.06 329 ASN A N 1
ATOM 2704 C CA . ASN A 1 329 ? 0.487 6.560 22.998 1.00 87.06 329 ASN A CA 1
ATOM 2705 C C . ASN A 1 329 ? 1.844 7.118 22.555 1.00 87.06 329 ASN A C 1
ATOM 2707 O O . ASN A 1 329 ? 2.283 6.880 21.426 1.00 87.06 329 ASN A O 1
ATOM 2711 N N . THR A 1 330 ? 2.514 7.814 23.465 1.00 84.62 330 THR A N 1
ATOM 2712 C CA . THR A 1 330 ? 3.941 8.137 23.391 1.00 84.62 330 THR A CA 1
ATOM 2713 C C . THR A 1 330 ? 4.687 7.171 24.301 1.00 84.62 330 THR A C 1
ATOM 2715 O O . THR A 1 330 ? 4.260 6.935 25.431 1.00 84.62 330 THR A O 1
ATOM 2718 N N . HIS A 1 331 ? 5.781 6.590 23.805 1.00 86.00 331 HIS A N 1
ATOM 2719 C CA . HIS A 1 331 ? 6.688 5.805 24.634 1.00 86.00 331 HIS A CA 1
ATOM 2720 C C . HIS A 1 331 ? 7.899 6.645 25.035 1.00 86.00 331 HIS A C 1
ATOM 2722 O O . HIS A 1 331 ? 8.439 7.394 24.220 1.00 86.00 331 HIS A O 1
ATOM 2728 N N . THR A 1 332 ? 8.349 6.462 26.270 1.00 84.12 332 THR A N 1
ATOM 2729 C CA . THR A 1 332 ? 9.554 7.086 26.813 1.00 84.12 332 THR A CA 1
ATOM 2730 C C . THR A 1 332 ? 10.438 5.993 27.394 1.00 84.12 332 THR A C 1
ATOM 2732 O O . THR A 1 332 ? 9.992 5.215 28.241 1.00 84.12 332 THR A O 1
ATOM 2735 N N . TYR A 1 333 ? 11.685 5.931 26.930 1.00 82.81 333 TYR A N 1
ATOM 2736 C CA . TYR A 1 333 ? 12.707 5.066 27.510 1.00 82.81 333 TYR A CA 1
ATOM 2737 C C . TYR A 1 333 ? 13.240 5.712 28.789 1.00 82.81 333 TYR A C 1
ATOM 2739 O O . TYR A 1 333 ? 13.604 6.889 28.799 1.00 82.81 333 TYR A O 1
ATOM 2747 N N . ILE A 1 334 ? 13.226 4.955 29.881 1.00 83.88 334 ILE A N 1
ATOM 2748 C CA . ILE A 1 334 ? 13.752 5.363 31.179 1.00 83.88 334 ILE A CA 1
ATOM 2749 C C . ILE A 1 334 ? 14.969 4.486 31.447 1.00 83.88 334 ILE A C 1
ATOM 2751 O O . ILE A 1 334 ? 14.835 3.375 31.952 1.00 83.88 334 ILE A O 1
ATOM 2755 N N . ASP A 1 335 ? 16.150 5.005 31.125 1.00 85.19 335 ASP A N 1
ATOM 2756 C CA . ASP A 1 335 ? 17.433 4.305 31.294 1.00 85.19 335 ASP A CA 1
ATOM 2757 C C . ASP A 1 335 ? 18.102 4.619 32.644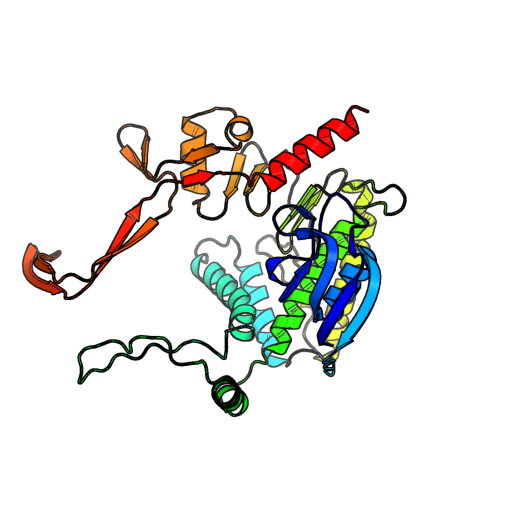 1.00 85.19 335 ASP A C 1
ATOM 2759 O O . ASP A 1 335 ? 19.323 4.601 32.786 1.00 85.19 335 ASP A O 1
ATOM 2763 N N . VAL A 1 336 ? 17.289 4.973 33.643 1.00 84.88 336 VAL A N 1
ATOM 2764 C CA . VAL A 1 336 ? 17.739 5.276 35.003 1.00 84.88 336 VAL A CA 1
ATOM 2765 C C . VAL A 1 336 ? 17.173 4.214 35.942 1.00 84.88 336 VAL A C 1
ATOM 2767 O O . VAL A 1 336 ? 15.943 4.084 35.982 1.00 84.88 336 VAL A O 1
ATOM 2770 N N . PRO A 1 337 ? 18.017 3.526 36.736 1.00 88.94 337 PRO A N 1
ATOM 2771 C CA . PRO A 1 337 ? 17.560 2.514 37.675 1.00 88.94 337 PRO A CA 1
ATOM 2772 C C . PRO A 1 337 ? 16.474 3.037 38.615 1.00 88.94 337 PRO A C 1
ATOM 2774 O O . PRO A 1 337 ? 16.568 4.137 39.173 1.00 88.94 337 PRO A O 1
ATOM 2777 N N . ARG A 1 338 ? 15.422 2.238 38.786 1.00 85.62 338 ARG A N 1
ATOM 2778 C CA . ARG A 1 338 ? 14.302 2.505 39.688 1.00 85.62 338 ARG A CA 1
ATOM 2779 C C . ARG A 1 338 ? 14.132 1.341 40.643 1.00 85.62 338 ARG A C 1
ATOM 2781 O O . ARG A 1 338 ? 14.053 0.190 40.229 1.00 85.62 338 ARG A O 1
ATOM 2788 N N . GLU A 1 339 ? 13.976 1.667 41.913 1.00 92.44 339 GLU A N 1
ATOM 2789 C CA . GLU A 1 339 ? 13.590 0.724 42.952 1.00 92.44 339 GLU A CA 1
ATOM 2790 C C . GLU A 1 339 ? 12.307 1.189 43.635 1.00 92.44 339 GLU A C 1
ATOM 2792 O O . GLU A 1 339 ? 11.967 2.376 43.619 1.00 92.44 339 GLU A O 1
ATOM 2797 N N . GLY A 1 340 ? 11.561 0.245 44.193 1.00 91.44 340 GLY A N 1
ATOM 2798 C CA . GLY A 1 340 ? 10.304 0.540 44.860 1.00 91.44 340 GLY A CA 1
ATOM 2799 C C . GLY A 1 340 ? 9.635 -0.704 45.415 1.00 91.44 340 GLY A C 1
ATOM 2800 O O . GLY A 1 340 ? 10.195 -1.797 45.399 1.00 91.44 340 GLY A O 1
ATOM 2801 N N . ILE A 1 341 ? 8.412 -0.526 45.905 1.00 93.94 341 ILE A N 1
ATOM 2802 C CA . ILE A 1 341 ? 7.595 -1.607 46.452 1.00 93.94 341 ILE A CA 1
ATOM 2803 C C . ILE A 1 341 ? 6.317 -1.701 45.622 1.00 93.94 341 ILE A C 1
ATOM 2805 O O . ILE A 1 341 ? 5.597 -0.713 45.472 1.00 93.94 341 ILE A O 1
ATOM 2809 N N . VAL A 1 342 ? 6.021 -2.887 45.095 1.00 91.94 342 VAL A N 1
ATOM 2810 C CA . VAL A 1 342 ? 4.791 -3.187 44.356 1.00 91.94 342 VAL A CA 1
ATOM 2811 C C . VAL A 1 342 ? 3.909 -4.128 45.167 1.00 91.94 342 VAL A C 1
ATOM 2813 O O . VAL A 1 342 ? 4.397 -5.032 45.842 1.00 91.94 342 VAL A O 1
ATOM 2816 N N . LYS A 1 343 ? 2.596 -3.905 45.119 1.00 94.75 343 LYS A N 1
ATOM 2817 C CA . LYS A 1 343 ? 1.598 -4.759 45.762 1.00 94.75 343 LYS A CA 1
ATOM 2818 C C . LYS A 1 343 ? 0.963 -5.668 44.715 1.00 94.75 343 LYS A C 1
ATOM 2820 O O . LYS A 1 343 ? 0.495 -5.169 43.693 1.00 94.75 343 LYS A O 1
ATOM 2825 N N . ASP A 1 344 ? 0.944 -6.972 44.958 1.00 90.44 344 ASP A N 1
ATOM 2826 C CA . ASP A 1 344 ? 0.273 -7.922 44.073 1.00 90.44 344 ASP A CA 1
ATOM 2827 C C . ASP A 1 344 ? -1.257 -7.930 44.269 1.00 90.44 344 ASP A C 1
ATOM 2829 O O . ASP A 1 344 ? -1.818 -7.248 45.134 1.00 90.44 344 ASP A O 1
ATOM 2833 N N . HIS A 1 345 ? -1.942 -8.725 43.446 1.00 90.00 345 HIS A N 1
ATOM 2834 C CA . HIS A 1 345 ? -3.395 -8.892 43.493 1.00 90.00 345 HIS A CA 1
ATOM 2835 C C . HIS A 1 345 ? -3.912 -9.580 44.774 1.00 90.00 345 HIS A C 1
ATOM 2837 O O . HIS A 1 345 ? -5.090 -9.442 45.093 1.00 90.00 345 HIS A O 1
ATOM 2843 N N . GLU A 1 346 ? -3.051 -10.277 45.524 1.00 93.75 346 GLU A N 1
ATOM 2844 C CA . GLU A 1 346 ? -3.363 -10.870 46.835 1.00 93.75 346 GLU A CA 1
ATOM 2845 C C . GLU A 1 346 ? -3.071 -9.904 47.998 1.00 93.75 346 GLU A C 1
ATOM 2847 O O . GLU A 1 346 ? -3.342 -10.198 49.163 1.00 93.75 346 GLU A O 1
ATOM 2852 N N . GLY A 1 347 ? -2.525 -8.728 47.692 1.00 92.88 347 GLY A N 1
ATOM 2853 C CA . GLY A 1 347 ? -2.198 -7.684 48.641 1.00 92.88 347 GLY A CA 1
ATOM 2854 C C . GLY A 1 347 ? -0.839 -7.822 49.329 1.00 92.88 347 GLY A C 1
ATOM 2855 O O . GLY A 1 347 ? -0.586 -7.099 50.297 1.00 92.88 347 GLY A O 1
ATOM 2856 N N . ARG A 1 348 ? 0.033 -8.705 48.839 1.00 93.38 348 ARG A N 1
ATOM 2857 C CA . ARG A 1 348 ? 1.411 -8.873 49.312 1.00 93.38 348 ARG A CA 1
ATOM 2858 C C . ARG A 1 348 ? 2.324 -7.850 48.654 1.00 93.38 348 ARG A C 1
ATOM 2860 O O . ARG A 1 348 ? 2.144 -7.501 47.491 1.00 93.38 348 ARG A O 1
ATOM 2867 N N . TYR A 1 349 ? 3.301 -7.367 49.411 1.00 94.50 349 TYR A N 1
ATOM 2868 C CA . TYR A 1 349 ? 4.246 -6.349 48.967 1.00 94.50 349 TYR A CA 1
ATOM 2869 C C . TYR A 1 349 ? 5.575 -6.995 48.578 1.00 94.50 349 TYR A C 1
ATOM 2871 O O . TYR A 1 349 ? 6.088 -7.843 49.306 1.00 94.50 349 TYR A O 1
ATOM 2879 N N . TYR A 1 350 ? 6.128 -6.565 47.450 1.00 93.31 350 TYR A N 1
ATOM 2880 C CA . TYR A 1 350 ? 7.396 -7.028 46.902 1.00 93.31 350 TYR A CA 1
ATOM 2881 C C . TYR A 1 350 ? 8.276 -5.828 46.589 1.00 93.31 350 TYR A C 1
ATOM 2883 O O . TYR A 1 350 ? 7.815 -4.868 45.973 1.00 93.31 350 TYR A O 1
ATOM 2891 N N . GLU A 1 351 ? 9.540 -5.890 46.988 1.00 94.19 351 GLU A N 1
ATOM 2892 C CA . GLU A 1 351 ? 10.548 -4.951 46.508 1.00 94.19 351 GLU A CA 1
ATOM 2893 C C . GLU A 1 351 ? 10.904 -5.294 45.062 1.00 94.19 351 GLU A C 1
ATOM 2895 O O . GLU A 1 351 ? 11.052 -6.465 44.702 1.00 94.19 351 GLU A O 1
ATOM 2900 N N . TYR A 1 352 ? 11.028 -4.272 44.225 1.00 89.50 352 TYR A N 1
ATOM 2901 C CA . TYR A 1 352 ? 11.515 -4.416 42.866 1.00 89.50 352 TYR A CA 1
ATOM 2902 C C . TYR A 1 352 ? 12.690 -3.473 42.636 1.00 89.50 352 TYR A C 1
ATOM 2904 O O . TYR A 1 352 ? 12.749 -2.376 43.189 1.00 89.50 352 TYR A O 1
ATOM 2912 N N . HIS A 1 353 ? 13.590 -3.898 41.758 1.00 89.56 353 HIS A N 1
ATOM 2913 C CA . HIS A 1 353 ? 14.666 -3.090 41.209 1.00 89.56 353 HIS A CA 1
ATOM 2914 C C . HIS A 1 353 ? 14.687 -3.322 39.699 1.00 89.56 353 HIS A C 1
ATOM 2916 O O . HIS A 1 353 ? 14.728 -4.471 39.253 1.00 89.56 353 HIS A O 1
ATOM 2922 N N . ILE A 1 354 ? 14.591 -2.251 38.917 1.00 84.88 354 ILE A N 1
ATOM 2923 C CA . ILE A 1 354 ? 14.584 -2.297 37.454 1.00 84.88 354 ILE A CA 1
ATOM 2924 C C . ILE A 1 354 ? 15.632 -1.318 36.951 1.00 84.88 354 ILE A C 1
ATOM 2926 O O . ILE A 1 354 ? 15.547 -0.128 37.244 1.00 84.88 354 ILE A O 1
ATOM 2930 N N . ASP A 1 355 ? 16.595 -1.819 36.184 1.00 84.25 355 ASP A N 1
ATOM 2931 C CA . ASP A 1 355 ? 17.686 -1.011 35.631 1.00 84.25 355 ASP A CA 1
ATOM 2932 C C . ASP A 1 355 ? 17.172 -0.016 34.577 1.00 84.25 355 ASP A C 1
ATOM 2934 O O . ASP A 1 355 ? 17.616 1.129 34.528 1.00 84.25 355 ASP A O 1
ATOM 2938 N N . THR A 1 356 ? 16.206 -0.446 33.758 1.00 84.19 356 THR A N 1
ATOM 2939 C CA . THR A 1 356 ? 15.548 0.371 32.734 1.00 84.19 356 THR A CA 1
ATOM 2940 C C . THR A 1 356 ? 14.070 0.002 32.609 1.00 84.19 356 THR A C 1
ATOM 2942 O O . THR A 1 356 ? 13.655 -1.107 32.963 1.00 84.19 356 THR A O 1
ATOM 2945 N N . CYS A 1 357 ? 13.240 0.913 32.099 1.00 84.12 357 CYS A N 1
ATOM 2946 C CA . CYS A 1 357 ? 11.861 0.590 31.738 1.00 84.12 357 CYS A CA 1
ATOM 2947 C C . CYS A 1 357 ? 11.341 1.430 30.567 1.00 84.12 357 CYS A C 1
ATOM 2949 O O . CYS A 1 357 ? 11.917 2.449 30.190 1.00 84.12 357 CYS A O 1
ATOM 2951 N N . ILE A 1 358 ? 10.231 0.982 29.979 1.00 86.62 358 ILE A N 1
ATOM 2952 C CA . ILE A 1 358 ? 9.495 1.725 28.955 1.00 86.62 358 ILE A CA 1
ATOM 2953 C C . ILE A 1 358 ? 8.201 2.217 29.594 1.00 86.62 358 ILE A C 1
ATOM 2955 O O . ILE A 1 358 ? 7.384 1.418 30.052 1.00 86.62 358 ILE A O 1
ATOM 2959 N N . HIS A 1 359 ? 8.013 3.531 29.610 1.00 85.25 359 HIS A N 1
ATOM 2960 C CA . HIS A 1 359 ? 6.757 4.160 29.994 1.00 85.25 359 HIS A CA 1
ATOM 2961 C C . HIS A 1 359 ? 5.927 4.439 28.742 1.00 85.25 359 HIS A C 1
ATOM 2963 O O . HIS A 1 359 ? 6.460 4.951 27.762 1.00 85.25 359 HIS A O 1
ATOM 2969 N N . MET A 1 360 ? 4.634 4.116 28.769 1.00 88.25 360 MET A N 1
ATOM 2970 C CA . MET A 1 360 ? 3.688 4.490 27.719 1.00 88.25 360 MET A CA 1
ATOM 2971 C C . MET A 1 360 ? 2.589 5.353 28.322 1.00 88.25 360 MET A C 1
ATOM 2973 O O . MET A 1 360 ? 1.925 4.923 29.262 1.00 88.25 360 MET A O 1
ATOM 2977 N N . GLU A 1 361 ? 2.366 6.524 27.743 1.00 89.50 361 GLU A N 1
ATOM 2978 C CA . GLU A 1 361 ? 1.273 7.419 28.122 1.00 89.50 361 GLU A CA 1
ATOM 2979 C C . GLU A 1 361 ? 0.444 7.821 26.914 1.00 89.50 361 GLU A C 1
ATOM 2981 O O . GLU A 1 361 ? 0.934 7.838 25.785 1.00 89.50 361 GLU A O 1
ATOM 2986 N N . GLU A 1 362 ? -0.821 8.140 27.161 1.00 90.94 362 GLU A N 1
ATOM 2987 C CA . GLU A 1 362 ? -1.731 8.639 26.138 1.00 90.94 362 GLU A CA 1
ATOM 2988 C C . GLU A 1 362 ? -1.262 10.010 25.639 1.00 90.94 362 GLU A C 1
ATOM 2990 O O . GLU A 1 362 ? -0.801 10.851 26.409 1.00 90.94 362 GLU A O 1
ATOM 2995 N N . ALA A 1 363 ? -1.388 10.241 24.337 1.00 89.06 363 ALA A N 1
ATOM 2996 C CA . ALA A 1 363 ? -0.841 11.409 23.668 1.00 89.06 363 ALA A CA 1
ATOM 2997 C C . ALA A 1 363 ? -1.862 12.072 22.747 1.00 89.06 363 ALA A C 1
ATOM 2999 O O . ALA A 1 363 ? -2.664 11.411 22.083 1.00 89.06 363 ALA A O 1
ATOM 3000 N N . ASP A 1 364 ? -1.768 13.394 22.668 1.00 91.50 364 ASP A N 1
ATOM 3001 C CA . ASP A 1 364 ? -2.565 14.211 21.766 1.00 91.50 364 ASP A CA 1
ATOM 3002 C C . ASP A 1 364 ? -2.186 13.978 20.293 1.00 91.50 364 ASP A C 1
ATOM 300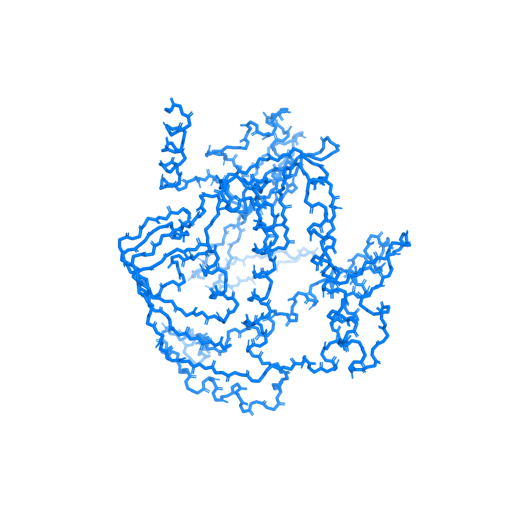4 O O . ASP A 1 364 ? -1.122 13.447 19.934 1.00 91.50 364 ASP A O 1
ATOM 3008 N N . TYR A 1 365 ? -3.063 14.450 19.411 1.00 90.62 365 TYR A N 1
ATOM 3009 C CA . TYR A 1 365 ? -2.839 14.488 17.978 1.00 90.62 365 TYR A CA 1
ATOM 3010 C C . TYR A 1 365 ? -3.292 15.821 17.390 1.00 90.62 365 TYR A C 1
ATOM 3012 O O . TYR A 1 365 ? -4.408 16.273 17.636 1.00 90.62 365 TYR A O 1
ATOM 3020 N N . THR A 1 366 ? -2.460 16.397 16.526 1.00 88.19 366 THR A N 1
ATOM 3021 C CA . THR A 1 366 ? -2.825 17.550 15.701 1.00 88.19 366 THR A CA 1
ATOM 3022 C C . THR A 1 366 ? -2.591 17.199 14.238 1.00 88.19 366 THR A C 1
ATOM 3024 O O . THR A 1 366 ? -1.504 16.761 13.862 1.00 88.19 366 THR A O 1
ATOM 3027 N N . LEU A 1 367 ? -3.624 17.372 13.416 1.00 83.12 367 LEU A N 1
ATOM 3028 C CA . LEU A 1 367 ? -3.547 17.204 11.972 1.00 83.12 367 LEU A CA 1
ATOM 3029 C C . LEU A 1 367 ? -2.921 18.456 11.359 1.00 83.12 367 LEU A C 1
ATOM 3031 O O . LEU A 1 367 ? -3.468 19.539 11.526 1.00 83.12 367 LEU A O 1
ATOM 3035 N N . SER A 1 368 ? -1.824 18.301 10.620 1.00 80.31 368 SER A N 1
ATOM 3036 C CA . SER A 1 368 ? -1.209 19.384 9.847 1.00 80.31 368 SER A CA 1
ATOM 3037 C C . SER A 1 368 ? -1.004 18.986 8.386 1.00 80.31 368 SER A C 1
ATOM 3039 O O . SER A 1 368 ? -0.561 17.869 8.079 1.00 80.31 368 SER A O 1
ATOM 3041 N N . LEU A 1 369 ? -1.351 19.887 7.472 1.00 75.62 369 LEU A N 1
ATOM 3042 C CA . LEU A 1 369 ? -1.038 19.786 6.047 1.00 75.62 369 LEU A CA 1
ATOM 3043 C C . LEU A 1 369 ? 0.371 20.320 5.758 1.00 75.62 369 LEU A C 1
ATOM 3045 O O . LEU A 1 369 ? 0.848 21.242 6.415 1.00 75.62 369 LEU A O 1
ATOM 3049 N N . ALA A 1 370 ? 1.059 19.725 4.781 1.00 71.19 370 ALA A N 1
ATOM 3050 C CA . ALA A 1 370 ? 2.366 20.213 4.350 1.00 71.19 370 ALA A CA 1
ATOM 3051 C C . ALA A 1 370 ? 2.212 21.543 3.594 1.00 71.19 370 ALA A C 1
ATOM 3053 O O . ALA A 1 370 ? 1.339 21.655 2.734 1.00 71.19 370 ALA A O 1
ATOM 3054 N N . SER A 1 371 ? 3.077 22.526 3.866 1.00 67.56 371 SER A N 1
ATOM 3055 C CA . SER A 1 371 ? 3.004 23.858 3.243 1.00 67.56 371 SER A CA 1
ATOM 3056 C C . SER A 1 371 ? 3.032 23.796 1.712 1.00 67.56 371 SER A C 1
ATOM 3058 O O . SER A 1 371 ? 2.233 24.451 1.055 1.00 67.56 371 SER A O 1
ATOM 3060 N N . GLU A 1 372 ? 3.871 22.922 1.148 1.00 64.81 372 GLU A N 1
ATOM 3061 C CA . GLU A 1 372 ? 3.980 22.695 -0.302 1.00 64.81 372 GLU A CA 1
ATOM 3062 C C . GLU A 1 372 ? 2.656 22.222 -0.933 1.00 64.81 372 GLU A C 1
ATOM 3064 O O . GLU A 1 372 ? 2.340 22.578 -2.067 1.00 64.81 372 GLU A O 1
ATOM 3069 N N . PHE A 1 373 ? 1.860 21.441 -0.193 1.00 68.31 373 PHE A N 1
ATOM 3070 C CA . PHE A 1 373 ? 0.553 20.968 -0.649 1.00 68.31 373 PHE A CA 1
ATOM 3071 C C . PHE A 1 373 ? -0.506 22.071 -0.588 1.00 68.31 373 PHE A C 1
ATOM 3073 O O . PHE A 1 373 ? -1.312 22.200 -1.506 1.00 68.31 373 PHE A O 1
ATOM 3080 N N . ILE A 1 374 ? -0.474 22.908 0.453 1.00 70.69 374 ILE A N 1
ATOM 3081 C CA . ILE A 1 374 ? -1.350 24.084 0.558 1.00 70.69 374 ILE A CA 1
ATOM 3082 C C . ILE A 1 374 ? -1.084 25.039 -0.613 1.00 70.69 374 ILE A C 1
ATOM 3084 O O . ILE A 1 374 ? -2.025 25.472 -1.279 1.00 70.69 374 ILE A O 1
ATOM 3088 N N . ASP A 1 375 ? 0.187 25.315 -0.909 1.00 69.50 375 ASP A N 1
ATOM 3089 C CA . ASP A 1 375 ? 0.579 26.188 -2.019 1.00 69.50 375 ASP A CA 1
ATOM 3090 C C . ASP A 1 375 ? 0.112 25.642 -3.376 1.00 69.50 375 ASP A C 1
ATOM 3092 O O . ASP A 1 375 ? -0.323 26.410 -4.237 1.00 69.50 375 ASP A O 1
ATOM 3096 N N . LEU A 1 376 ? 0.159 24.318 -3.568 1.00 69.31 376 LEU A N 1
ATOM 3097 C CA . LEU A 1 376 ? -0.369 23.663 -4.765 1.00 69.31 376 LEU A CA 1
ATOM 3098 C C . LEU A 1 376 ? -1.887 23.856 -4.895 1.00 69.31 376 LEU A C 1
ATOM 3100 O O . LEU A 1 376 ? -2.342 24.274 -5.960 1.00 69.31 376 LEU A O 1
ATOM 3104 N N . LEU A 1 377 ? -2.653 23.598 -3.829 1.00 70.19 377 LEU A N 1
ATOM 3105 C CA . LEU A 1 377 ? -4.113 23.758 -3.825 1.00 70.19 377 LEU A CA 1
ATOM 3106 C C . LEU A 1 377 ? -4.524 25.200 -4.150 1.00 70.19 377 LEU A C 1
ATOM 3108 O O . LEU A 1 377 ? -5.362 25.423 -5.022 1.00 70.19 377 LEU A O 1
ATOM 3112 N N . LEU A 1 378 ? -3.868 26.183 -3.527 1.00 68.69 378 LEU A N 1
ATOM 3113 C CA . LEU A 1 378 ? -4.113 27.604 -3.792 1.00 68.69 378 LEU A CA 1
ATOM 3114 C C . LEU A 1 378 ? -3.762 28.005 -5.232 1.00 68.69 378 LEU A C 1
ATOM 3116 O O . LEU A 1 378 ? -4.345 28.942 -5.780 1.00 68.69 378 LEU A O 1
ATOM 3120 N N . HIS A 1 379 ? -2.793 27.329 -5.853 1.00 60.97 379 HIS A N 1
ATOM 3121 C CA . HIS A 1 379 ? -2.451 27.563 -7.252 1.00 60.97 379 HIS A CA 1
ATOM 3122 C C . HIS A 1 379 ? -3.510 26.990 -8.203 1.00 60.97 379 HIS A C 1
ATOM 3124 O O . HIS A 1 379 ? -3.830 27.643 -9.192 1.00 60.97 379 HIS A O 1
ATOM 3130 N N . ILE A 1 380 ? -4.072 25.817 -7.887 1.00 59.44 380 ILE A N 1
ATOM 3131 C CA . ILE A 1 380 ? -5.152 25.184 -8.660 1.00 59.44 380 ILE A CA 1
ATOM 3132 C C . ILE A 1 380 ? -6.431 26.025 -8.585 1.00 59.44 380 ILE A C 1
ATOM 3134 O O . ILE A 1 380 ? -6.999 26.329 -9.630 1.00 59.44 380 ILE A O 1
ATOM 3138 N N . GLU A 1 381 ? -6.827 26.502 -7.397 1.00 45.81 381 GLU A N 1
ATOM 3139 C CA . GLU A 1 381 ? -7.994 27.390 -7.259 1.00 45.81 381 GLU A CA 1
ATOM 3140 C C . GLU A 1 381 ? -7.859 28.630 -8.156 1.00 45.81 381 GLU A C 1
ATOM 3142 O O . GLU A 1 381 ? -8.784 28.994 -8.873 1.00 45.81 381 GLU A O 1
ATOM 3147 N N . ARG A 1 382 ? -6.677 29.254 -8.212 1.00 45.38 382 ARG A N 1
ATOM 3148 C CA . ARG A 1 382 ? -6.439 30.417 -9.088 1.00 45.38 382 ARG A CA 1
ATOM 3149 C C . ARG A 1 382 ? -6.512 30.093 -10.582 1.00 45.38 382 ARG A C 1
ATOM 3151 O O . ARG A 1 382 ? -6.707 31.016 -11.370 1.00 45.38 382 ARG A O 1
ATOM 3158 N N . MET A 1 383 ? -6.326 28.837 -10.979 1.00 44.50 383 MET A N 1
ATOM 3159 C CA . MET A 1 383 ? -6.471 28.401 -12.370 1.00 44.50 383 MET A CA 1
ATOM 3160 C C . MET A 1 383 ? -7.923 28.091 -12.747 1.00 44.50 383 MET A C 1
ATOM 3162 O O . MET A 1 383 ? -8.244 28.202 -13.920 1.00 44.50 383 MET A O 1
ATOM 3166 N N . GLU A 1 384 ? -8.798 27.745 -11.796 1.00 39.50 384 GLU A N 1
ATOM 3167 C CA . GLU A 1 384 ? -10.234 27.529 -12.062 1.00 39.50 384 GLU A CA 1
ATOM 3168 C C . GLU A 1 384 ? -11.044 28.838 -12.148 1.00 39.50 384 GLU A C 1
ATOM 3170 O O . GLU A 1 384 ? -12.143 28.851 -12.700 1.00 39.50 384 GLU A O 1
ATOM 3175 N N . TYR A 1 385 ? -10.503 29.948 -11.630 1.00 39.62 385 TYR A N 1
ATOM 3176 C CA . TYR A 1 385 ? -11.120 31.285 -11.689 1.00 39.62 385 TYR A CA 1
ATOM 3177 C C . TYR A 1 385 ? -10.589 32.193 -12.817 1.00 39.62 385 TYR A C 1
ATOM 3179 O O . TYR A 1 385 ? -10.994 33.356 -12.890 1.00 39.62 385 TYR A O 1
ATOM 3187 N N . ASN A 1 386 ? -9.700 31.693 -13.682 1.00 31.50 386 ASN A N 1
ATOM 3188 C CA . ASN A 1 386 ? -9.235 32.370 -14.903 1.00 31.50 386 ASN A CA 1
ATOM 3189 C C . ASN A 1 386 ? -9.617 31.547 -16.132 1.00 31.50 386 ASN A C 1
ATOM 3191 O O . ASN A 1 386 ? -9.819 32.169 -17.200 1.00 31.50 386 ASN A O 1
#